Protein 6LYJ (pdb70)

Sequence (679 aa):
NLLLPDLWLDFLQLSPIFQRKLAAVIACVRRLRTQATVYPEEDMCMAWARFCDPSDIKVVILGQDPYHGGQANGLAFSVAYGFPVPPSLRNIYAELHRSLPEFSPPDHGCLDAWASQGVLLLNTILTVQKGKPGSHADIGWAWFTDHVISLLSERLKACVFMLWGAKAGDKASLINSKKHLVLTSQHPSPLAQNSTRKSAQQKFLGNNHFVLANNFLREKGLGEIDWRLNLLLPDLWLDFLQLSPIFQRKLAAVIACVRRLRTQATVYPEEDMCMAWARFCDPSDIKVVILGQDPYHGGQANGLAFSVAYGFPVPPSLRNIYAELHRSLPEFSPPDHGCLDAWASQGVLLLNTILTVQKGKPGSHADIGWAWFTDHVISLLSERLKACVFMLWGAKAGDKASLINSKKHLVLTSQHPSPLAQNSTRKSAQQKFLGNNHFVLANNFLREKGLGEIDWRLMTLELQLKHYITNLFNLPKDEKWECESIEEIADDILPDQYVRLGALSNKILQTYTYYSDTLHESNIYPFILYYQKQLIAIGYIDENHDMDFLYLHNTIMPLLDQRYLLTGGQMTLELQLKHYITNLFNLPKDEKWECESIEEIADDILPDQYVRLGALSNKILQTYTYYSDTLHESNIYPFILYYQKQLIAIGYIDENHDMDFLYLHNTIMPLLDQRYLLT

Foldseek 3Di:
DLLADPLVCVLLVQDPVSSVLSVQLLVVVVVVVVVAPKPDPSNQLQVLRPQERLQQAAEEEEAAEADQAHQGRNFALAGDFPDARDQLLVLVLVLCVVQPVPADRDRHRDQSLVSNNRYRRYHLHRMDGHPDPCPRVPSCSNVVVLSVQLSSQVPHQEHEYEQAADVSVVSVVSHDCVRYPYQYAHGSHPVQQDDDPPDPGHHPRVSSRLVVSQVRCVVVVHDHRPRYD/DLLAPPLVVVLLVQDPVRVVLSVQLLVVVVVVVVVAPKPDDSNQLCVLRVQDGLQQAAEEEEAAEADQAHQGRNFALAGDFPDARDQLQVLVQVLCCVLPVVADDDRHRDQSLVSNRRYRRYHLHRMDGHPGPPPCVPSRSNVVVLSVLLSSQVPHQEHEYEQAADVSVVSVVSHDVVRYHYQYAHGSHPVQQDDDPPPPGHHPRVSSRLVVSQVRCVVVVHDHDPRHD/DQQVLQLLVLVCVVVVHDSPFDKDKDKDKDQCCVPDDPVLADPPFRGRAIKIKIWIDDDVCVVQCKIWMWIDRPPHTAFGFMQHNVRDTDTCWGDRNPGTPHHVCVSTPPND/DDPVLLLLVLVCVVVVNDNPFDKDKDKDKDQCCVPPDPVLADPPWRGPAIKIKIWIDDDVCVVQQKIWMWIGRPNHTAFTWIAHNVRDTDTCWGDGRVGTPHHNCVSRD

CATH classification: 3.40.470.10

Structure (mmCIF, N/CA/C/O backbone):
data_6LYJ
#
_entry.id   6LYJ
#
_cell.length_a   49.480
_cell.length_b   93.496
_cell.length_c   156.943
_cell.angle_alpha   90.000
_cell.angle_beta   90.000
_cell.angle_gamma   90.000
#
_symmetry.space_group_name_H-M   'P 21 21 21'
#
loop_
_entity.id
_entity.type
_entity.pdbx_description
1 polymer 'Uracil-DNA glycosylase'
2 polymer SAUGI
3 water water
#
loop_
_atom_site.group_PDB
_atom_site.id
_atom_site.type_symbol
_atom_site.label_atom_id
_atom_site.label_alt_id
_atom_site.label_comp_id
_atom_site.label_asym_id
_atom_site.label_entity_id
_atom_site.label_seq_id
_atom_site.pdbx_PDB_ins_code
_atom_site.Cartn_x
_atom_site.Cartn_y
_atom_site.Cartn_z
_atom_site.occupancy
_atom_site.B_iso_or_equiv
_atom_site.auth_seq_id
_atom_site.auth_comp_id
_atom_site.auth_asym_id
_atom_site.auth_atom_id
_atom_site.pdbx_PDB_model_num
ATOM 1 N N . ASN A 1 27 ? 13.75840 51.97022 -4.94072 1.000 41.59337 27 ASN A N 1
ATOM 2 C CA . ASN A 1 27 ? 14.18697 51.33112 -3.70224 1.000 41.49711 27 ASN A CA 1
ATOM 3 C C . ASN A 1 27 ? 13.07528 50.47032 -3.10896 1.000 35.77051 27 ASN A C 1
ATOM 4 O O . ASN A 1 27 ? 12.08491 50.98418 -2.58941 1.000 36.73173 27 ASN A O 1
ATOM 9 N N . LEU A 1 28 ? 13.25895 49.15463 -3.17619 1.000 27.24083 28 LEU A N 1
ATOM 10 C CA . LEU A 1 28 ? 12.28831 48.20073 -2.66275 1.000 24.17308 28 LEU A CA 1
ATOM 11 C C . LEU A 1 28 ? 12.59464 47.75574 -1.23787 1.000 21.21903 28 LEU A C 1
ATOM 12 O O . LEU A 1 28 ? 11.95593 46.81801 -0.74673 1.000 16.63790 28 LEU A O 1
ATOM 17 N N . LEU A 1 29 ? 13.57946 48.38241 -0.58482 1.000 22.07395 29 LEU A N 1
ATOM 18 C CA . LEU A 1 29 ? 13.88911 48.18086 0.82996 1.000 21.13628 29 LEU A CA 1
ATOM 19 C C . LEU A 1 29 ? 14.41096 46.78292 1.14160 1.000 23.25134 29 LEU A C 1
ATOM 20 O O . LEU A 1 29 ? 14.87580 46.53092 2.25796 1.000 24.71377 29 LEU A O 1
ATOM 25 N N . LEU A 1 30 ? 14.32606 45.87457 0.19066 1.000 25.15769 30 LEU A N 1
ATOM 26 C CA . LEU A 1 30 ? 14.76868 44.50272 0.38912 1.000 24.37518 30 LEU A CA 1
ATOM 27 C C . LEU A 1 30 ? 16.25803 44.36375 0.08911 1.000 23.21282 30 LEU A C 1
ATOM 28 O O . LEU A 1 30 ? 16.79475 45.07813 -0.76270 1.000 23.99006 30 LEU A O 1
ATOM 33 N N . PRO A 1 31 ? 16.93963 43.44195 0.76760 1.000 23.36774 31 PRO A N 1
ATOM 34 C CA . PRO A 1 31 ? 18.33930 43.16400 0.43318 1.000 29.72638 31 PRO A CA 1
ATOM 35 C C . PRO A 1 31 ? 18.45447 42.56754 -0.95853 1.000 26.55061 31 PRO A C 1
ATOM 36 O O . PRO A 1 31 ? 17.51696 41.96472 -1.48791 1.000 25.31647 31 PRO A O 1
ATOM 40 N N . ASP A 1 32 ? 19.63957 42.74563 -1.54839 1.000 22.96769 32 ASP A N 1
ATOM 41 C CA . ASP A 1 32 ? 19.86522 42.29431 -2.91816 1.000 28.15763 32 ASP A CA 1
ATOM 42 C C . ASP A 1 32 ? 19.63677 40.79309 -3.05945 1.000 28.49543 32 ASP A C 1
ATOM 43 O O . ASP A 1 32 ? 19.15050 40.32923 -4.09759 1.000 29.36669 32 ASP A O 1
ATOM 48 N N . LEU A 1 33 ? 20.00048 40.01244 -2.03844 1.000 26.45399 33 LEU A N 1
ATOM 49 C CA . LEU A 1 33 ? 19.77696 38.57192 -2.11343 1.000 24.50109 33 LEU A CA 1
ATOM 50 C C . LEU A 1 33 ? 18.29072 38.25202 -2.21501 1.000 22.94544 33 LEU A C 1
ATOM 51 O O . LEU A 1 33 ? 17.89472 37.32802 -2.93190 1.000 22.36937 33 LEU A O 1
ATOM 56 N N . TRP A 1 34 ? 17.44719 39.03070 -1.53290 1.000 18.25469 34 TRP A N 1
ATOM 57 C CA . TRP A 1 34 ? 16.00807 38.81222 -1.62921 1.000 20.87866 34 TRP A CA 1
ATOM 58 C C . TRP A 1 34 ? 15.46823 39.23850 -2.98672 1.000 22.06759 34 TRP A C 1
ATOM 59 O O . TRP A 1 34 ? 14.55505 38.60107 -3.51910 1.000 21.54903 34 TRP A O 1
ATOM 70 N N . LEU A 1 35 ? 15.99027 40.32903 -3.54925 1.000 24.84848 35 LEU A N 1
ATOM 71 C CA . LEU A 1 35 ? 15.58976 40.70530 -4.90107 1.000 26.74132 35 LEU A CA 1
ATOM 72 C C . LEU A 1 35 ? 15.95089 39.60878 -5.89505 1.000 25.28724 35 LEU A C 1
ATOM 73 O O . LEU A 1 35 ? 15.13880 39.24717 -6.75359 1.000 24.46980 35 LEU A O 1
ATOM 78 N N . ASP A 1 36 ? 17.16528 39.06067 -5.78686 1.000 28.81535 36 ASP A N 1
ATOM 79 C CA . ASP A 1 36 ? 17.55006 37.92836 -6.62688 1.000 31.66402 36 ASP A CA 1
ATOM 80 C C . ASP A 1 36 ? 16.63314 36.73007 -6.40001 1.000 32.28296 36 ASP A C 1
ATOM 81 O O . ASP A 1 36 ? 16.25770 36.03621 -7.35183 1.000 33.80767 36 ASP A O 1
ATOM 86 N N . PHE A 1 37 ? 16.28193 36.46057 -5.13949 1.000 29.46935 37 PHE A N 1
ATOM 87 C CA . PHE A 1 37 ? 15.46412 35.29729 -4.80897 1.000 26.11339 37 PHE A CA 1
ATOM 88 C C . PHE A 1 37 ? 14.04519 35.42286 -5.35075 1.000 27.48847 37 PHE A C 1
ATOM 89 O O . PHE A 1 37 ? 13.48744 34.45164 -5.87366 1.000 25.55298 37 PHE A O 1
ATOM 97 N N . LEU A 1 38 ? 13.43993 36.60428 -5.22916 1.000 27.74473 38 LEU A N 1
ATOM 98 C CA . LEU A 1 38 ? 12.04242 36.75133 -5.61128 1.000 26.30312 38 LEU A CA 1
ATOM 99 C C . LEU A 1 38 ? 11.86190 36.87501 -7.11781 1.000 27.23682 38 LEU A C 1
ATOM 100 O O . LEU A 1 38 ? 10.83988 36.42476 -7.64767 1.000 28.20051 38 LEU A O 1
ATOM 105 N N . GLN A 1 39 ? 12.84610 37.43888 -7.81952 1.000 25.79312 39 GLN A N 1
ATOM 106 C CA . GLN A 1 39 ? 12.76504 37.64786 -9.26510 1.000 29.99991 39 GLN A CA 1
ATOM 107 C C . GLN A 1 39 ? 11.46328 38.35733 -9.63430 1.000 25.79499 39 GLN A C 1
ATOM 108 O O . GLN A 1 39 ? 10.70588 37.91277 -10.49786 1.000 26.19900 39 GLN A O 1
ATOM 114 N N . LEU A 1 40 ? 11.20109 39.47312 -8.95734 1.000 26.35397 40 LEU A N 1
ATOM 115 C CA . LEU A 1 40 ? 9.93107 40.16844 -9.12532 1.000 24.26872 40 LEU A CA 1
ATOM 116 C C . LEU A 1 40 ? 9.81079 40.72102 -10.53761 1.000 21.45726 40 LEU A C 1
ATOM 117 O O . LEU A 1 40 ? 10.73187 41.36927 -11.04166 1.000 21.43141 40 LEU A O 1
ATOM 122 N N . SER A 1 41 ? 8.67674 40.44563 -11.18529 1.000 25.00106 41 SER A N 1
ATOM 123 C CA . SER A 1 41 ? 8.40675 41.03847 -12.48285 1.000 24.24893 41 SER A CA 1
ATOM 124 C C . SER A 1 41 ? 8.37018 42.56110 -12.35297 1.000 23.90511 41 SER A C 1
ATOM 125 O O . SER A 1 41 ? 8.21281 43.09441 -11.25060 1.000 20.11828 41 SER A O 1
ATOM 128 N N . PRO A 1 42 ? 8.52875 43.28446 -13.46598 1.000 24.03365 42 PRO A N 1
ATOM 129 C CA . PRO A 1 42 ? 8.42510 44.75319 -13.39594 1.000 25.15902 42 PRO A CA 1
ATOM 130 C C . PRO A 1 42 ? 7.12649 45.25012 -12.77870 1.000 20.97397 42 PRO A C 1
ATOM 131 O O . PRO A 1 42 ? 7.15290 46.17966 -11.96015 1.000 24.98210 42 PRO A O 1
ATOM 135 N N . ILE A 1 43 ? 5.99161 44.63307 -13.11913 1.000 21.11422 43 ILE A N 1
ATOM 136 C CA . ILE A 1 43 ? 4.72254 45.06811 -12.54202 1.000 23.40107 43 ILE A CA 1
ATOM 137 C C . ILE A 1 43 ? 4.66890 44.76053 -11.04859 1.000 18.86977 43 ILE A C 1
ATOM 138 O O . ILE A 1 43 ? 4.15458 45.56312 -10.2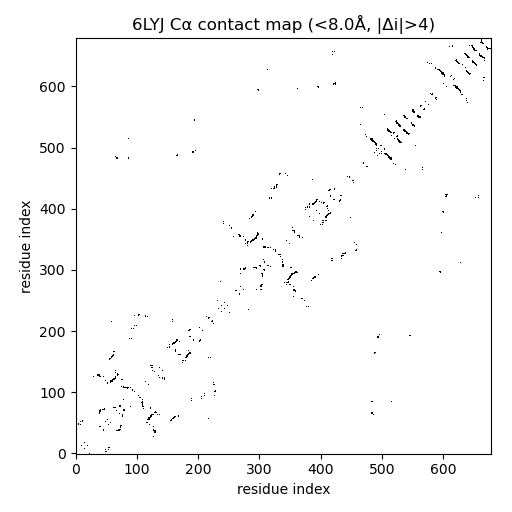6058 1.000 20.58437 43 ILE A O 1
ATOM 143 N N . PHE A 1 44 ? 5.19881 43.60828 -10.62512 1.000 19.52731 44 PHE A N 1
ATOM 144 C CA . PHE A 1 44 ? 5.22076 43.32452 -9.19295 1.000 22.97085 44 PHE A CA 1
ATOM 145 C C . PHE A 1 44 ? 6.16759 44.26633 -8.46369 1.000 15.06669 44 PHE A C 1
ATOM 146 O O . PHE A 1 44 ? 5.89970 44.66208 -7.32263 1.000 17.64349 44 PHE A O 1
ATOM 154 N N . GLN A 1 45 ? 7.27959 44.63669 -9.10787 1.000 16.48185 45 GLN A N 1
ATOM 155 C CA . GLN A 1 45 ? 8.15667 45.64997 -8.53197 1.000 15.75576 45 GLN A CA 1
ATOM 156 C C . GLN A 1 45 ? 7.41071 46.95860 -8.32765 1.000 20.01370 45 GLN A C 1
ATOM 157 O O . GLN A 1 45 ? 7.53678 47.59639 -7.27717 1.000 19.70129 45 GLN A O 1
ATOM 163 N N . ARG A 1 46 ? 6.60845 47.36183 -9.31701 1.000 16.15856 46 ARG A N 1
ATOM 164 C CA . ARG A 1 46 ? 5.87010 48.61562 -9.20233 1.000 16.26059 46 ARG A CA 1
ATOM 165 C C . ARG A 1 46 ? 4.79367 48.53125 -8.12587 1.000 21.83755 46 ARG A C 1
ATOM 166 O O . ARG A 1 46 ? 4.55886 49.50178 -7.40144 1.000 22.35002 46 ARG A O 1
ATOM 174 N N . LYS A 1 47 ? 4.13943 47.37436 -7.99593 1.000 15.07056 47 LYS A N 1
ATOM 175 C CA . LYS A 1 47 ? 3.12556 47.20064 -6.95543 1.000 15.86856 47 LYS A CA 1
ATOM 176 C C . LYS A 1 47 ? 3.74202 47.26938 -5.55786 1.000 15.36621 47 LYS A C 1
ATOM 177 O O . LYS A 1 47 ? 3.19065 47.91551 -4.65058 1.000 15.38319 47 LYS A O 1
ATOM 183 N N . LEU A 1 48 ? 4.89286 46.61984 -5.36483 1.000 16.84937 48 LEU A N 1
ATOM 184 C CA . LEU A 1 48 ? 5.59213 46.73997 -4.08793 1.000 16.81983 48 LEU A CA 1
ATOM 185 C C . LEU A 1 48 ? 6.01855 48.18346 -3.83114 1.000 16.43458 48 LEU A C 1
ATOM 186 O O . LEU A 1 48 ? 5.86154 48.70065 -2.71550 1.000 17.01018 48 LEU A O 1
ATOM 191 N N . ALA A 1 49 ? 6.60102 48.83796 -4.84498 1.000 14.34523 49 ALA A N 1
ATOM 192 C CA . ALA A 1 49 ? 6.97216 50.24232 -4.70631 1.000 17.53295 49 ALA A CA 1
ATOM 193 C C . ALA A 1 49 ? 5.77327 51.09878 -4.32463 1.000 19.08594 49 ALA A C 1
ATOM 194 O O . ALA A 1 49 ? 5.91034 52.04871 -3.54747 1.000 18.70731 49 ALA A O 1
ATOM 196 N N . ALA A 1 50 ? 4.58682 50.75435 -4.83229 1.000 17.34981 50 ALA A N 1
ATOM 197 C CA . ALA A 1 50 ? 3.38889 51.52487 -4.52116 1.000 15.06702 50 ALA A CA 1
ATOM 198 C C . ALA A 1 50 ? 2.97373 51.32681 -3.07173 1.000 15.53339 50 ALA A C 1
ATOM 199 O O . ALA A 1 50 ? 2.52234 52.27190 -2.41531 1.000 18.45735 50 ALA A O 1
ATOM 201 N N . VAL A 1 51 ? 3.11735 50.10501 -2.55267 1.000 15.58391 51 VAL A N 1
ATOM 202 C CA . VAL A 1 51 ? 2.81119 49.88983 -1.13739 1.000 15.40793 51 VAL A CA 1
ATOM 203 C C . VAL A 1 51 ? 3.78328 50.68033 -0.26500 1.000 15.45109 51 VAL A C 1
ATOM 204 O O . VAL A 1 51 ? 3.39001 51.31690 0.72777 1.000 16.38661 51 VAL A O 1
ATOM 208 N N . ILE A 1 52 ? 5.07248 50.62159 -0.60684 1.000 17.02882 52 ILE A N 1
ATOM 209 C CA . ILE A 1 52 ? 6.08550 51.39181 0.11182 1.000 18.86487 52 ILE A CA 1
ATOM 210 C C . ILE A 1 52 ? 5.75056 52.87927 0.08579 1.000 16.39412 52 ILE A C 1
ATOM 211 O O . ILE A 1 52 ? 5.87285 53.57901 1.09898 1.000 15.93655 52 ILE A O 1
ATOM 216 N N . ALA A 1 53 ? 5.31623 53.38374 -1.07443 1.000 17.84857 53 ALA A N 1
ATOM 217 C CA . ALA A 1 53 ? 4.95699 54.79326 -1.19161 1.000 18.15395 53 ALA A CA 1
ATOM 218 C C . ALA A 1 53 ? 3.75093 55.12816 -0.32217 1.000 18.27946 53 ALA A C 1
ATOM 219 O O . ALA A 1 53 ? 3.68716 56.20921 0.27599 1.000 22.88565 53 ALA A O 1
ATOM 221 N N . CYS A 1 54 ? 2.76499 54.22861 -0.27546 1.000 19.85988 54 CYS A N 1
ATOM 222 C CA . CYS A 1 54 ? 1.60856 54.43265 0.59234 1.000 17.78840 54 CYS A CA 1
ATOM 223 C C . CYS A 1 54 ? 2.04219 54.58518 2.04387 1.000 21.80771 54 CYS A C 1
ATOM 224 O O . CYS A 1 54 ? 1.57945 55.48846 2.75549 1.000 19.69457 54 CYS A O 1
ATOM 227 N N . VAL A 1 55 ? 2.92125 53.68968 2.50625 1.000 13.68266 55 VAL A N 1
ATOM 228 C CA . VAL A 1 55 ? 3.40376 53.79007 3.88235 1.000 13.53592 55 VAL A CA 1
ATOM 229 C C . VAL A 1 55 ? 4.15060 55.10399 4.08832 1.000 21.61887 55 VAL A C 1
ATOM 230 O O . VAL A 1 55 ? 4.02985 55.74533 5.14084 1.000 20.92575 55 VAL A O 1
ATOM 234 N N . ARG A 1 56 ? 4.94068 55.52169 3.09162 1.000 22.72715 56 ARG A N 1
ATOM 235 C CA . ARG A 1 56 ? 5.64839 56.79806 3.19609 1.000 25.31778 56 ARG A CA 1
ATOM 236 C C . ARG A 1 56 ? 4.68325 57.96868 3.34896 1.000 22.19348 56 ARG A C 1
ATOM 237 O O . ARG A 1 56 ? 4.94743 58.90315 4.11399 1.000 19.17322 56 ARG A O 1
ATOM 245 N N . ARG A 1 57 ? 3.56571 57.94302 2.61748 1.000 18.97286 57 ARG A N 1
ATOM 246 C CA . ARG A 1 57 ? 2.56536 58.99556 2.77959 1.000 19.29353 57 ARG A CA 1
ATOM 247 C C . ARG A 1 57 ? 1.94240 58.95066 4.16791 1.000 26.26717 57 ARG A C 1
ATOM 248 O O . ARG A 1 57 ? 1.73314 59.99609 4.79836 1.000 25.60747 57 ARG A O 1
ATOM 256 N N . LEU A 1 58 ? 1.62874 57.74796 4.65459 1.000 25.15755 58 LEU A N 1
ATOM 257 C CA . LEU A 1 58 ? 0.99282 57.62904 5.96330 1.000 24.80501 58 LEU A CA 1
ATOM 258 C C . LEU A 1 58 ? 1.92767 58.04502 7.09615 1.000 22.51448 58 LEU A C 1
ATOM 259 O O . LEU A 1 58 ? 1.45832 58.49178 8.14813 1.000 20.99242 58 LEU A O 1
ATOM 264 N N . ARG A 1 59 ? 3.24367 57.92247 6.89904 1.000 23.84625 59 ARG A N 1
ATOM 265 C CA . ARG A 1 59 ? 4.18470 58.22349 7.97737 1.000 24.98407 59 ARG A CA 1
ATOM 266 C C . ARG A 1 59 ? 4.22724 59.70569 8.33442 1.000 29.97734 59 ARG A C 1
ATOM 267 O O . ARG A 1 59 ? 4.57354 60.05065 9.47061 1.000 26.68606 59 ARG A O 1
ATOM 275 N N . THR A 1 60 ? 3.90495 60.59509 7.39328 1.000 31.25478 60 THR A N 1
ATOM 276 C CA . THR A 1 60 ? 3.90548 62.02088 7.70105 1.000 29.80016 60 THR A CA 1
ATOM 277 C C . THR A 1 60 ? 2.65536 62.46186 8.44571 1.000 30.93757 60 THR A C 1
ATOM 278 O O . THR A 1 60 ? 2.64313 63.56240 9.00771 1.000 32.92332 60 THR A O 1
ATOM 282 N N . GLN A 1 61 ? 1.61461 61.63325 8.47029 1.000 30.23535 61 GLN A N 1
ATOM 283 C CA . GLN A 1 61 ? 0.38146 61.96102 9.16861 1.000 32.43907 61 GLN A CA 1
ATOM 284 C C . GLN A 1 61 ? 0.27777 61.33346 10.55253 1.000 35.26729 61 GLN A C 1
ATOM 285 O O . GLN A 1 61 ? -0.50238 61.82411 11.37640 1.000 39.95484 61 GLN A O 1
ATOM 291 N N . ALA A 1 62 ? 1.04842 60.28651 10.83943 1.000 32.66183 62 ALA A N 1
ATOM 292 C CA . ALA A 1 62 ? 0.91287 59.58148 12.10664 1.000 31.17496 62 ALA A CA 1
ATOM 293 C C . ALA A 1 62 ? 2.15968 58.74388 12.34405 1.000 30.52937 62 ALA A C 1
ATOM 294 O O . ALA A 1 62 ? 2.97784 58.53709 11.44383 1.000 27.66042 62 ALA A O 1
ATOM 296 N N . THR A 1 63 ? 2.28482 58.25157 13.57547 1.000 28.51699 63 THR A N 1
ATOM 297 C CA . THR A 1 63 ? 3.37862 57.35913 13.93199 1.000 25.21474 63 THR A CA 1
ATOM 298 C C . THR A 1 63 ? 3.12342 55.97170 13.35959 1.000 22.20693 63 THR A C 1
ATOM 299 O O . THR A 1 63 ? 2.05750 55.38629 13.57848 1.000 19.25165 63 THR A O 1
ATOM 303 N N . VAL A 1 64 ? 4.11121 55.44340 12.64003 1.000 23.78133 64 VAL A N 1
ATOM 304 C CA . VAL A 1 64 ? 4.02577 54.13674 12.00128 1.000 21.36602 64 VAL A CA 1
ATOM 305 C C . VAL A 1 64 ? 5.18287 53.27792 12.49470 1.000 20.01477 64 VAL A C 1
ATOM 306 O O . VAL A 1 64 ? 6.32773 53.74027 12.55728 1.000 17.72161 64 VAL A O 1
ATOM 310 N N . TYR A 1 65 ? 4.88200 52.02399 12.83886 1.000 16.70650 65 TYR A N 1
ATOM 311 C CA . TYR A 1 65 ? 5.87238 51.07552 13.31676 1.000 19.06965 65 TYR A CA 1
ATOM 312 C C . TYR A 1 65 ? 5.99245 49.89372 12.36097 1.000 20.26732 65 TYR A C 1
ATOM 313 O O . TYR A 1 65 ? 4.99472 49.47407 11.76733 1.000 19.09857 65 TYR A O 1
ATOM 322 N N . PRO A 1 66 ? 7.20373 49.35312 12.16858 1.000 22.98868 66 PRO A N 1
ATOM 323 C CA . PRO A 1 66 ? 8.43222 49.96505 12.68297 1.000 20.28243 66 PRO A CA 1
ATOM 324 C C . PRO A 1 66 ? 8.88763 51.09681 11.76347 1.000 17.63597 66 PRO A C 1
ATOM 325 O O . PRO A 1 66 ? 8.12556 51.49130 10.87380 1.000 14.93276 66 PRO A O 1
ATOM 329 N N . GLU A 1 67 ? 10.08598 51.63056 11.99017 1.000 15.48919 67 GLU A N 1
ATOM 330 C CA . GLU A 1 67 ? 10.65996 52.58526 11.05229 1.000 18.00037 67 GLU A CA 1
ATOM 331 C C . GLU A 1 67 ? 10.84279 51.93357 9.68467 1.000 18.30071 67 GLU A C 1
ATOM 332 O O . GLU A 1 67 ? 10.91418 50.70736 9.55464 1.000 21.05415 67 GLU A O 1
ATOM 338 N N . GLU A 1 68 ? 10.91352 52.77767 8.65356 1.000 18.34542 68 GLU A N 1
ATOM 339 C CA . GLU A 1 68 ? 11.02903 52.27142 7.28890 1.000 21.29927 68 GLU A CA 1
ATOM 340 C C . GLU A 1 68 ? 12.23277 51.34913 7.13003 1.000 23.88861 68 GLU A C 1
ATOM 341 O O . GLU A 1 68 ? 12.13169 50.29231 6.49446 1.000 27.11487 68 GLU A O 1
ATOM 347 N N . ASP A 1 69 ? 13.37675 51.72070 7.70535 1.000 21.94569 69 ASP A N 1
ATOM 348 C CA . ASP A 1 69 ? 14.58375 50.91809 7.54934 1.000 25.76094 69 ASP A CA 1
ATOM 349 C C . ASP A 1 69 ? 14.62240 49.71536 8.48549 1.000 24.33126 69 ASP A C 1
ATOM 350 O O . ASP A 1 69 ? 15.64009 49.01629 8.53830 1.000 25.23435 69 ASP A O 1
ATOM 355 N N . MET A 1 70 ? 13.54482 49.46876 9.22743 1.000 21.11916 70 MET A N 1
ATOM 356 C CA . MET A 1 70 ? 13.40169 48.25495 10.01062 1.000 18.64179 70 MET A CA 1
ATOM 357 C C . MET A 1 70 ? 12.26312 47.36115 9.54352 1.000 18.43640 70 MET A C 1
ATOM 358 O O . MET A 1 70 ? 12.16455 46.22612 10.02132 1.000 22.44198 70 MET A O 1
ATOM 363 N N . CYS A 1 71 ? 11.39706 47.82702 8.63636 1.000 20.39366 71 CYS A N 1
ATOM 364 C CA . CYS A 1 71 ? 10.25680 46.99604 8.26365 1.000 20.95475 71 CYS A CA 1
ATOM 365 C C . CYS A 1 71 ? 10.66283 45.77932 7.43914 1.000 18.06804 71 CYS A C 1
ATOM 366 O O . CYS A 1 71 ? 9.85851 44.85145 7.30982 1.000 17.44221 71 CYS A O 1
ATOM 369 N N . MET A 1 72 ? 11.88478 45.74941 6.89852 1.000 17.06403 72 MET A N 1
ATOM 370 C CA . MET A 1 72 ? 12.41807 44.57449 6.21642 1.000 14.76027 72 MET A CA 1
ATOM 371 C C . MET A 1 72 ? 13.52256 43.88372 7.01058 1.000 15.04421 72 MET A C 1
ATOM 372 O O . MET A 1 72 ? 14.29975 43.11402 6.43453 1.000 15.77515 72 MET A O 1
ATOM 377 N N . ALA A 1 73 ? 13.63146 44.16234 8.31404 1.000 13.97004 73 ALA A N 1
ATOM 378 C CA . ALA A 1 73 ? 14.69033 43.53972 9.10580 1.000 16.83984 73 ALA A CA 1
ATOM 379 C C . ALA A 1 73 ? 14.60610 42.02065 9.06154 1.000 15.30133 73 ALA A C 1
ATOM 380 O O . ALA A 1 73 ? 15.63931 41.34099 9.08668 1.000 17.71334 73 ALA A O 1
ATOM 382 N N . TRP A 1 74 ? 13.38797 41.47613 8.97415 1.000 15.08592 74 TRP A N 1
ATOM 383 C CA . TRP A 1 74 ? 13.18335 40.03291 8.89244 1.000 17.13436 74 TRP A CA 1
ATOM 384 C C . TRP A 1 74 ? 13.89777 39.39469 7.70966 1.000 19.73990 74 TRP A C 1
ATOM 385 O O . TRP A 1 74 ? 14.08006 38.17256 7.69796 1.000 23.21254 74 TRP A O 1
ATOM 396 N N . ALA A 1 75 ? 14.29398 40.18050 6.71331 1.000 17.55108 75 ALA A N 1
ATOM 397 C CA . ALA A 1 75 ? 14.93529 39.64542 5.52455 1.000 17.39473 75 ALA A CA 1
ATOM 398 C C . ALA A 1 75 ? 16.45523 39.74185 5.55689 1.000 15.09565 75 ALA A C 1
ATOM 399 O O . ALA A 1 75 ? 17.10366 39.27983 4.61570 1.000 19.70235 75 ALA A O 1
ATOM 401 N N . ARG A 1 76 ? 17.04034 40.32756 6.60190 1.000 16.42142 76 ARG A N 1
ATOM 402 C CA . ARG A 1 76 ? 18.46029 40.66122 6.59958 1.000 16.62481 76 ARG A CA 1
ATOM 403 C C . ARG A 1 76 ? 19.32725 39.73494 7.45059 1.000 21.01812 76 ARG A C 1
ATOM 404 O O . ARG A 1 76 ? 20.52470 39.99753 7.58546 1.000 23.39824 76 ARG A O 1
ATOM 412 N N . PHE A 1 77 ? 18.78160 38.65208 8.00750 1.000 21.82562 77 PHE A N 1
ATOM 413 C CA . PHE A 1 77 ? 19.56738 37.84410 8.93610 1.000 22.85162 77 PHE A CA 1
ATOM 414 C C . PHE A 1 77 ? 20.16209 36.58778 8.31342 1.000 25.05013 77 PHE A C 1
ATOM 415 O O . PHE A 1 77 ? 21.03182 35.96567 8.93278 1.000 21.11447 77 PHE A O 1
ATOM 423 N N . CYS A 1 78 ? 19.74782 36.21390 7.10790 1.000 26.16871 78 CYS A N 1
ATOM 424 C CA . CYS A 1 78 ? 20.32798 35.05353 6.44833 1.000 28.60942 78 CYS A CA 1
ATOM 425 C C . CYS A 1 78 ? 20.00630 35.13652 4.96829 1.000 28.16484 78 CYS A C 1
ATOM 426 O O . CYS A 1 78 ? 19.11343 35.87934 4.55007 1.000 27.13468 78 CYS A O 1
ATOM 429 N N . ASP A 1 79 ? 20.72523 34.34320 4.18402 1.000 28.90890 79 ASP A N 1
ATOM 430 C CA . ASP A 1 79 ? 20.40274 34.25521 2.77485 1.000 30.24194 79 ASP A CA 1
ATOM 431 C C . ASP A 1 79 ? 19.05888 33.55007 2.62923 1.000 25.00084 79 ASP A C 1
ATOM 432 O O . ASP A 1 79 ? 18.78840 32.58263 3.34810 1.000 21.12263 79 ASP A O 1
ATOM 437 N N . PRO A 1 80 ? 18.19727 34.00626 1.71845 1.000 25.63612 80 PRO A N 1
ATOM 438 C CA . PRO A 1 80 ? 16.88825 33.35028 1.57864 1.000 23.82261 80 PRO A CA 1
ATOM 439 C C . PRO A 1 80 ? 16.99534 31.88573 1.19489 1.000 23.35102 80 PRO A C 1
ATOM 440 O O . PRO A 1 80 ? 16.14540 31.08453 1.60250 1.000 21.13847 80 PRO A O 1
ATOM 444 N N . SER A 1 81 ? 18.02525 31.50598 0.43457 1.000 23.41150 81 SER A N 1
ATOM 445 C CA . SER A 1 81 ? 18.20424 30.10484 0.07204 1.000 22.49705 81 SER A CA 1
ATOM 446 C C . SER A 1 81 ? 18.47673 29.22161 1.28154 1.000 22.19159 81 SER A C 1
ATOM 447 O O . SER A 1 81 ? 18.31232 28.00067 1.18951 1.000 25.73616 81 SER A O 1
ATOM 450 N N . ASP A 1 82 ? 18.90183 29.80483 2.40248 1.000 20.46659 82 ASP A N 1
ATOM 451 C CA . ASP A 1 82 ? 19.21743 29.06222 3.61594 1.000 20.33887 82 ASP A CA 1
ATOM 452 C C . ASP A 1 82 ? 18.05982 29.00498 4.60850 1.000 22.61095 82 ASP A C 1
ATOM 453 O O . ASP A 1 82 ? 18.23798 28.49677 5.72015 1.000 24.86059 82 ASP A O 1
ATOM 458 N N . ILE A 1 83 ? 16.88748 29.52379 4.24504 1.000 22.04909 83 ILE A N 1
ATOM 459 C CA . ILE A 1 83 ? 15.74182 29.49463 5.14793 1.000 21.23133 83 ILE A CA 1
ATOM 460 C C . ILE A 1 83 ? 15.28814 28.05557 5.35417 1.000 22.24644 83 ILE A C 1
ATOM 461 O O . ILE A 1 83 ? 15.14782 27.28655 4.39392 1.000 21.12562 83 ILE A O 1
ATOM 466 N N . LYS A 1 84 ? 15.09131 27.67677 6.61967 1.000 16.95328 84 LYS A N 1
ATOM 467 C CA . LYS A 1 84 ? 14.68012 26.33363 7.00505 1.000 16.81929 84 LYS A CA 1
ATOM 468 C C . LYS A 1 84 ? 13.34863 26.28619 7.73297 1.000 18.97605 84 LYS A C 1
ATOM 469 O O . LYS A 1 84 ? 12.69286 25.24315 7.71957 1.000 18.06244 84 LYS A O 1
ATOM 475 N N . VAL A 1 85 ? 12.95828 27.36410 8.40838 1.000 20.77672 85 VAL A N 1
ATOM 476 C CA . VAL A 1 85 ? 11.71012 27.42762 9.15673 1.000 17.53539 85 VAL A CA 1
ATOM 477 C C . VAL A 1 85 ? 11.08728 28.79372 8.91062 1.000 19.48314 85 VAL A C 1
ATOM 478 O O . VAL A 1 85 ? 11.77663 29.81748 8.97449 1.000 15.92741 85 VAL A O 1
ATOM 482 N N . VAL A 1 86 ? 9.78920 28.80873 8.62217 1.000 20.80406 86 VAL A N 1
ATOM 483 C CA . VAL A 1 86 ? 9.01869 30.03649 8.46463 1.000 15.27934 86 VAL A CA 1
ATOM 484 C C . VAL A 1 86 ? 7.96491 30.06495 9.56158 1.000 14.46727 86 VAL A C 1
ATOM 485 O O . VAL A 1 86 ? 7.18628 29.11447 9.70719 1.000 14.29151 86 VAL A O 1
ATOM 489 N N . ILE A 1 87 ? 7.96456 31.13603 10.34856 1.000 11.18104 87 ILE A N 1
ATOM 490 C CA . ILE A 1 87 ? 6.96975 31.37165 11.38735 1.000 19.22824 87 ILE A CA 1
ATOM 491 C C . ILE A 1 87 ? 6.21127 32.63482 11.00415 1.000 17.40912 87 ILE A C 1
ATOM 492 O O . ILE A 1 87 ? 6.82524 33.68991 10.79459 1.000 16.63930 87 ILE A O 1
ATOM 497 N N . LEU A 1 88 ? 4.88519 32.53192 10.91230 1.000 12.81401 88 LEU A N 1
ATOM 498 C CA . LEU A 1 88 ? 4.04260 33.64216 10.48382 1.000 13.07145 88 LEU A CA 1
ATOM 499 C C . LEU A 1 88 ? 3.41633 34.35668 11.67347 1.000 16.63629 88 LEU A C 1
ATOM 500 O O . LEU A 1 88 ? 2.80181 33.72235 12.53794 1.000 16.00046 88 LEU A O 1
ATOM 505 N N . GLY A 1 89 ? 3.53885 35.68349 11.68255 1.000 14.86638 89 GLY A N 1
ATOM 506 C CA . GLY A 1 89 ? 2.77150 36.54387 12.54904 1.000 15.21782 89 GLY A CA 1
ATOM 507 C C . GLY A 1 89 ? 1.72917 37.30363 11.74258 1.000 18.18504 89 GLY A C 1
ATOM 508 O O . GLY A 1 89 ? 1.58695 37.12630 10.53444 1.000 15.23863 89 GLY A O 1
ATOM 509 N N . GLN A 1 90 ? 0.99858 38.17203 12.44509 1.000 15.43982 90 GLN A N 1
ATOM 510 C CA . GLN A 1 90 ? -0.02112 38.98619 11.79308 1.000 16.73887 90 GLN A CA 1
ATOM 511 C C . GLN A 1 90 ? 0.55071 40.36123 11.46397 1.000 17.51937 90 GLN A C 1
ATOM 512 O O . GLN A 1 90 ? 1.17485 40.53747 10.41269 1.000 21.35679 90 GLN A O 1
ATOM 518 N N . ASP A 1 91 ? 0.35782 41.34085 12.33959 1.000 16.14906 91 ASP A N 1
ATOM 519 C CA . ASP A 1 91 ? 0.97600 42.63624 12.08306 1.000 14.86086 91 ASP A CA 1
ATOM 520 C C . ASP A 1 91 ? 1.93408 43.00853 13.21548 1.000 15.72232 91 ASP A C 1
ATOM 521 O O . ASP A 1 91 ? 1.94587 42.33667 14.25448 1.000 16.60233 91 ASP A O 1
ATOM 526 N N . PRO A 1 92 ? 2.78815 44.01892 13.04378 1.000 10.36003 92 PRO A N 1
ATOM 527 C CA . PRO A 1 92 ? 3.77085 44.33030 14.08755 1.000 16.04428 92 PRO A CA 1
ATOM 528 C C . PRO A 1 92 ? 3.10961 44.87081 15.34667 1.000 16.27124 92 PRO A C 1
ATOM 529 O O . PRO A 1 92 ? 1.96614 45.32944 15.34014 1.000 16.50831 92 PRO A O 1
ATOM 533 N N . TYR A 1 93 ? 3.85033 44.78816 16.44971 1.000 15.88480 93 TYR A N 1
ATOM 534 C CA . TYR A 1 93 ? 3.42860 45.45618 17.67119 1.000 14.04209 93 TYR A CA 1
ATOM 535 C C . TYR A 1 93 ? 3.25603 46.94628 17.40384 1.000 17.69164 93 TYR A C 1
ATOM 536 O O . TYR A 1 93 ? 4.00514 47.54121 16.62469 1.000 16.51065 93 TYR A O 1
ATOM 545 N N . HIS A 1 94 ? 2.26642 47.55599 18.05733 1.000 15.35246 94 HIS A N 1
ATOM 546 C CA . HIS A 1 94 ? 1.86099 48.91568 17.72386 1.000 17.72201 94 HIS A CA 1
ATOM 547 C C . HIS A 1 94 ? 2.15929 49.90976 18.84093 1.000 18.55161 94 HIS A C 1
ATOM 548 O O . HIS A 1 94 ? 1.55657 50.98698 18.88253 1.000 18.10399 94 HIS A O 1
ATOM 555 N N . GLY A 1 95 ? 3.09460 49.58457 19.73018 1.000 19.58206 95 GLY A N 1
ATOM 556 C CA . GLY A 1 95 ? 3.41524 50.47296 20.83094 1.000 16.40517 95 GLY A CA 1
ATOM 557 C C . GLY A 1 95 ? 4.88690 50.82249 20.89618 1.000 19.00093 95 GLY A C 1
ATOM 558 O O . GLY A 1 95 ? 5.37242 51.29912 21.92592 1.000 22.08985 95 GLY A O 1
ATOM 559 N N . GLY A 1 96 ? 5.61081 50.58555 19.80247 1.000 21.81586 96 GLY A N 1
ATOM 560 C CA . GLY A 1 96 ? 7.02511 50.88716 19.73240 1.000 22.49369 96 GLY A CA 1
ATOM 561 C C . GLY A 1 96 ? 7.96287 49.73675 20.03458 1.000 24.06156 96 GLY A C 1
ATOM 562 O O . GLY A 1 96 ? 9.18335 49.92698 19.97202 1.000 21.56999 96 GLY A O 1
ATOM 563 N N . GLN A 1 97 ? 7.44738 48.55401 20.36488 1.000 21.88772 97 GLN A N 1
ATOM 564 C CA . GLN A 1 97 ? 8.33456 47.44870 20.69775 1.000 20.23427 97 GLN A CA 1
ATOM 565 C C . GLN A 1 97 ? 8.68758 46.57561 19.49666 1.000 19.50665 97 GLN A C 1
ATOM 566 O O . GLN A 1 97 ? 9.56991 45.71936 19.61371 1.000 20.96229 97 GLN A O 1
ATOM 572 N N . ALA A 1 98 ? 8.05332 46.78547 18.34459 1.000 20.24544 98 ALA A N 1
ATOM 573 C CA . ALA A 1 98 ? 8.34633 45.96694 17.17485 1.000 17.18289 98 ALA A CA 1
ATOM 574 C C . ALA A 1 98 ? 9.75924 46.23102 16.66230 1.000 15.35143 98 ALA A C 1
ATOM 575 O O . ALA A 1 98 ? 10.25314 47.36157 16.69784 1.000 18.16032 98 ALA A O 1
ATOM 577 N N . ASN A 1 99 ? 10.40652 45.17101 16.16917 1.000 15.47758 99 ASN A N 1
ATOM 578 C CA . ASN A 1 99 ? 11.76484 45.25139 15.64362 1.000 20.15017 99 ASN A CA 1
ATOM 579 C C . ASN A 1 99 ? 11.87483 44.66865 14.23776 1.000 21.23284 99 ASN A C 1
ATOM 580 O O . ASN A 1 99 ? 12.97349 44.29877 13.81153 1.000 18.41466 99 ASN A O 1
ATOM 585 N N . GLY A 1 100 ? 10.76409 44.57110 13.50802 1.000 20.50884 100 GLY A N 1
ATOM 586 C CA . GLY A 1 100 ? 10.81568 44.07359 12.14987 1.000 15.12350 100 GLY A CA 1
ATOM 587 C C . GLY A 1 100 ? 10.79998 42.56708 12.02618 1.000 18.29885 100 GLY A C 1
ATOM 588 O O . GLY A 1 100 ? 10.88407 42.05443 10.90116 1.000 15.98019 100 GLY A O 1
ATOM 589 N N . LEU A 1 101 ? 10.72804 41.84743 13.14410 1.000 14.93604 101 LEU A N 1
ATOM 590 C CA . LEU A 1 101 ? 10.56086 40.40286 13.18413 1.000 17.06640 101 LEU A CA 1
ATOM 591 C C . LEU A 1 101 ? 9.20258 40.07075 13.78954 1.000 17.83643 101 LEU A C 1
ATOM 592 O O . LEU A 1 101 ? 8.70068 40.79363 14.65480 1.000 15.91707 101 LEU A O 1
ATOM 597 N N . ALA A 1 102 ? 8.60566 38.97437 13.32983 1.000 19.94833 102 ALA A N 1
ATOM 598 C CA . ALA A 1 102 ? 7.40223 38.47417 13.98128 1.000 21.01104 102 ALA A CA 1
ATOM 599 C C . ALA A 1 102 ? 7.70742 38.06701 15.41896 1.000 19.67193 102 ALA A C 1
ATOM 600 O O . ALA A 1 102 ? 8.76889 37.50567 15.70725 1.000 16.14368 102 ALA A O 1
ATOM 602 N N . PHE A 1 103 ? 6.78172 38.40107 16.32607 1.000 15.00040 103 PHE A N 1
ATOM 603 C CA . PHE A 1 103 ? 6.77606 37.97105 17.72668 1.000 19.44599 103 PHE A CA 1
ATOM 604 C C . PHE A 1 103 ? 7.89926 38.55949 18.57509 1.000 18.05696 103 PHE A C 1
ATOM 605 O O . PHE A 1 103 ? 7.71008 38.80615 19.77083 1.000 23.76943 103 PHE A O 1
ATOM 613 N N . SER A 1 104 ? 9.05862 38.79617 17.97617 1.000 14.94669 104 SER A N 1
ATOM 614 C CA . SER A 1 104 ? 10.20823 39.28255 18.72235 1.000 17.17821 104 SER A CA 1
ATOM 615 C C . SER A 1 104 ? 10.01893 40.73607 19.15223 1.000 19.62313 104 SER A C 1
ATOM 616 O O . SER A 1 104 ? 9.30540 41.51300 18.51155 1.000 20.22766 104 SER A O 1
ATOM 619 N N . VAL A 1 105 ? 10.67844 41.10382 20.25289 1.000 17.01935 105 VAL A N 1
ATOM 620 C CA . VAL A 1 105 ? 10.80336 42.49734 20.65541 1.000 17.81151 105 VAL A CA 1
ATOM 621 C C . VAL A 1 105 ? 12.27757 42.78826 20.90768 1.000 18.17055 105 VAL A C 1
ATOM 622 O O . VAL A 1 105 ? 13.07219 41.89264 21.20362 1.000 16.61238 105 VAL A O 1
ATOM 626 N N . ALA A 1 106 ? 12.63005 44.06761 20.80748 1.000 21.37812 106 ALA A N 1
ATOM 627 C CA . ALA A 1 106 ? 14.00936 44.49180 20.99304 1.000 21.96176 106 ALA A CA 1
ATOM 628 C C . ALA A 1 106 ? 14.46590 44.26627 22.43338 1.000 25.60723 106 ALA A C 1
ATOM 629 O O . ALA A 1 106 ? 13.66085 44.10138 23.35703 1.000 24.28225 106 ALA A O 1
ATOM 631 N N . TYR A 1 107 ? 15.78586 44.24041 22.61332 1.000 26.25313 107 TYR A N 1
ATOM 632 C CA . TYR A 1 107 ? 16.35404 44.05537 23.94175 1.000 24.60009 107 TYR A CA 1
ATOM 633 C C . TYR A 1 107 ? 15.90801 45.18159 24.86583 1.000 22.06954 107 TYR A C 1
ATOM 634 O O . TYR A 1 107 ? 15.76350 46.33258 24.44523 1.000 24.19469 107 TYR A O 1
ATOM 643 N N . GLY A 1 108 ? 15.66447 44.84073 26.12931 1.000 25.54561 108 GLY A N 1
ATOM 644 C CA . GLY A 1 108 ? 15.17613 45.79726 27.09495 1.000 30.96130 108 GLY A CA 1
ATOM 645 C C . GLY A 1 108 ? 13.66758 45.87278 27.21288 1.000 31.47364 108 GLY A C 1
ATOM 646 O O . GLY A 1 108 ? 13.16552 46.40388 28.21041 1.000 30.91063 108 GLY A O 1
ATOM 647 N N . PHE A 1 109 ? 12.92968 45.35334 26.22726 1.000 27.41347 109 PHE A N 1
ATOM 648 C CA . PHE A 1 109 ? 11.47232 45.36797 26.29491 1.000 25.63484 109 PHE A CA 1
ATOM 649 C C . PHE A 1 109 ? 10.95685 44.11228 26.99634 1.000 27.46583 109 PHE A C 1
ATOM 650 O O . PHE A 1 109 ? 11.49660 43.02029 26.79060 1.000 29.68038 109 PHE A O 1
ATOM 658 N N . PRO A 1 110 ? 9.91079 44.24510 27.81326 1.000 25.14534 110 PRO A N 1
ATOM 659 C CA . PRO A 1 110 ? 9.28604 43.05896 28.41167 1.000 24.07411 110 PRO A CA 1
ATOM 660 C C . PRO A 1 110 ? 8.80657 42.08448 27.34511 1.000 18.22076 110 PRO A C 1
ATOM 661 O O . PRO A 1 110 ? 8.42694 42.47360 26.23953 1.000 19.47176 110 PRO A O 1
ATOM 665 N N . VAL A 1 111 ? 8.84409 40.80075 27.68489 1.000 18.73470 111 VAL A N 1
ATOM 666 C CA . VAL A 1 111 ? 8.47170 39.74134 26.74961 1.000 19.68973 111 VAL A CA 1
ATOM 667 C C . VAL A 1 111 ? 6.95368 39.68910 26.60803 1.000 18.99298 111 VAL A C 1
ATOM 668 O O . VAL A 1 111 ? 6.24254 39.54565 27.61328 1.000 18.79663 111 VAL A O 1
ATOM 672 N N . PRO A 1 112 ? 6.41970 39.80892 25.39533 1.000 17.45584 112 PRO A N 1
ATOM 673 C CA . PRO A 1 112 ? 4.95628 39.82444 25.20948 1.000 16.48384 112 PRO A CA 1
ATOM 674 C C . PRO A 1 112 ? 4.34755 38.46571 25.50969 1.000 16.51739 112 PRO A C 1
ATOM 675 O O . PRO A 1 112 ? 5.05699 37.44872 25.51893 1.000 18.30841 112 PRO A O 1
ATOM 679 N N . PRO A 1 113 ? 3.03041 38.40854 25.74918 1.000 20.44337 113 PRO A N 1
ATOM 680 C CA . PRO A 1 113 ? 2.42219 37.14772 26.22781 1.000 20.79225 113 PRO A CA 1
ATOM 681 C C . PRO A 1 113 ? 2.57241 35.96861 25.27569 1.000 16.63833 113 PRO A C 1
ATOM 682 O O . PRO A 1 113 ? 2.91265 34.85707 25.71547 1.000 18.47038 113 PRO A O 1
ATOM 686 N N . SER A 1 114 ? 2.32605 36.17667 23.97654 1.000 15.59298 114 SER A N 1
ATOM 687 C CA . SER A 1 114 ? 2.44537 35.07688 23.02143 1.000 20.55053 114 SER A CA 1
ATOM 688 C C . SER A 1 114 ? 3.87015 34.54379 22.97692 1.000 20.12537 114 SER A C 1
ATOM 689 O O . SER A 1 114 ? 4.08667 33.33429 22.83855 1.000 19.40846 114 SER A O 1
ATOM 692 N N . LEU A 1 115 ? 4.85747 35.43117 23.09435 1.000 16.66557 115 LEU A N 1
ATOM 693 C CA . LEU A 1 115 ? 6.24304 34.97987 23.06855 1.000 12.59566 115 LEU A CA 1
ATOM 694 C C . LEU A 1 115 ? 6.57875 34.20155 24.33529 1.000 17.60575 115 LEU A C 1
ATOM 695 O O . LEU A 1 115 ? 7.33990 33.22809 24.29108 1.000 19.41616 115 LEU A O 1
ATOM 700 N N . ARG A 1 116 ? 6.03056 34.62647 25.47826 1.000 21.56573 116 ARG A N 1
ATOM 701 C CA . ARG A 1 116 ? 6.16535 33.83998 26.70064 1.000 21.82381 116 ARG A CA 1
ATOM 702 C C . ARG A 1 116 ? 5.61594 32.43024 26.51541 1.000 21.93257 116 ARG A C 1
ATOM 703 O O . ARG A 1 116 ? 6.22559 31.45401 26.96773 1.000 21.22361 116 ARG A O 1
ATOM 711 N N . ASN A 1 117 ? 4.45063 32.30003 25.87423 1.000 18.74812 117 ASN A N 1
ATOM 712 C CA . ASN A 1 117 ? 3.88625 30.96257 25.68730 1.000 20.49279 117 ASN A CA 1
ATOM 713 C C . ASN A 1 117 ? 4.67319 30.14529 24.66471 1.000 17.36016 117 ASN A C 1
ATOM 714 O O . ASN A 1 117 ? 4.77262 28.91460 24.79155 1.000 19.47101 117 ASN A O 1
ATOM 719 N N . ILE A 1 118 ? 5.25146 30.80876 23.66247 1.000 17.94433 118 ILE A N 1
ATOM 720 C CA . ILE A 1 118 ? 6.19511 30.13800 22.77075 1.000 16.93176 118 ILE A CA 1
ATOM 721 C C . ILE A 1 118 ? 7.35764 29.57281 23.57819 1.000 19.01426 118 ILE A C 1
ATOM 722 O O . ILE A 1 118 ? 7.75162 28.41014 23.41104 1.000 19.57975 118 ILE A O 1
ATOM 727 N N . TYR A 1 119 ? 7.94009 30.40564 24.44685 1.000 21.64987 119 TYR A N 1
ATOM 728 C CA . TYR A 1 119 ? 9.00749 29.94968 25.33273 1.000 17.78066 119 TYR A CA 1
ATOM 729 C C . TYR A 1 119 ? 8.55417 28.76756 26.18090 1.000 19.74676 119 TYR A C 1
ATOM 730 O O . TYR A 1 119 ? 9.33162 27.84091 26.43115 1.000 19.42107 119 TYR A O 1
ATOM 739 N N . ALA A 1 120 ? 7.30680 28.80228 26.66027 1.000 15.82948 120 ALA A N 1
ATOM 740 C CA . ALA A 1 120 ? 6.80035 27.71823 27.49921 1.000 17.12647 120 ALA A CA 1
ATOM 741 C C . ALA A 1 120 ? 6.74482 26.40603 26.72650 1.000 18.22134 120 ALA A C 1
ATOM 742 O O . ALA A 1 120 ? 7.08004 25.34186 27.26108 1.000 18.70821 120 ALA A O 1
ATOM 744 N N . GLU A 1 121 ? 6.31977 26.46236 25.46345 1.000 20.44730 121 GLU A N 1
ATOM 745 C CA . GLU A 1 121 ? 6.29330 25.24539 24.65601 1.000 21.54698 121 GLU A CA 1
ATOM 746 C C . GLU A 1 121 ? 7.70325 24.76170 24.33247 1.000 20.60905 121 GLU A C 1
ATOM 747 O O . GLU A 1 121 ? 7.96882 23.55172 24.33391 1.000 20.78753 121 GLU A O 1
ATOM 753 N N . LEU A 1 122 ? 8.62852 25.69182 24.08775 1.000 17.00669 122 LEU A N 1
ATOM 754 C CA . LEU A 1 122 ? 10.02047 25.30434 23.88004 1.000 19.00514 122 LEU A CA 1
ATOM 755 C C . LEU A 1 122 ? 10.57976 24.60997 25.11630 1.000 24.32393 122 LEU A C 1
ATOM 756 O O . LEU A 1 122 ? 11.30146 23.61100 25.01042 1.000 23.86764 122 LEU A O 1
ATOM 761 N N . HIS A 1 123 ? 10.26163 25.13859 26.29854 1.000 26.26519 123 HIS A N 1
ATOM 762 C CA . HIS A 1 123 ? 10.76815 24.57798 27.54589 1.000 26.20390 123 HIS A CA 1
ATOM 763 C C . HIS A 1 123 ? 10.15641 23.21030 27.82915 1.000 25.77299 123 HIS A C 1
ATOM 764 O O . HIS A 1 123 ? 10.84074 22.30925 28.33027 1.000 25.20372 123 HIS A O 1
ATOM 771 N N . ARG A 1 124 ? 8.86567 23.04070 27.52720 1.000 24.47789 124 ARG A N 1
ATOM 772 C CA . ARG A 1 124 ? 8.23863 21.72796 27.65899 1.000 24.69247 124 ARG A CA 1
ATOM 773 C C . ARG A 1 124 ? 8.88359 20.70956 26.72481 1.000 26.84218 124 ARG A C 1
ATOM 774 O O . ARG A 1 124 ? 9.17482 19.57709 27.12735 1.000 27.31674 124 ARG A O 1
ATOM 782 N N . SER A 1 125 ? 9.10617 21.09291 25.46594 1.000 26.52285 125 SER A N 1
ATOM 783 C CA . SER A 1 125 ? 9.50937 20.13801 24.44097 1.000 26.02669 125 SER A CA 1
ATOM 784 C C . SER A 1 125 ? 11.01481 19.91337 24.35547 1.000 32.75645 125 SER A C 1
ATOM 785 O O . SER A 1 125 ? 11.43736 18.85910 23.86766 1.000 33.57690 125 SER A O 1
ATOM 788 N N . LEU A 1 126 ? 11.83016 20.85281 24.82101 1.000 35.66044 126 LEU A N 1
ATOM 789 C CA . LEU A 1 126 ? 13.28019 20.79512 24.63443 1.000 35.25472 126 LEU A CA 1
ATOM 790 C C . LEU A 1 126 ? 13.96930 20.91540 25.98485 1.000 42.17730 126 LEU A C 1
ATOM 791 O O . LEU A 1 126 ? 13.98073 22.01661 26.57392 1.000 41.93011 126 LEU A O 1
ATOM 796 N N . PRO A 1 127 ? 14.51569 19.82258 26.52261 1.000 52.54562 127 PRO A N 1
ATOM 797 C CA . PRO A 1 127 ? 15.09248 19.87657 27.87643 1.000 55.55038 127 PRO A CA 1
ATOM 798 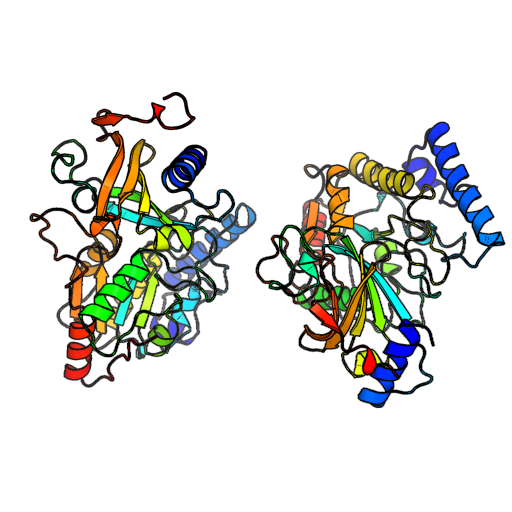C C . PRO A 1 127 ? 16.21654 20.88749 28.02939 1.000 54.14540 127 PRO A C 1
ATOM 799 O O . PRO A 1 127 ? 16.39927 21.43343 29.12463 1.000 56.47857 127 PRO A O 1
ATOM 803 N N . GLU A 1 128 ? 16.97750 21.15489 26.96810 1.000 51.46464 128 GLU A N 1
ATOM 804 C CA . GLU A 1 128 ? 18.06798 22.11807 27.03998 1.000 51.96840 128 GLU A CA 1
ATOM 805 C C . GLU A 1 128 ? 17.61269 23.56616 26.91270 1.000 45.20986 128 GLU A C 1
ATOM 806 O O . GLU A 1 128 ? 18.43198 24.46844 27.11667 1.000 42.35490 128 GLU A O 1
ATOM 812 N N . PHE A 1 129 ? 16.34538 23.81848 26.58979 1.000 39.34692 129 PHE A N 1
ATOM 813 C CA . PHE A 1 129 ? 15.84605 25.18274 26.47144 1.000 34.30720 129 PHE A CA 1
ATOM 814 C C . PHE A 1 129 ? 15.37425 25.71302 27.81904 1.000 38.73435 129 PHE A C 1
ATOM 815 O O . PHE A 1 129 ? 14.56650 25.07375 28.50080 1.000 40.77562 129 PHE A O 1
ATOM 823 N N . SER A 1 130 ? 15.88870 26.88044 28.19541 1.000 35.57418 130 SER A N 1
ATOM 824 C CA . SER A 1 130 ? 15.46361 27.61071 29.37241 1.000 34.76017 130 SER A CA 1
ATOM 825 C C . SER A 1 130 ? 14.90789 28.96039 28.93603 1.000 29.80842 130 SER A C 1
ATOM 826 O O . SER A 1 130 ? 15.58659 29.68671 28.19571 1.000 30.32307 130 SER A O 1
ATOM 829 N N . PRO A 1 131 ? 13.68430 29.31564 29.32382 1.000 29.99589 131 PRO A N 1
ATOM 830 C CA . PRO A 1 131 ? 13.09093 30.58482 28.86578 1.000 29.08796 131 PRO A CA 1
ATOM 831 C C . PRO A 1 131 ? 13.97150 31.76909 29.22441 1.000 29.77039 131 PRO A C 1
ATOM 832 O O . PRO A 1 131 ? 14.38133 31.92501 30.38459 1.000 32.72440 131 PRO A O 1
ATOM 836 N N . PRO A 1 132 ? 14.30551 32.61200 28.25206 1.000 28.77210 132 PRO A N 1
ATOM 837 C CA . PRO A 1 132 ? 15.15882 33.77141 28.52558 1.000 27.03179 132 PRO A CA 1
ATOM 838 C C . PRO A 1 132 ? 14.36776 34.92255 29.13521 1.000 29.17490 132 PRO A C 1
ATOM 839 O O . PRO A 1 132 ? 13.14038 34.89818 29.22781 1.000 28.66702 132 PRO A O 1
ATOM 843 N N . ASP A 1 133 ? 15.10934 35.95236 29.54185 1.000 32.38872 133 ASP A N 1
ATOM 844 C CA . ASP A 1 133 ? 14.54431 37.17427 30.09755 1.000 38.28576 133 ASP A CA 1
ATOM 845 C C . ASP A 1 133 ? 14.38212 38.27084 29.05218 1.000 36.07300 133 ASP A C 1
ATOM 846 O O . ASP A 1 133 ? 14.14219 39.42868 29.41137 1.000 39.81336 133 ASP A O 1
ATOM 851 N N . HIS A 1 134 ? 14.50455 37.93425 27.77184 1.000 28.68070 134 HIS A N 1
ATOM 852 C CA . HIS A 1 134 ? 14.42754 38.90176 26.69023 1.000 21.39233 134 HIS A CA 1
ATOM 853 C C . HIS A 1 134 ? 13.53575 38.34722 25.58836 1.000 19.45109 134 HIS A C 1
ATOM 854 O O . HIS A 1 134 ? 13.20349 37.16063 25.56823 1.000 22.43814 134 HIS A O 1
ATOM 861 N N . GLY A 1 135 ? 13.17267 39.21010 24.64423 1.000 17.16654 135 GLY A N 1
ATOM 862 C CA . GLY A 1 135 ? 12.33488 38.77255 23.54617 1.000 18.49483 135 GLY A CA 1
ATOM 863 C C . GLY A 1 135 ? 13.03341 38.81415 22.20274 1.000 17.82983 135 GLY A C 1
ATOM 864 O O . GLY A 1 135 ? 12.37907 38.89105 21.15874 1.000 16.29486 135 GLY A O 1
ATOM 865 N N . CYS A 1 136 ? 14.36326 38.74276 22.22332 1.000 22.27118 136 CYS A N 1
ATOM 866 C CA . CYS A 1 136 ? 15.18797 38.88121 21.02764 1.000 22.43727 136 CYS A CA 1
ATOM 867 C C . CYS A 1 136 ? 15.33683 37.53148 20.33988 1.000 22.95734 136 CYS A C 1
ATOM 868 O O . CYS A 1 136 ? 15.93393 36.60752 20.90228 1.000 23.29469 136 CYS A O 1
ATOM 871 N N . LEU A 1 137 ? 14.80222 37.41944 19.12528 1.000 20.24741 137 LEU A N 1
ATOM 872 C CA . LEU A 1 137 ? 14.86255 36.18407 18.35702 1.000 18.67923 137 LEU A CA 1
ATOM 873 C C . LEU A 1 137 ? 15.91919 36.24085 17.25770 1.000 19.73698 137 LEU A C 1
ATOM 874 O O . LEU A 1 137 ? 15.87245 35.43556 16.32037 1.000 19.02976 137 LEU A O 1
ATOM 879 N N . ASP A 1 138 ? 16.88035 37.16687 17.36894 1.000 18.07016 138 ASP A N 1
ATOM 880 C CA . ASP A 1 138 ? 17.87167 37.35537 16.31079 1.000 17.49916 138 ASP A CA 1
ATOM 881 C C . ASP A 1 138 ? 18.62428 36.06749 15.99192 1.000 18.05162 138 ASP A C 1
ATOM 882 O O . ASP A 1 138 ? 18.90631 35.78907 14.82391 1.000 14.44165 138 ASP A O 1
ATOM 887 N N . ALA A 1 139 ? 18.98377 35.28443 17.01425 1.000 18.98647 139 ALA A N 1
ATOM 888 C CA . ALA A 1 139 ? 19.76096 34.06550 16.78099 1.000 20.02680 139 ALA A CA 1
ATOM 889 C C . ALA A 1 139 ? 18.97491 33.03918 15.96521 1.000 18.89018 139 ALA A C 1
ATOM 890 O O . ALA A 1 139 ? 19.53960 32.35314 15.09445 1.000 23.04497 139 ALA A O 1
ATOM 892 N N . TRP A 1 140 ? 17.66000 32.95322 16.19652 1.000 17.50191 140 TRP A N 1
ATOM 893 C CA . TRP A 1 140 ? 16.81977 32.13172 15.33059 1.000 15.51063 140 TRP A CA 1
ATOM 894 C C . TRP A 1 140 ? 16.88969 32.61812 13.89348 1.000 16.32397 140 TRP A C 1
ATOM 895 O O . TRP A 1 140 ? 17.09288 31.82282 12.96716 1.000 17.73686 140 TRP A O 1
ATOM 906 N N . ALA A 1 141 ? 16.71603 33.92842 13.68813 1.000 13.41153 141 ALA A N 1
ATOM 907 C CA . ALA A 1 141 ? 16.72369 34.45993 12.33041 1.000 16.68753 141 ALA A CA 1
ATOM 908 C C . ALA A 1 141 ? 18.05792 34.19651 11.64866 1.000 16.17174 141 ALA A C 1
ATOM 909 O O . ALA A 1 141 ? 18.10008 33.82522 10.46955 1.000 17.63372 141 ALA A O 1
ATOM 911 N N . SER A 1 142 ? 19.16003 34.35727 12.38594 1.000 15.40264 142 SER A N 1
ATOM 912 C CA . SER A 1 142 ? 20.47646 34.10936 11.81834 1.000 17.79097 142 SER A CA 1
ATOM 913 C C . SER A 1 142 ? 20.66538 32.64567 11.45822 1.000 18.57287 142 SER A C 1
ATOM 914 O O . SER A 1 142 ? 21.46363 32.34342 10.56685 1.000 20.03242 142 SER A O 1
ATOM 917 N N . GLN A 1 143 ? 19.93223 31.73363 12.10347 1.000 21.03911 143 GLN A N 1
ATOM 918 C CA . GLN A 1 143 ? 20.04737 30.31980 11.76079 1.000 22.45262 143 GLN A CA 1
ATOM 919 C C . GLN A 1 143 ? 19.07923 29.88632 10.66133 1.000 22.87153 143 GLN A C 1
ATOM 920 O O . GLN A 1 143 ? 18.94786 28.68381 10.40848 1.000 22.66091 143 GLN A O 1
ATOM 926 N N . GLY A 1 144 ? 18.39951 30.82628 10.01011 1.000 18.90321 144 GLY A N 1
ATOM 927 C CA . GLY A 1 144 ? 17.46003 30.48664 8.96110 1.000 19.99696 144 GLY A CA 1
ATOM 928 C C . GLY A 1 144 ? 16.01241 30.34782 9.37583 1.000 18.46554 144 GLY A C 1
ATOM 929 O O . GLY A 1 144 ? 15.23076 29.73579 8.63931 1.000 18.88342 144 GLY A O 1
ATOM 930 N N . VAL A 1 145 ? 15.61741 30.89793 10.51603 1.000 18.09628 145 VAL A N 1
ATOM 931 C CA . VAL A 1 145 ? 14.20457 30.98433 10.87059 1.000 18.76391 145 VAL A CA 1
ATOM 932 C C . VAL A 1 145 ? 13.68542 32.32880 10.37933 1.000 16.48997 145 VAL A C 1
ATOM 933 O O . VAL A 1 145 ? 14.13523 33.38248 10.84094 1.000 16.63455 145 VAL A O 1
ATOM 937 N N . LEU A 1 146 ? 12.74499 32.29684 9.43833 1.000 16.18730 146 LEU A N 1
ATOM 938 C CA . LEU A 1 146 ? 12.14966 33.51506 8.90569 1.000 14.56263 146 LEU A CA 1
ATOM 939 C C . LEU A 1 146 ? 10.93003 33.87338 9.74486 1.000 16.27230 146 LEU A C 1
ATOM 940 O O . LEU A 1 146 ? 9.94631 33.12548 9.77372 1.000 14.31655 146 LEU A O 1
ATOM 945 N N . LEU A 1 147 ? 11.00247 35.01387 10.42669 1.000 16.46198 147 LEU A N 1
ATOM 946 C CA . LEU A 1 147 ? 9.95116 35.48687 11.32569 1.000 15.32305 147 LEU A CA 1
ATOM 947 C C . LEU A 1 147 ? 9.15567 36.55061 10.57643 1.000 14.88815 147 LEU A C 1
ATOM 948 O O . LEU A 1 147 ? 9.42858 37.74792 10.67686 1.000 13.34233 147 LEU A O 1
ATOM 953 N N . LEU A 1 148 ? 8.16021 36.10046 9.81742 1.000 12.71572 148 LEU A N 1
ATOM 954 C CA . LEU A 1 148 ? 7.48261 36.91887 8.81950 1.000 10.08342 148 LEU A CA 1
ATOM 955 C C . LEU A 1 148 ? 6.08517 37.29438 9.29870 1.000 13.30587 148 LEU A C 1
ATOM 956 O O . LEU A 1 148 ? 5.20229 36.43528 9.39354 1.000 15.29776 148 LEU A O 1
ATOM 961 N N . ASN A 1 149 ? 5.88871 38.57903 9.58651 1.000 14.18390 149 ASN A N 1
ATOM 962 C CA . ASN A 1 149 ? 4.55492 39.14250 9.75563 1.000 14.28217 149 ASN A CA 1
ATOM 963 C C . ASN A 1 149 ? 3.90415 39.31515 8.38942 1.000 14.33588 149 ASN A C 1
ATOM 964 O O . ASN A 1 149 ? 4.53190 39.83232 7.46116 1.000 14.65737 149 ASN A O 1
ATOM 969 N N . THR A 1 150 ? 2.64186 38.88911 8.26275 1.000 16.39661 150 THR A N 1
ATOM 970 C CA . THR A 1 150 ? 1.96162 39.03838 6.97980 1.000 16.75450 150 THR A CA 1
ATOM 971 C C . THR A 1 150 ? 1.70433 40.50634 6.65017 1.000 17.63883 150 THR A C 1
ATOM 972 O O . THR A 1 150 ? 1.64352 40.87374 5.47021 1.000 15.01137 150 THR A O 1
ATOM 976 N N . ILE A 1 151 ? 1.55089 41.35055 7.66803 1.000 15.56148 151 ILE A N 1
ATOM 977 C CA . ILE A 1 151 ? 1.43623 42.79795 7.51333 1.000 13.15061 151 ILE A CA 1
ATOM 978 C C . ILE A 1 151 ? 2.68396 43.42456 8.11996 1.000 14.56165 151 ILE A C 1
ATOM 979 O O . ILE A 1 151 ? 3.03252 43.13070 9.27017 1.000 16.97462 151 ILE A O 1
ATOM 984 N N . LEU A 1 152 ? 3.36584 44.27628 7.35331 1.000 15.68611 152 LEU A N 1
ATOM 985 C CA . LEU A 1 152 ? 4.70854 44.69605 7.73974 1.000 18.34755 152 LEU A CA 1
ATOM 986 C C . LEU A 1 152 ? 4.75407 46.04634 8.44565 1.000 16.07949 152 LEU A C 1
ATOM 987 O O . LEU A 1 152 ? 5.80413 46.39709 8.99598 1.000 16.42961 152 LEU A O 1
ATOM 992 N N . THR A 1 153 ? 3.65934 46.80668 8.45453 1.000 10.64935 153 THR A N 1
ATOM 993 C CA . THR A 1 153 ? 3.61683 48.07322 9.17278 1.000 16.42765 153 THR A CA 1
ATOM 994 C C . THR A 1 153 ? 2.30675 48.17443 9.94498 1.000 15.79731 153 THR A C 1
ATOM 995 O O . THR A 1 153 ? 1.36510 47.41034 9.71431 1.000 13.97157 153 THR A O 1
ATOM 999 N N . VAL A 1 154 ? 2.26196 49.12093 10.88114 1.000 13.63477 154 VAL A N 1
ATOM 1000 C CA . VAL A 1 154 ? 1.05440 49.37898 11.65929 1.000 16.03726 154 VAL A CA 1
ATOM 1001 C C . VAL A 1 154 ? 1.12702 50.80289 12.20105 1.000 20.35523 154 VAL A C 1
ATOM 1002 O O . VAL A 1 154 ? 2.20109 51.28968 12.56239 1.000 18.51018 154 VAL A O 1
ATOM 1006 N N . GLN A 1 155 ? -0.02314 51.47280 12.24879 1.000 23.42073 155 GLN A N 1
ATOM 1007 C CA . GLN A 1 155 ? -0.10001 52.77475 12.89774 1.000 23.76928 155 GLN A CA 1
ATOM 1008 C C . GLN A 1 155 ? -0.11963 52.59691 14.41243 1.000 20.55959 155 GLN A C 1
ATOM 1009 O O . GLN A 1 155 ? -0.73591 51.66202 14.93303 1.000 19.35459 155 GLN A O 1
ATOM 1015 N N . LYS A 1 156 ? 0.58944 53.48321 15.11032 1.000 20.47365 156 LYS A N 1
ATOM 1016 C CA . LYS A 1 156 ? 0.66371 53.44492 16.56793 1.000 21.72625 156 LYS A CA 1
ATOM 1017 C C . LYS A 1 156 ? -0.71508 53.30371 17.20318 1.000 25.05514 156 LYS A C 1
ATOM 1018 O O . LYS A 1 156 ? -1.63847 54.05778 16.89097 1.000 28.53630 156 LYS A O 1
ATOM 1024 N N . GLY A 1 157 ? -0.84822 52.32053 18.09076 1.000 24.00347 157 GLY A N 1
ATOM 1025 C CA . GLY A 1 157 ? -2.06254 52.12207 18.85268 1.000 23.41904 157 GLY A CA 1
ATOM 1026 C C . GLY A 1 157 ? -3.24423 51.56208 18.09343 1.000 24.74907 157 GLY A C 1
ATOM 1027 O O . GLY A 1 157 ? -4.31442 51.40352 18.69059 1.000 23.64380 157 GLY A O 1
ATOM 1028 N N . LYS A 1 158 ? -3.10211 51.25763 16.80332 1.000 26.38003 158 LYS A N 1
ATOM 1029 C CA . LYS A 1 158 ? -4.22793 50.82260 15.97654 1.000 26.69742 158 LYS A CA 1
ATOM 1030 C C . LYS A 1 158 ? -3.90452 49.50819 15.27826 1.000 26.44423 158 LYS A C 1
ATOM 1031 O O . LYS A 1 158 ? -3.44758 49.49808 14.12729 1.000 29.18363 158 LYS A O 1
ATOM 1037 N N . PRO A 1 159 ? -4.12341 48.37763 15.94623 1.000 22.85687 159 PRO A N 1
ATOM 1038 C CA . PRO A 1 159 ? -3.85193 47.08208 15.31082 1.000 23.30433 159 PRO A CA 1
ATOM 1039 C C . PRO A 1 159 ? -4.70020 46.88841 14.06307 1.000 23.31090 159 PRO A C 1
ATOM 1040 O O . PRO A 1 159 ? -5.87970 47.24283 14.03199 1.000 24.96993 159 PRO A O 1
ATOM 1044 N N . GLY A 1 160 ? -4.08756 46.31809 13.02763 1.000 18.70448 160 GLY A N 1
ATOM 1045 C CA . GLY A 1 160 ? -4.78013 46.08822 11.77785 1.000 20.17611 160 GLY A CA 1
ATOM 1046 C C . GLY A 1 160 ? -4.96719 47.31045 10.90600 1.000 23.25275 160 GLY A C 1
ATOM 1047 O O . GLY A 1 160 ? -5.59589 47.20073 9.84619 1.000 28.15049 160 GLY A O 1
ATOM 1048 N N . SER A 1 161 ? -4.44642 48.46999 11.31380 1.000 21.84548 161 SER A N 1
ATOM 1049 C CA . SER A 1 161 ? -4.68873 49.70434 10.57922 1.000 21.41377 161 SER A CA 1
ATOM 1050 C C . SER A 1 161 ? -4.06272 49.68916 9.19165 1.000 22.37494 161 SER A C 1
ATOM 1051 O O . SER A 1 161 ? -4.54803 50.39252 8.30079 1.000 20.93413 161 SER A O 1
ATOM 1054 N N . HIS A 1 162 ? -3.02353 48.88474 8.97283 1.000 24.52389 162 HIS A N 1
ATOM 1055 C CA . HIS A 1 162 ? -2.41882 48.76028 7.65287 1.000 21.90285 162 HIS A CA 1
ATOM 1056 C C . HIS A 1 162 ? -2.70296 47.40392 7.01655 1.000 21.70597 162 HIS A C 1
ATOM 1057 O O . HIS A 1 162 ? -1.94928 46.96032 6.14338 1.000 20.59404 162 HIS A O 1
ATOM 1064 N N . ALA A 1 163 ? -3.77839 46.73464 7.44110 1.000 20.96241 163 ALA A N 1
ATOM 1065 C CA . ALA A 1 163 ? -4.10441 45.41449 6.91122 1.000 21.12970 163 ALA A CA 1
ATOM 1066 C C . ALA A 1 163 ? -4.51878 45.43601 5.44219 1.000 20.38905 163 ALA A C 1
ATOM 1067 O O . ALA A 1 163 ? -4.46894 44.39007 4.78887 1.000 22.20722 163 ALA A O 1
ATOM 1069 N N . ASP A 1 164 ? -4.92999 46.58540 4.90215 1.000 20.77252 164 ASP A N 1
ATOM 1070 C CA . ASP A 1 164 ? -5.48586 46.63061 3.55293 1.000 21.46414 164 ASP A CA 1
ATOM 1071 C C . ASP A 1 164 ? -4.71772 47.55414 2.61409 1.000 23.97005 164 ASP A C 1
ATOM 1072 O O . ASP A 1 164 ? -5.26629 47.98463 1.59542 1.000 31.45138 164 ASP A O 1
ATOM 1077 N N . ILE A 1 165 ? -3.46230 47.87903 2.92138 1.000 19.59481 165 ILE A N 1
ATOM 1078 C CA . ILE A 1 165 ? -2.70511 48.78054 2.06397 1.000 22.28559 165 ILE A CA 1
ATOM 1079 C C . ILE A 1 165 ? -1.83391 48.03772 1.06505 1.000 21.69246 165 ILE A C 1
ATOM 1080 O O . ILE A 1 165 ? -1.12078 48.67704 0.27793 1.000 23.91623 165 ILE A O 1
ATOM 1085 N N . GLY A 1 166 ? -1.86849 46.70880 1.06889 1.000 17.12146 166 GLY A N 1
ATOM 1086 C CA . GLY A 1 166 ? -1.16541 45.91542 0.07852 1.000 16.26525 166 GLY A CA 1
ATOM 1087 C C . GLY A 1 166 ? -0.06545 45.03115 0.62303 1.000 19.60922 166 GLY A C 1
ATOM 1088 O O . GLY A 1 166 ? 0.57213 44.32254 -0.16856 1.000 21.33821 166 GLY A O 1
ATOM 1089 N N . TRP A 1 167 ? 0.21251 45.03737 1.93052 1.000 15.71943 167 TRP A N 1
ATOM 1090 C CA . TRP A 1 167 ? 1.24481 44.15087 2.46028 1.000 15.93550 167 TRP A CA 1
ATOM 1091 C C . TRP A 1 167 ? 0.86792 42.68382 2.28196 1.000 17.09967 167 TRP A C 1
ATOM 1092 O O . TRP A 1 167 ? 1.74082 41.83868 2.05709 1.000 18.53009 167 TRP A O 1
ATOM 1103 N N . ALA A 1 168 ? -0.42308 42.35734 2.41361 1.000 15.45014 168 ALA A N 1
ATOM 1104 C CA . ALA A 1 168 ? -0.84265 40.95863 2.36464 1.000 16.14933 168 ALA A CA 1
ATOM 1105 C C . ALA A 1 168 ? -0.54318 40.32939 1.00809 1.000 18.21129 168 ALA A C 1
ATOM 1106 O O . ALA A 1 168 ? -0.11820 39.17101 0.93614 1.000 18.01911 168 ALA A O 1
ATOM 1108 N N . TRP A 1 169 ? -0.74408 41.07972 -0.07845 1.000 17.05809 169 TRP A N 1
ATOM 1109 C CA . TRP A 1 169 ? -0.34330 40.59114 -1.39649 1.000 19.21809 169 TRP A CA 1
ATOM 1110 C C . TRP A 1 169 ? 1.14571 40.25819 -1.43222 1.000 17.44830 169 TRP A C 1
ATOM 1111 O O . TRP A 1 169 ? 1.54628 39.18727 -1.91499 1.000 16.38170 169 TRP A O 1
ATOM 1122 N N . PHE A 1 170 ? 1.97637 41.14015 -0.87248 1.000 17.16691 170 PHE A N 1
ATOM 1123 C CA . PHE A 1 170 ? 3.42014 40.94098 -0.93947 1.000 16.66317 170 PHE A CA 1
ATOM 1124 C C . PHE A 1 170 ? 3.84571 39.73426 -0.11308 1.000 17.79543 170 PHE A C 1
ATOM 1125 O O . PHE A 1 170 ? 4.61618 38.89056 -0.58544 1.000 17.00714 170 PHE A O 1
ATOM 1133 N N . THR A 1 171 ? 3.37103 39.64107 1.13356 1.000 18.61470 171 THR A N 1
ATOM 1134 C CA . THR A 1 171 ? 3.80045 38.53249 1.98299 1.000 17.87238 171 THR A CA 1
ATOM 1135 C C . THR A 1 171 ? 3.21005 37.20142 1.52337 1.000 19.10101 171 THR A C 1
ATOM 1136 O O . THR A 1 171 ? 3.86954 36.16323 1.65795 1.000 14.91562 171 THR A O 1
ATOM 1140 N N . ASP A 1 172 ? 1.98782 37.20105 0.97282 1.000 18.80557 172 ASP A N 1
ATOM 1141 C CA . ASP A 1 172 ? 1.47465 36.00843 0.30378 1.000 17.95541 172 ASP A CA 1
ATOM 1142 C C . ASP A 1 172 ? 2.42610 35.55225 -0.79298 1.000 16.26948 172 ASP A C 1
ATOM 1143 O O . ASP A 1 172 ? 2.73927 34.35866 -0.90980 1.000 14.71565 172 ASP A O 1
ATOM 1148 N N . HIS A 1 173 ? 2.87149 36.49300 -1.63252 1.000 13.35807 173 HIS A N 1
ATOM 1149 C CA . HIS A 1 173 ? 3.76982 36.12332 -2.71976 1.000 13.11341 173 HIS A CA 1
ATOM 1150 C C . HIS A 1 173 ? 5.08857 35.58642 -2.17265 1.000 13.51237 173 HIS A C 1
ATOM 1151 O O . HIS A 1 173 ? 5.63731 34.61118 -2.69988 1.000 14.17432 173 HIS A O 1
ATOM 1158 N N . VAL A 1 174 ? 5.60625 36.21270 -1.11039 1.000 11.84927 174 VAL A N 1
ATOM 1159 C CA . VAL A 1 174 ? 6.82849 35.73246 -0.46523 1.000 15.92058 174 VAL A CA 1
ATOM 1160 C C . VAL A 1 174 ? 6.65763 34.29414 0.01501 1.000 16.81668 174 VAL A C 1
ATOM 1161 O O . VAL A 1 174 ? 7.54168 33.45077 -0.17377 1.000 14.08842 174 VAL A O 1
ATOM 1165 N N . ILE A 1 175 ? 5.52792 33.99842 0.66208 1.000 17.92088 175 ILE A N 1
ATOM 1166 C CA . ILE A 1 175 ? 5.27618 32.63721 1.14042 1.000 17.78215 175 ILE A CA 1
ATOM 1167 C C . ILE A 1 175 ? 5.24966 31.66191 -0.03127 1.000 17.34393 175 ILE A C 1
ATOM 1168 O O . ILE A 1 175 ? 5.85217 30.57715 0.01622 1.000 15.35873 175 ILE A O 1
ATOM 1173 N N . SER A 1 176 ? 4.52826 32.03195 -1.09466 1.000 15.63797 176 SER A N 1
ATOM 1174 C CA . SER A 1 176 ? 4.43207 31.17648 -2.27280 1.000 16.56238 176 SER A CA 1
ATOM 1175 C C . SER A 1 176 ? 5.81053 30.89560 -2.85395 1.000 17.52320 176 SER A C 1
ATOM 1176 O O . SER A 1 176 ? 6.13115 29.75425 -3.20843 1.000 19.73112 176 SER A O 1
ATOM 1179 N N . LEU A 1 177 ? 6.64663 31.92724 -2.93981 1.000 15.91607 177 LEU A N 1
ATOM 1180 C CA . LEU A 1 177 ? 7.96436 31.76189 -3.53639 1.000 18.42244 177 LEU A CA 1
ATOM 1181 C C . LEU A 1 177 ? 8.88264 30.95615 -2.62895 1.000 17.94217 177 LEU A C 1
ATOM 1182 O O . LEU A 1 177 ? 9.71510 30.19042 -3.11484 1.000 20.09903 177 LEU A O 1
ATOM 1187 N N . LEU A 1 178 ? 8.75974 31.11594 -1.31175 1.000 13.64049 178 LEU A N 1
ATOM 1188 C CA . LEU A 1 178 ? 9.53028 30.26923 -0.40539 1.000 14.93208 178 LEU A CA 1
ATOM 1189 C C . LEU A 1 178 ? 9.16732 28.80474 -0.60922 1.000 16.65849 178 LEU A C 1
ATOM 1190 O O . LEU A 1 178 ? 10.04547 27.93882 -0.69450 1.000 17.32276 178 LEU A O 1
ATOM 1195 N N . SER A 1 179 ? 7.86748 28.51441 -0.70592 1.000 14.93362 179 SER A N 1
ATOM 1196 C CA . SER A 1 179 ? 7.42853 27.14359 -0.95433 1.000 18.70141 179 SER A CA 1
ATOM 1197 C C . SER A 1 179 ? 7.96610 26.61661 -2.28202 1.000 24.74897 179 SER A C 1
ATOM 1198 O O . SER A 1 179 ? 8.43467 25.47385 -2.36679 1.000 19.01810 179 SER A O 1
ATOM 1201 N N . GLU A 1 180 ? 7.92261 27.44786 -3.32424 1.000 22.92044 180 GLU A N 1
ATOM 1202 C CA . GLU A 1 180 ? 8.32041 27.01141 -4.65969 1.000 23.65186 180 GLU A CA 1
ATOM 1203 C C . GLU A 1 180 ? 9.83104 26.81647 -4.77500 1.000 26.72968 180 GLU A C 1
ATOM 1204 O O . GLU A 1 180 ? 10.29254 25.82664 -5.35717 1.000 23.18699 180 GLU A O 1
ATOM 1210 N N . ARG A 1 181 ? 10.61379 27.74872 -4.23240 1.000 23.49055 181 ARG A N 1
ATOM 1211 C CA . ARG A 1 181 ? 12.04789 27.82089 -4.48325 1.000 24.89598 181 ARG A CA 1
ATOM 1212 C C . ARG A 1 181 ? 12.87813 27.01509 -3.49531 1.000 24.67243 181 ARG A C 1
ATOM 1213 O O . ARG A 1 181 ? 13.97876 26.57307 -3.84657 1.000 26.59820 181 ARG A O 1
ATOM 1221 N N . LEU A 1 182 ? 12.39736 26.82551 -2.26844 1.000 18.73563 182 LEU A N 1
ATOM 1222 C CA . LEU A 1 182 ? 13.13858 26.04112 -1.29090 1.000 23.82004 182 LEU A CA 1
ATOM 1223 C C . LEU A 1 182 ? 12.86303 24.55624 -1.48380 1.000 23.73466 182 LEU A C 1
ATOM 1224 O O . LEU A 1 182 ? 11.72784 24.14718 -1.74340 1.000 24.36498 182 LEU A O 1
ATOM 1229 N N . LYS A 1 183 ? 13.91896 23.74860 -1.35946 1.000 20.45680 183 LYS A N 1
ATOM 1230 C CA . LYS A 1 183 ? 13.77241 22.30453 -1.51261 1.000 20.53423 183 LYS A CA 1
ATOM 1231 C C . LYS A 1 183 ? 13.02526 21.68904 -0.33460 1.000 22.35668 183 LYS A C 1
ATOM 1232 O O . LYS A 1 183 ? 12.19037 20.79507 -0.52035 1.000 22.86376 183 LYS A O 1
ATOM 1238 N N . ALA A 1 184 ? 13.30921 22.15218 0.88071 1.000 18.48390 184 ALA A N 1
ATOM 1239 C CA . ALA A 1 184 ? 12.71239 21.58172 2.08359 1.000 22.26990 184 ALA A CA 1
ATOM 1240 C C . ALA A 1 184 ? 12.67488 22.65293 3.15945 1.000 22.98588 184 ALA A C 1
ATOM 1241 O O . ALA A 1 184 ? 13.71738 23.21338 3.51333 1.000 25.17751 184 ALA A O 1
ATOM 1243 N N . CYS A 1 185 ? 11.48588 22.90613 3.70165 1.000 21.33826 185 CYS A N 1
ATOM 1244 C CA . CYS A 1 185 ? 11.29238 23.98662 4.65482 1.000 19.06369 185 CYS A CA 1
ATOM 1245 C C . CYS A 1 185 ? 10.15188 23.61985 5.59312 1.000 17.71683 185 CYS A C 1
ATOM 1246 O O . CYS A 1 185 ? 9.24721 22.87025 5.22098 1.000 17.38528 185 CYS A O 1
ATOM 1249 N N . VAL A 1 186 ? 10.21372 24.14180 6.82272 1.000 17.60691 186 VAL A N 1
ATOM 1250 C CA . VAL A 1 186 ? 9.14076 23.99758 7.80433 1.000 20.07173 186 VAL A CA 1
ATOM 1251 C C . VAL A 1 186 ? 8.36326 25.30514 7.88148 1.000 18.71254 186 VAL A C 1
ATOM 1252 O O . VAL A 1 186 ? 8.95434 26.39295 7.89080 1.000 17.44590 186 VAL A O 1
ATOM 1256 N N . PHE A 1 187 ? 7.03524 25.20155 7.92368 1.000 13.56074 187 PHE A N 1
ATOM 1257 C CA . PHE A 1 187 ? 6.14054 26.34711 8.06567 1.000 14.34839 187 PHE A CA 1
ATOM 1258 C C . PHE A 1 187 ? 5.27585 26.13971 9.30303 1.000 14.32905 187 PHE A C 1
ATOM 1259 O O . PHE A 1 187 ? 4.55870 25.13795 9.39917 1.000 16.99733 187 PHE A O 1
ATOM 1267 N N . MET A 1 188 ? 5.35047 27.07463 10.25067 1.000 12.42824 188 MET A N 1
ATOM 1268 C CA . MET A 1 188 ? 4.59330 26.99876 11.49863 1.000 20.15550 188 MET A CA 1
ATOM 1269 C C . MET A 1 188 ? 3.46957 28.02949 11.44419 1.000 17.25032 188 MET A C 1
ATOM 1270 O O . MET A 1 188 ? 3.72526 29.23777 11.48352 1.000 15.97135 188 MET A O 1
ATOM 1275 N N . LEU A 1 189 ? 2.23160 27.54821 11.36264 1.000 15.23789 189 LEU A N 1
ATOM 1276 C CA . LEU A 1 189 ? 1.04256 28.38622 11.22834 1.000 18.79432 189 LEU A CA 1
ATOM 1277 C C . LEU A 1 189 ? 0.20197 28.25307 12.49536 1.000 21.62062 189 LEU A C 1
ATOM 1278 O O . LEU A 1 189 ? -0.43313 27.21572 12.71542 1.000 17.02246 189 LEU A O 1
ATOM 1283 N N . TRP A 1 190 ? 0.19222 29.30094 13.32081 1.000 12.14522 190 TRP A N 1
ATOM 1284 C CA . TRP A 1 190 ? -0.48721 29.29011 14.61455 1.000 12.46298 190 TRP A CA 1
ATOM 1285 C C . TRP A 1 190 ? -1.72654 30.17643 14.55616 1.000 14.11919 190 TRP A C 1
ATOM 1286 O O . TRP A 1 190 ? -1.61594 31.38320 14.31978 1.000 16.79524 190 TRP A O 1
ATOM 1297 N N . GLY A 1 191 ? -2.89557 29.58904 14.80124 1.000 17.66014 191 GLY A N 1
ATOM 1298 C CA . GLY A 1 191 ? -4.14034 30.32761 14.77052 1.000 13.87410 191 GLY A CA 1
ATOM 1299 C C . GLY A 1 191 ? -4.78115 30.34934 13.39160 1.000 15.70900 191 GLY A C 1
ATOM 1300 O O . GLY A 1 191 ? -4.22331 29.88475 12.39560 1.000 13.33305 191 GLY A O 1
ATOM 1301 N N . ALA A 1 192 ? -5.98776 30.92386 13.34091 1.000 13.68099 192 ALA A N 1
ATOM 1302 C CA . ALA A 1 192 ? -6.78252 30.88814 12.11468 1.000 22.08875 192 ALA A CA 1
ATOM 1303 C C . ALA A 1 192 ? -6.16241 31.74789 11.01833 1.000 16.32041 192 ALA A C 1
ATOM 1304 O O . ALA A 1 192 ? -6.12482 31.33935 9.84989 1.000 18.49008 192 ALA A O 1
ATOM 1306 N N . LYS A 1 193 ? -5.70451 32.95472 11.36433 1.000 17.30342 193 LYS A N 1
ATOM 1307 C CA . LYS A 1 193 ? -5.16601 33.85453 10.34947 1.000 17.85408 193 LYS A CA 1
ATOM 1308 C C . LYS A 1 193 ? -3.96509 33.22891 9.65297 1.000 18.94620 193 LYS A C 1
ATOM 1309 O O . LYS A 1 193 ? -3.92581 33.13765 8.42068 1.000 15.58408 193 LYS A O 1
ATOM 1315 N N . ALA A 1 194 ? -2.97614 32.78083 10.43106 1.000 18.67398 194 ALA A N 1
ATOM 1316 C CA . ALA A 1 194 ? -1.81884 32.12565 9.83327 1.000 15.72857 194 ALA A CA 1
ATOM 1317 C C . ALA A 1 194 ? -2.22636 30.84005 9.12877 1.000 14.95970 194 ALA A C 1
ATOM 1318 O O . ALA A 1 194 ? -1.69919 30.51682 8.05811 1.000 13.57627 194 ALA A O 1
ATOM 1320 N N . GLY A 1 195 ? -3.17962 30.10231 9.70685 1.000 15.58474 195 GLY A N 1
ATOM 1321 C CA . GLY A 1 195 ? -3.62496 28.86399 9.09235 1.000 19.19904 195 GLY A CA 1
ATOM 1322 C C . GLY A 1 195 ? -4.20590 29.06835 7.70922 1.000 21.80495 195 GLY A C 1
ATOM 1323 O O . GLY A 1 195 ? -4.13728 28.17299 6.86352 1.000 23.48888 195 GLY A O 1
ATOM 1324 N N . ASP A 1 196 ? -4.77018 30.25194 7.45387 1.000 21.38192 196 ASP A N 1
ATOM 1325 C CA . ASP A 1 196 ? -5.32271 30.53177 6.13200 1.000 17.79456 196 ASP A CA 1
ATOM 1326 C C . ASP A 1 196 ? -4.25356 30.52227 5.04390 1.000 20.49444 196 ASP A C 1
ATOM 1327 O O . ASP A 1 196 ? -4.59202 30.41565 3.86080 1.000 21.35262 196 ASP A O 1
ATOM 1332 N N . LYS A 1 197 ? -2.97497 30.63213 5.41323 1.000 19.37560 197 LYS A N 1
ATOM 1333 C CA . LYS A 1 197 ? -1.88802 30.67611 4.44285 1.000 19.31434 197 LYS A CA 1
ATOM 1334 C C . LYS A 1 197 ? -1.43568 29.29103 3.99932 1.000 19.46731 197 LYS A C 1
ATOM 1335 O O . LYS A 1 197 ? -0.60754 29.19516 3.08531 1.000 14.69289 197 LYS A O 1
ATOM 1341 N N . ALA A 1 198 ? -1.95725 28.23061 4.62533 1.000 13.26226 198 ALA A N 1
ATOM 1342 C CA . ALA A 1 198 ? -1.51399 26.87166 4.32469 1.000 27.91686 198 ALA A CA 1
ATOM 1343 C C . ALA A 1 198 ? -1.70358 26.52538 2.85307 1.000 28.67667 198 ALA A C 1
ATOM 1344 O O . ALA A 1 198 ? -0.87635 25.82040 2.26082 1.000 14.59745 198 ALA A O 1
ATOM 1346 N N . SER A 1 199 ? -2.78605 27.01331 2.24565 1.000 23.90588 199 SER A N 1
ATOM 1347 C CA . SER A 1 199 ? -3.07350 26.71454 0.84926 1.000 22.56718 199 SER A CA 1
ATOM 1348 C C . SER A 1 199 ? -2.05439 27.31884 -0.10910 1.000 19.84199 199 SER A C 1
ATOM 1349 O O . SER A 1 199 ? -2.07401 26.98043 -1.29706 1.000 20.65270 199 SER A O 1
ATOM 1352 N N . LEU A 1 200 ? -1.17918 28.20432 0.37048 1.000 16.92127 200 LEU A N 1
ATOM 1353 C CA . LEU A 1 200 ? -0.08436 28.72403 -0.43705 1.000 19.84654 200 LEU A CA 1
ATOM 1354 C C . LEU A 1 200 ? 1.12053 27.79387 -0.47685 1.000 21.18822 200 LEU A C 1
ATOM 1355 O O . LEU A 1 200 ? 1.99829 27.98477 -1.32551 1.000 23.75310 200 LEU A O 1
ATOM 1360 N N . ILE A 1 201 ? 1.18423 26.79660 0.40221 1.000 17.75356 201 ILE A N 1
ATOM 1361 C CA . ILE A 1 201 ? 2.39855 26.02226 0.63532 1.000 17.57339 201 ILE A CA 1
ATOM 1362 C C . ILE A 1 201 ? 2.22103 24.61888 0.07349 1.000 19.57571 201 ILE A C 1
ATOM 1363 O O . ILE A 1 201 ? 1.16601 23.99680 0.24414 1.000 18.71835 201 ILE A O 1
ATOM 1368 N N . ASN A 1 202 ? 3.25456 24.12691 -0.60476 1.000 18.16069 202 ASN A N 1
ATOM 1369 C CA . ASN A 1 202 ? 3.27163 22.76928 -1.14516 1.000 20.34163 202 ASN A CA 1
ATOM 1370 C C . ASN A 1 202 ? 3.57508 21.81231 0.00308 1.000 23.67082 202 ASN A C 1
ATOM 1371 O O . ASN A 1 202 ? 4.73635 21.60107 0.35967 1.000 24.18485 202 ASN A O 1
ATOM 1376 N N . SER A 1 203 ? 2.53143 21.21488 0.57968 1.000 25.35756 203 SER A N 1
ATOM 1377 C CA . SER A 1 203 ? 2.70158 20.36397 1.75201 1.000 32.14641 203 SER A CA 1
ATOM 1378 C C . SER A 1 203 ? 3.24449 18.97851 1.42089 1.000 36.90206 203 SER A C 1
ATOM 1379 O O . SER A 1 203 ? 3.38931 18.15746 2.33382 1.000 40.66964 203 SER A O 1
ATOM 1382 N N . LYS A 1 204 ? 3.54554 18.69205 0.15455 1.000 39.10525 204 LYS A N 1
ATOM 1383 C CA . LYS A 1 204 ? 4.32779 17.50561 -0.16594 1.000 42.69089 204 LYS A CA 1
ATOM 1384 C C . LYS A 1 204 ? 5.82702 17.76477 -0.09304 1.000 37.70138 204 LYS A C 1
ATOM 1385 O O . LYS A 1 204 ? 6.58009 16.89315 0.35332 1.000 39.68488 204 LYS A O 1
ATOM 1391 N N . LYS A 1 205 ? 6.28021 18.94130 -0.53558 1.000 30.93951 205 LYS A N 1
ATOM 1392 C CA . LYS A 1 205 ? 7.67913 19.30512 -0.33992 1.000 31.68031 205 LYS A CA 1
ATOM 1393 C C . LYS A 1 205 ? 7.96672 19.62196 1.11966 1.000 27.20793 205 LYS A C 1
ATOM 1394 O O . LYS A 1 205 ? 9.00016 19.21260 1.66017 1.000 20.73509 205 LYS A O 1
ATOM 1400 N N . HIS A 1 206 ? 7.07244 20.36320 1.76521 1.000 22.70726 206 HIS A N 1
ATOM 1401 C CA . HIS A 1 206 ? 7.37701 21.03905 3.01268 1.000 21.15942 206 HIS A CA 1
ATOM 1402 C C . HIS A 1 206 ? 6.51545 20.50420 4.14756 1.000 21.54396 206 HIS A C 1
ATOM 1403 O O . HIS A 1 206 ? 5.41311 19.98725 3.93226 1.000 19.21646 206 HIS A O 1
ATOM 1410 N N . LEU A 1 207 ? 7.03628 20.63769 5.36177 1.000 21.24163 207 LEU A N 1
ATOM 1411 C CA . LEU A 1 207 ? 6.30827 20.27285 6.56689 1.000 20.44385 207 LEU A CA 1
ATOM 1412 C C . LEU A 1 207 ? 5.49728 21.48074 7.01669 1.000 20.93964 207 LEU A C 1
ATOM 1413 O O . LEU A 1 207 ? 6.06446 22.52974 7.34283 1.000 17.60396 207 LEU A O 1
ATOM 1418 N N . VAL A 1 208 ? 4.17987 21.34025 7.03070 1.000 17.65163 208 VAL A N 1
ATOM 1419 C CA . VAL A 1 208 ? 3.29324 22.41239 7.46071 1.000 20.08592 208 VAL A CA 1
ATOM 1420 C C . VAL A 1 208 ? 2.74075 22.02934 8.82572 1.000 17.74903 208 VAL A C 1
ATOM 1421 O O . VAL A 1 208 ? 1.95961 21.07908 8.94865 1.000 18.16002 208 VAL A O 1
ATOM 1425 N N . LEU A 1 209 ? 3.16484 22.75744 9.85340 1.000 17.12987 209 LEU A N 1
ATOM 1426 C CA . LEU A 1 209 ? 2.74204 22.51988 11.22585 1.000 18.01655 209 LEU A CA 1
ATOM 1427 C C . LEU A 1 209 ? 1.69744 23.55672 11.61530 1.000 21.08496 209 LEU A C 1
ATOM 1428 O O . LEU A 1 209 ? 1.92212 24.76147 11.45612 1.000 19.15893 209 LEU A O 1
ATOM 1433 N N . THR A 1 210 ? 0.56036 23.08895 12.12135 1.000 16.95723 210 THR A N 1
ATOM 1434 C CA . THR A 1 210 ? -0.53039 23.96781 12.50862 1.000 20.39980 210 THR A CA 1
ATOM 1435 C C . THR A 1 210 ? -0.94110 23.67797 13.94321 1.000 22.90048 210 THR A C 1
ATOM 1436 O O . THR A 1 210 ? -0.80299 22.55311 14.43375 1.000 23.98093 210 THR A O 1
ATOM 1440 N N . SER A 1 211 ? -1.44911 24.70902 14.60774 1.000 23.43777 211 SER A N 1
ATOM 1441 C CA . SER A 1 211 ? -2.01599 24.58278 15.94590 1.000 22.70564 211 SER A CA 1
ATOM 1442 C C . SER A 1 211 ? -2.77961 25.86447 16.24697 1.000 23.09135 211 SER A C 1
ATOM 1443 O O . SER A 1 211 ? -2.78709 26.81091 15.45180 1.000 22.42046 211 SER A O 1
ATOM 1446 N N . GLN A 1 212 ? -3.41637 25.89014 17.41389 1.000 19.24470 212 GLN A N 1
ATOM 1447 C CA . GLN A 1 212 ? -3.99233 27.12750 17.90891 1.000 19.03447 212 GLN A CA 1
ATOM 1448 C C . GLN A 1 212 ? -2.89644 28.15128 18.18561 1.000 16.87758 212 GLN A C 1
ATOM 1449 O O . GLN A 1 212 ? -1.71156 27.82568 18.29394 1.000 19.90850 212 GLN A O 1
ATOM 1455 N N . HIS A 1 213 ? -3.31778 29.40293 18.31692 1.000 17.87529 213 HIS A N 1
ATOM 1456 C CA . HIS A 1 213 ? -2.39430 30.50218 18.52251 1.000 16.45701 213 HIS A CA 1
ATOM 1457 C C . HIS A 1 213 ? -1.76660 30.40496 19.91387 1.000 15.38206 213 HIS A C 1
ATOM 1458 O O . HIS A 1 213 ? -2.40121 29.92611 20.85485 1.000 16.83298 213 HIS A O 1
ATOM 1465 N N . PRO A 1 214 ? -0.50937 30.83322 20.06774 1.000 15.57252 214 PRO A N 1
ATOM 1466 C CA . PRO A 1 214 ? 0.11730 30.81288 21.39808 1.000 18.39336 214 PRO A CA 1
ATOM 1467 C C . PRO A 1 214 ? -0.42042 31.85771 22.36295 1.000 21.76107 214 PRO A C 1
ATOM 1468 O O . PRO A 1 214 ? -0.00988 31.85560 23.52894 1.000 20.73111 214 PRO A O 1
ATOM 1472 N N . SER A 1 215 ? -1.30731 32.74251 21.92200 1.000 21.67342 215 SER A N 1
ATOM 1473 C CA . SER A 1 215 ? -1.83360 33.78355 22.79325 1.000 18.16843 215 SER A CA 1
ATOM 1474 C C . SER A 1 215 ? -2.40171 33.17208 24.07426 1.000 17.03755 215 SER A C 1
ATOM 1475 O O . SER A 1 215 ? -3.05116 32.11780 24.02484 1.000 16.08906 215 SER A O 1
ATOM 1478 N N . PRO A 1 216 ? -2.20452 33.81281 25.22986 1.000 18.79158 216 PRO A N 1
ATOM 1479 C CA . PRO A 1 216 ? -2.87329 33.33718 26.45078 1.000 21.49364 216 PRO A CA 1
ATOM 1480 C C . PRO A 1 216 ? -4.38723 33.33699 26.33785 1.000 21.89618 216 PRO A C 1
ATOM 1481 O O . PRO A 1 216 ? -5.04644 32.57599 27.05611 1.000 17.56553 216 PRO A O 1
ATOM 1485 N N . LEU A 1 217 ? -4.95370 34.16466 25.45570 1.000 16.37478 217 LEU A N 1
ATOM 1486 C CA . LEU A 1 217 ? -6.39779 34.15906 25.23842 1.000 21.74584 217 LEU A CA 1
ATOM 1487 C C . LEU A 1 217 ? -6.88262 32.82187 24.69151 1.000 18.11068 217 LEU A C 1
ATOM 1488 O O . LEU A 1 217 ? -8.00731 32.40106 24.98997 1.000 21.47522 217 LEU A O 1
ATOM 1493 N N . ALA A 1 218 ? -6.06948 32.15735 23.87198 1.000 19.17517 218 ALA A N 1
ATOM 1494 C CA . ALA A 1 218 ? -6.42297 30.87252 23.28564 1.000 22.54501 218 ALA A CA 1
ATOM 1495 C C . ALA A 1 218 ? -5.87279 29.68874 24.07156 1.000 29.91085 218 ALA A C 1
ATOM 1496 O O . ALA A 1 218 ? -6.00703 28.54728 23.62099 1.000 31.61901 218 ALA A O 1
ATOM 1498 N N . GLN A 1 219 ? -5.25115 29.93211 25.22743 1.000 40.40271 219 GLN A N 1
ATOM 1499 C CA . GLN A 1 219 ? -4.51612 28.87447 25.91669 1.000 54.64325 219 GLN A CA 1
ATOM 1500 C C . GLN A 1 219 ? -5.46610 27.86902 26.55635 1.000 72.34444 219 GLN A C 1
ATOM 1501 O O . GLN A 1 219 ? -5.47565 26.68674 26.19601 1.000 73.67577 219 GLN A O 1
ATOM 1507 N N . ASN A 1 220 ? -6.26382 28.31753 27.52194 1.000 88.49371 220 ASN A N 1
ATOM 1508 C CA . ASN A 1 220 ? -7.25069 27.46810 28.17354 1.000 95.36330 220 ASN A CA 1
ATOM 1509 C C . ASN A 1 220 ? -8.60747 27.72022 27.53318 1.000 101.07500 220 ASN A C 1
ATOM 1510 O O . ASN A 1 220 ? -9.09338 28.85640 27.52803 1.000 102.53603 220 ASN A O 1
ATOM 1515 N N . SER A 1 221 ? -9.21673 26.66341 26.99967 1.000 106.90894 221 SER A N 1
ATOM 1516 C CA . SER A 1 221 ? -10.44651 26.82780 26.23712 1.000 113.58588 221 SER A CA 1
ATOM 1517 C C . SER A 1 221 ? -11.38347 25.63744 26.38810 1.000 120.21763 221 SER A C 1
ATOM 1518 O O . SER A 1 221 ? -11.86226 25.33606 27.48627 1.000 121.07699 221 SER A O 1
ATOM 1521 N N . THR A 1 222 ? -11.63849 24.95810 25.27431 1.000 126.71711 222 THR A N 1
ATOM 1522 C CA . THR A 1 222 ? -12.65792 23.92713 25.17011 1.000 133.02447 222 THR A CA 1
ATOM 1523 C C . THR A 1 222 ? -12.04828 22.60544 24.72643 1.000 137.50124 222 THR A C 1
ATOM 1524 O O . THR A 1 222 ? -11.21906 22.57105 23.81099 1.000 137.90582 222 THR A O 1
ATOM 1528 N N . ARG A 1 223 ? -12.45654 21.51680 25.38120 1.000 140.92565 223 ARG A N 1
ATOM 1529 C CA . ARG A 1 223 ? -12.17716 20.18692 24.85051 1.000 142.77232 223 ARG A CA 1
ATOM 1530 C C . ARG A 1 223 ? -13.08920 19.95976 23.65035 1.000 142.77563 223 ARG A C 1
ATOM 1531 O O . ARG A 1 223 ? -13.93523 19.05925 23.65108 1.000 144.82127 223 ARG A O 1
ATOM 1539 N N . LYS A 1 224 ? -12.90878 20.79083 22.62412 1.000 139.64262 224 LYS A N 1
ATOM 1540 C CA . LYS A 1 224 ? -13.76757 20.86370 21.45041 1.000 136.06269 224 LYS A CA 1
ATOM 1541 C C . LYS A 1 224 ? -12.95484 21.19731 20.20886 1.000 133.61934 224 LYS A C 1
ATOM 1542 O O . LYS A 1 224 ? -13.17228 20.61962 19.13794 1.000 133.48264 224 LYS A O 1
ATOM 1548 N N . SER A 1 225 ? -12.02896 22.14746 20.35954 1.000 132.22120 225 SER A N 1
ATOM 1549 C CA . SER A 1 225 ? -11.15666 22.63101 19.29503 1.000 131.06917 225 SER A CA 1
ATOM 1550 C C . SER A 1 225 ? -10.63235 21.52400 18.39135 1.000 130.22719 225 SER A C 1
ATOM 1551 O O . SER A 1 225 ? -9.80728 20.70541 18.81164 1.000 130.50706 225 SER A O 1
ATOM 1554 N N . ALA A 1 226 ? -11.13259 21.48446 17.15240 1.000 130.57245 226 ALA A N 1
ATOM 1555 C CA . ALA A 1 226 ? -10.59289 20.57032 16.15267 1.000 125.92099 226 ALA A CA 1
ATOM 1556 C C . ALA A 1 226 ? -9.08325 20.71667 16.02754 1.000 118.97098 226 ALA A C 1
ATOM 1557 O O . ALA A 1 226 ? -8.38454 19.74308 15.72082 1.000 119.26340 226 ALA A O 1
ATOM 1559 N N . GLN A 1 227 ? -8.56547 21.92083 16.25861 1.000 102.95511 227 GLN A N 1
ATOM 1560 C CA . GLN A 1 227 ? -7.13462 22.17006 16.21976 1.000 75.95082 227 GLN A CA 1
ATOM 1561 C C . GLN A 1 227 ? -6.48205 21.86512 17.56097 1.000 53.14625 227 GLN A C 1
ATOM 1562 O O . GLN A 1 227 ? -7.05647 22.08979 18.62926 1.000 45.31908 227 GLN A O 1
ATOM 1568 N N . GLN A 1 228 ? -5.25359 21.37064 17.48192 1.000 41.19680 228 GLN A N 1
ATOM 1569 C CA . GLN A 1 228 ? -4.44770 21.07371 18.65348 1.000 35.07412 228 GLN A CA 1
ATOM 1570 C C . GLN A 1 228 ? -4.05315 22.36009 19.37855 1.000 26.28594 228 GLN A C 1
ATOM 1571 O O . GLN A 1 228 ? -3.88960 23.41894 18.76733 1.000 21.36229 228 GLN A O 1
ATOM 1577 N N . LYS A 1 229 ? -3.94105 22.26822 20.70304 1.000 22.84956 229 LYS A N 1
ATOM 1578 C CA . LYS A 1 229 ? -3.49588 23.40228 21.50315 1.000 27.22052 229 LYS A CA 1
ATOM 1579 C C . LYS A 1 229 ? -2.04654 23.76012 21.19056 1.000 25.42920 229 LYS A C 1
ATOM 1580 O O . LYS A 1 229 ? -1.24171 22.90747 20.80697 1.000 24.83219 229 LYS A O 1
ATOM 1586 N N . PHE A 1 230 ? -1.71250 25.04271 21.35576 1.000 23.15128 230 PHE A N 1
ATOM 1587 C CA . PHE A 1 230 ? -0.33120 25.45831 21.13581 1.000 18.67442 230 PHE A CA 1
ATOM 1588 C C . PHE A 1 230 ? 0.60665 24.73713 22.09555 1.000 22.92839 230 PHE A C 1
ATOM 1589 O O . PHE A 1 230 ? 1.56319 24.07865 21.67291 1.000 22.63401 230 PHE A O 1
ATOM 1597 N N . LEU A 1 231 ? 0.36432 24.87530 23.39869 1.000 21.43911 231 LEU A N 1
ATOM 1598 C CA . LEU A 1 231 ? 1.17048 24.15722 24.37571 1.000 27.17209 231 LEU A CA 1
ATOM 1599 C C . LEU A 1 231 ? 0.98477 22.65957 24.17861 1.000 29.49908 231 LEU A C 1
ATOM 1600 O O . LEU A 1 231 ? -0.13245 22.14427 24.28765 1.000 31.10629 231 LEU A O 1
ATOM 1605 N N . GLY A 1 232 ? 2.07518 21.96195 23.87697 1.000 25.53825 232 GLY A N 1
ATOM 1606 C CA . GLY A 1 232 ? 1.99693 20.56673 23.50906 1.000 21.30940 232 GLY A CA 1
ATOM 1607 C C . GLY A 1 232 ? 2.03304 20.29437 22.01989 1.000 22.43865 232 GLY A C 1
ATOM 1608 O O . GLY A 1 232 ? 1.98245 19.12474 21.62439 1.000 25.50835 232 GLY A O 1
ATOM 1609 N N . ASN A 1 233 ? 2.10805 21.32798 21.17620 1.000 18.29817 233 ASN A N 1
ATOM 1610 C CA . ASN A 1 233 ? 2.06318 21.07316 19.74097 1.000 23.97174 233 ASN A CA 1
ATOM 1611 C C . ASN A 1 233 ? 3.34868 20.43781 19.22038 1.000 23.03124 233 ASN A C 1
ATOM 1612 O O . ASN A 1 233 ? 3.33565 19.86680 18.12461 1.000 23.69028 233 ASN A O 1
ATOM 1617 N N . ASN A 1 234 ? 4.44812 20.52666 19.97414 1.000 20.23318 234 ASN A N 1
ATOM 1618 C CA . ASN A 1 234 ? 5.70457 19.84663 19.65606 1.000 18.00219 234 ASN A CA 1
ATOM 1619 C C . ASN A 1 234 ? 6.32945 20.35744 18.35911 1.000 19.75168 234 ASN A C 1
ATOM 1620 O O . ASN A 1 234 ? 7.15954 19.66904 17.75781 1.000 20.71305 234 ASN A O 1
ATOM 1625 N N . HIS A 1 235 ? 5.98312 21.58051 17.93775 1.000 20.88822 235 HIS A N 1
ATOM 1626 C CA . HIS A 1 235 ? 6.35639 22.03873 16.60149 1.000 22.24970 235 HIS A CA 1
ATOM 1627 C C . HIS A 1 235 ? 7.86481 22.21234 16.43951 1.000 21.35122 235 HIS A C 1
ATOM 1628 O O . HIS A 1 235 ? 8.39523 21.98620 15.34641 1.000 18.55337 235 HIS A O 1
ATOM 1635 N N . PHE A 1 236 ? 8.57322 22.61859 17.49283 1.000 20.33065 236 PHE A N 1
ATOM 1636 C CA . PHE A 1 236 ? 10.00602 22.85945 17.35096 1.000 19.49968 236 PHE A CA 1
ATOM 1637 C C . PHE A 1 236 ? 10.79195 21.55224 17.28387 1.000 19.85797 236 PHE A C 1
ATOM 1638 O O . PHE A 1 236 ? 11.75959 21.43719 16.51060 1.000 21.29580 236 PHE A O 1
ATOM 1646 N N . VAL A 1 237 ? 10.32239 20.53344 18.00451 1.000 19.42688 237 VAL A N 1
ATOM 1647 C CA . VAL A 1 237 ? 10.90469 19.20202 17.88828 1.000 23.24387 237 VAL A CA 1
ATOM 1648 C C . VAL A 1 237 ? 10.61907 18.62225 16.50876 1.000 23.54078 237 VAL A C 1
ATOM 1649 O O . VAL A 1 237 ? 11.51751 18.08767 15.84940 1.000 25.55288 237 VAL A O 1
ATOM 1653 N N . LEU A 1 238 ? 9.35517 18.67061 16.07506 1.000 20.31812 238 LEU A N 1
ATOM 1654 C CA . LEU A 1 238 ? 9.01007 18.13402 14.76199 1.000 21.22254 238 LEU A CA 1
ATOM 1655 C C . LEU A 1 238 ? 9.79434 18.84275 13.66450 1.000 21.48354 238 LEU A C 1
ATOM 1656 O O . LEU A 1 238 ? 10.23170 18.21436 12.69214 1.000 25.62571 238 LEU A O 1
ATOM 1661 N N . ALA A 1 239 ? 9.98468 20.15545 13.81117 1.000 21.31691 239 ALA A N 1
ATOM 1662 C CA . ALA A 1 239 ? 10.74463 20.92259 12.83246 1.000 20.99256 239 ALA A CA 1
ATOM 1663 C C . ALA A 1 239 ? 12.18000 20.42247 12.74488 1.000 25.14324 239 ALA A C 1
ATOM 1664 O O . ALA A 1 239 ? 12.69844 20.18066 11.64498 1.000 17.40940 239 ALA A O 1
ATOM 1666 N N . ASN A 1 240 ? 12.84653 20.26303 13.89922 1.000 23.00920 240 ASN A N 1
ATOM 1667 C CA . ASN A 1 240 ? 14.22328 19.77449 13.84339 1.000 25.15469 240 ASN A CA 1
ATOM 1668 C C . ASN A 1 240 ? 14.30185 18.33308 13.34447 1.000 27.52658 240 ASN A C 1
ATOM 1669 O O . ASN A 1 240 ? 15.26384 17.97616 12.65356 1.000 25.12795 240 ASN A O 1
ATOM 1674 N N . ASN A 1 241 ? 13.31625 17.49130 13.67598 1.000 26.58513 241 ASN A N 1
ATOM 1675 C CA . ASN A 1 241 ? 13.28592 16.14250 13.11049 1.000 25.92765 241 ASN A CA 1
ATOM 1676 C C . ASN A 1 241 ? 13.21317 16.19166 11.59121 1.000 21.92647 241 ASN A C 1
ATOM 1677 O O . ASN A 1 241 ? 13.91700 15.44450 10.89801 1.000 21.83367 241 ASN A O 1
ATOM 1682 N N . PHE A 1 242 ? 12.36456 17.07275 11.05745 1.000 19.55812 242 PHE A N 1
ATOM 1683 C CA . PHE A 1 242 ? 12.25808 17.21839 9.61133 1.000 19.53198 242 PHE A CA 1
ATOM 1684 C C . PHE A 1 242 ? 13.59010 17.65284 9.01814 1.000 22.09896 242 PHE A C 1
ATOM 1685 O O . PHE A 1 242 ? 14.07583 17.05772 8.04814 1.000 22.55758 242 PHE A O 1
ATOM 1693 N N . LEU A 1 243 ? 14.21368 18.67191 9.61735 1.000 22.70704 243 LEU A N 1
ATOM 1694 C CA . LEU A 1 243 ? 15.47835 19.17273 9.08662 1.000 22.48272 243 LEU A CA 1
ATOM 1695 C C . LEU A 1 243 ? 16.54033 18.07908 9.09529 1.000 23.45686 243 LEU A C 1
ATOM 1696 O O . LEU A 1 243 ? 17.31219 17.94536 8.13895 1.000 24.59969 243 LEU A O 1
ATOM 1701 N N . ARG A 1 244 ? 16.59057 17.28256 10.16616 1.000 25.85559 244 ARG A N 1
ATOM 1702 C CA . ARG A 1 244 ? 17.55335 16.18840 10.22630 1.000 27.25276 244 ARG A CA 1
ATOM 1703 C C . ARG A 1 244 ? 17.27757 15.16394 9.13359 1.000 30.05022 244 ARG A C 1
ATOM 1704 O O . ARG A 1 244 ? 18.20400 14.68299 8.47038 1.000 31.72526 244 ARG A O 1
ATOM 1712 N N . GLU A 1 245 ? 16.00077 14.82547 8.93053 1.000 30.47664 245 GLU A N 1
ATOM 1713 C CA . GLU A 1 245 ? 15.62767 13.87322 7.88792 1.000 32.06151 245 GLU A CA 1
ATOM 1714 C C . GLU A 1 245 ? 16.04419 14.35949 6.50217 1.000 28.36812 245 GLU A C 1
ATOM 1715 O O . GLU A 1 245 ? 16.42965 13.55496 5.64519 1.000 31.42302 245 GLU A O 1
ATOM 1721 N N . LYS A 1 246 ? 15.97836 15.66570 6.25898 1.000 23.52174 246 LYS A N 1
ATOM 1722 C CA . LYS A 1 246 ? 16.32310 16.21352 4.95390 1.000 24.59381 246 LYS A CA 1
ATOM 1723 C C . LYS A 1 246 ? 17.80568 16.55510 4.82921 1.000 31.73373 246 LYS A C 1
ATOM 1724 O O . LYS A 1 246 ? 18.21367 17.12940 3.81395 1.000 33.55744 246 LYS A O 1
ATOM 1730 N N . GLY A 1 247 ? 18.61429 16.21010 5.83020 1.000 32.82985 247 GLY A N 1
ATOM 1731 C CA . GLY A 1 247 ? 20.04192 16.46122 5.78747 1.000 32.55989 247 GLY A CA 1
ATOM 1732 C C . GLY A 1 247 ? 20.45231 17.89519 6.02375 1.000 30.93192 247 GLY A C 1
ATOM 1733 O O . GLY A 1 247 ? 21.55404 18.28665 5.62822 1.000 26.58025 247 GLY A O 1
ATOM 1734 N N . LEU A 1 248 ? 19.60146 18.69435 6.65535 1.000 30.78211 248 LEU A N 1
ATOM 1735 C CA . LEU A 1 248 ? 19.90058 20.08591 6.94802 1.000 30.72283 248 LEU A CA 1
ATOM 1736 C C . LEU A 1 248 ? 20.30503 20.23083 8.41069 1.000 31.44518 248 LEU A C 1
ATOM 1737 O O . LEU A 1 248 ? 19.93770 19.41173 9.25699 1.000 32.82056 248 LEU A O 1
ATOM 1742 N N . GLY A 1 249 ? 21.09338 21.26295 8.69858 1.000 30.85236 249 GLY A N 1
ATOM 1743 C CA . GLY A 1 249 ? 21.46977 21.52856 10.07735 1.000 29.94017 249 GLY A CA 1
ATOM 1744 C C . GLY A 1 249 ? 20.26296 21.93752 10.90689 1.000 29.51213 249 GLY A C 1
ATOM 1745 O O . GLY A 1 249 ? 19.44563 22.76132 10.49239 1.000 27.18291 249 GLY A O 1
ATOM 1746 N N . GLU A 1 250 ? 20.16073 21.35890 12.10179 1.000 28.98114 250 GLU A N 1
ATOM 1747 C CA . GLU A 1 250 ? 19.04977 21.67654 12.98685 1.000 26.58123 250 GLU A CA 1
ATOM 1748 C C . GLU A 1 250 ? 19.21363 23.06452 13.59974 1.000 23.16606 250 GLU A C 1
ATOM 1749 O O . GLU A 1 250 ? 20.31286 23.62281 13.67784 1.000 23.51424 250 GLU A O 1
ATOM 1755 N N . ILE A 1 251 ? 18.09378 23.61108 14.05633 1.000 24.26316 251 ILE A N 1
ATOM 1756 C CA . ILE A 1 251 ? 18.08872 24.90570 14.72357 1.000 23.47450 251 ILE A CA 1
ATOM 1757 C C . ILE A 1 251 ? 18.45841 24.69590 16.18440 1.000 26.83538 251 ILE A C 1
ATOM 1758 O O . ILE A 1 251 ? 17.93469 23.79095 16.84478 1.000 26.38629 251 ILE A O 1
ATOM 1763 N N . ASP A 1 252 ? 19.35736 25.53279 16.69547 1.000 26.41159 252 ASP A N 1
ATOM 1764 C CA . ASP A 1 252 ? 19.57707 25.64013 18.13496 1.000 24.73122 252 ASP A CA 1
ATOM 1765 C C . ASP A 1 252 ? 18.62300 26.72143 18.62921 1.000 21.40309 252 ASP A C 1
ATOM 1766 O O . ASP A 1 252 ? 18.84100 27.91381 18.39967 1.000 18.54594 252 ASP A O 1
ATOM 1771 N N . TRP A 1 253 ? 17.53018 26.29694 19.26422 1.000 20.50456 253 TRP A N 1
ATOM 1772 C CA . TRP A 1 253 ? 16.47449 27.20741 19.68734 1.000 17.25292 253 TRP A CA 1
ATOM 1773 C C . TRP A 1 253 ? 16.83319 28.01190 20.93175 1.000 18.16783 253 TRP A C 1
ATOM 1774 O O . TRP A 1 253 ? 16.03042 28.85195 21.35151 1.000 17.47496 253 TRP A O 1
ATOM 1785 N N . ARG A 1 254 ? 17.99983 27.78140 21.53351 1.000 19.54218 254 ARG A N 1
ATOM 1786 C CA . ARG A 1 254 ? 18.29717 28.38823 22.82461 1.000 21.35114 254 ARG A CA 1
ATOM 1787 C C . ARG A 1 254 ? 18.53267 29.88697 22.68142 1.000 22.12287 254 ARG A C 1
ATOM 1788 O O . ARG A 1 254 ? 19.07647 30.35815 21.67887 1.000 23.46201 254 ARG A O 1
ATOM 1796 N N . LEU A 1 255 ? 18.09831 30.63679 23.68776 1.000 21.99960 255 LEU A N 1
ATOM 1797 C CA . LEU A 1 255 ? 18.21528 32.08956 23.67419 1.000 23.43165 255 LEU A CA 1
ATOM 1798 C C . LEU A 1 255 ? 18.89518 32.60246 24.93671 1.000 26.62508 255 LEU A C 1
ATOM 1799 O O . LEU A 1 255 ? 18.98104 33.81068 25.14676 1.000 30.71884 255 LEU A O 1
ATOM 1804 N N . ASN B 1 27 ? 18.14966 105.53711 22.84129 1.000 54.83831 27 ASN B N 1
ATOM 1805 C CA . ASN B 1 27 ? 18.69176 104.54913 21.91592 1.000 56.04164 27 ASN B CA 1
ATOM 1806 C C . ASN B 1 27 ? 18.33559 103.13358 22.35977 1.000 49.01286 27 ASN B C 1
ATOM 1807 O O . ASN B 1 27 ? 18.82433 102.65015 23.38215 1.000 43.24693 27 ASN B O 1
ATOM 1812 N N . LEU B 1 28 ? 17.48162 102.47379 21.57871 1.000 43.50910 28 LEU B N 1
ATOM 1813 C CA . LEU B 1 28 ? 17.04510 101.11371 21.85989 1.000 35.35299 28 LEU B CA 1
ATOM 1814 C C . LEU B 1 28 ? 17.86621 100.06576 21.11533 1.000 28.65514 28 LEU B C 1
ATOM 1815 O O . LEU B 1 28 ? 17.49642 98.88729 21.12109 1.000 25.77029 28 LEU B O 1
ATOM 1820 N N . LEU B 1 29 ? 18.95078 100.48065 20.45276 1.000 29.71019 29 LEU B N 1
ATOM 1821 C CA . LEU B 1 29 ? 19.96372 99.60748 19.85816 1.000 28.12212 29 LEU B CA 1
ATOM 1822 C C . LEU B 1 29 ? 19.46698 98.80765 18.65743 1.000 26.98105 29 LEU B C 1
ATOM 1823 O O . LEU B 1 29 ? 20.27310 98.24413 17.91026 1.000 27.32687 29 LEU B O 1
ATOM 1828 N N . LEU B 1 30 ? 18.20680 98.75371 18.46351 1.000 28.07637 30 LEU B N 1
ATOM 1829 C CA . LEU B 1 30 ? 17.72152 98.03611 17.29825 1.000 25.71308 30 LEU B CA 1
ATOM 1830 C C . LEU B 1 30 ? 17.67610 98.96426 16.08980 1.000 21.00247 30 LEU B C 1
ATOM 1831 O O . LEU B 1 30 ? 17.53190 100.18099 16.23996 1.000 20.85995 30 LEU B O 1
ATOM 1836 N N . PRO B 1 31 ? 17.80845 98.43460 14.87490 1.000 19.86871 31 PRO B N 1
ATOM 1837 C CA . PRO B 1 31 ? 17.56531 99.27122 13.69777 1.000 23.58584 31 PRO B CA 1
ATOM 1838 C C . PRO B 1 31 ? 16.12402 99.75594 13.69543 1.000 26.06752 31 PRO B C 1
ATOM 1839 O O . PRO B 1 31 ? 15.23577 99.13307 14.28342 1.000 24.55998 31 PRO B O 1
ATOM 1843 N N . ASP B 1 32 ? 15.90419 100.89169 13.03017 1.000 26.38311 32 ASP B N 1
ATOM 1844 C CA . ASP B 1 32 ? 14.59213 101.52887 13.06230 1.000 31.10776 32 ASP B CA 1
ATOM 1845 C C . ASP B 1 32 ? 13.50863 100.62588 12.48663 1.000 26.98564 32 ASP B C 1
ATOM 1846 O O . ASP B 1 32 ? 12.38859 100.58660 13.00800 1.000 24.95886 32 ASP B O 1
ATOM 1851 N N . LEU B 1 33 ? 13.81622 99.89476 11.41134 1.000 23.63259 33 LEU B N 1
ATOM 1852 C CA . LEU B 1 33 ? 12.82169 98.99090 10.84114 1.000 24.02866 33 LEU B CA 1
ATOM 1853 C C . LEU B 1 33 ? 12.41702 97.91286 11.83586 1.000 24.94022 33 LEU B C 1
ATOM 1854 O O . LEU B 1 33 ? 11.24431 97.53249 11.90638 1.000 26.77357 33 LEU B O 1
ATOM 1859 N N . TRP B 1 34 ? 13.36635 97.43475 12.64174 1.000 26.40202 34 TRP B N 1
ATOM 1860 C CA . TRP B 1 34 ? 13.04088 96.41874 13.63673 1.000 23.62143 34 TRP B CA 1
ATOM 1861 C C . TRP B 1 34 ? 12.19413 97.00185 14.76474 1.000 24.53727 34 TRP B C 1
ATOM 1862 O O . TRP B 1 34 ? 11.22887 96.37018 15.21863 1.000 23.43455 34 TRP B O 1
ATOM 1873 N N . LEU B 1 35 ? 12.51849 98.22270 15.20127 1.000 24.00826 35 LEU B N 1
ATOM 1874 C CA . LEU B 1 35 ? 11.70048 98.89672 16.20594 1.000 28.14048 35 LEU B CA 1
ATOM 1875 C C . LEU B 1 35 ? 10.27886 99.11337 15.70759 1.000 29.07689 35 LEU B C 1
ATOM 1876 O O . LEU B 1 35 ? 9.31452 98.87611 16.44468 1.000 33.30987 35 LEU B O 1
ATOM 1881 N N . ASP B 1 36 ? 10.12724 99.57007 14.46149 1.000 28.28893 36 ASP B N 1
ATOM 1882 C CA . ASP B 1 36 ? 8.79220 99.71278 13.89024 1.000 31.08728 36 ASP B CA 1
ATOM 1883 C C . ASP B 1 36 ? 8.07820 98.36876 13.83998 1.000 30.64687 36 ASP B C 1
ATOM 1884 O O . ASP B 1 36 ? 6.89605 98.27297 14.19078 1.000 31.49870 36 ASP B O 1
ATOM 1889 N N . PHE B 1 37 ? 8.78792 97.31584 13.42086 1.000 26.94820 37 PHE B N 1
ATOM 1890 C CA . PHE B 1 37 ? 8.16470 96.00665 13.26373 1.000 27.17137 37 PHE B CA 1
ATOM 1891 C C . PHE B 1 37 ? 7.65130 95.47949 14.59608 1.000 29.14404 37 PHE B C 1
ATOM 1892 O O . PHE B 1 37 ? 6.59495 94.83996 14.65177 1.000 34.54869 37 PHE B O 1
ATOM 1900 N N . LEU B 1 38 ? 8.38372 95.73858 15.68320 1.000 24.67406 38 LEU B N 1
ATOM 1901 C CA . LEU B 1 38 ? 8.00390 95.16908 16.97179 1.000 24.57014 38 LEU B CA 1
ATOM 1902 C C . LEU B 1 38 ? 6.79766 95.87183 17.57870 1.000 25.90123 38 LEU B C 1
ATOM 1903 O O . LEU B 1 38 ? 6.18938 95.33194 18.50961 1.000 29.33664 38 LEU B O 1
ATOM 1908 N N . GLN B 1 39 ? 6.46187 97.06656 17.09165 1.000 24.53102 39 GLN B N 1
ATOM 1909 C CA . GLN B 1 39 ? 5.28196 97.80999 17.53078 1.000 33.41573 39 GLN B CA 1
ATOM 1910 C C . GLN B 1 39 ? 5.26500 97.98743 19.04566 1.000 34.74211 39 GLN B C 1
ATOM 1911 O O . GLN B 1 39 ? 4.27310 97.70425 19.72161 1.000 35.27406 39 GLN B O 1
ATOM 1917 N N . LEU B 1 40 ? 6.38764 98.44707 19.58457 1.000 29.88456 40 LEU B N 1
ATOM 1918 C CA . LEU B 1 40 ? 6.50491 98.58289 21.02743 1.000 28.68924 40 LEU B CA 1
ATOM 1919 C C . LEU B 1 40 ? 5.64480 99.74706 21.50543 1.000 29.00938 40 LEU B C 1
ATOM 1920 O O . LEU B 1 40 ? 5.80768 100.87970 21.04137 1.000 30.80682 40 LEU B O 1
ATOM 1925 N N . SER B 1 41 ? 4.72743 99.46741 22.43073 1.000 30.07172 41 SER B N 1
ATOM 1926 C CA . SER B 1 41 ? 3.98624 100.52039 23.10630 1.000 29.92269 41 SER B CA 1
ATOM 1927 C C . SER B 1 41 ? 4.94075 101.38022 23.93791 1.000 29.54987 41 SER B C 1
ATOM 1928 O O . SER B 1 41 ? 6.08754 100.99300 24.17471 1.000 28.48806 41 SER B O 1
ATOM 1931 N N . PRO B 1 42 ? 4.49823 102.56585 24.37801 1.000 33.00036 42 PRO B N 1
ATOM 1932 C CA . PRO B 1 42 ? 5.34150 103.35327 25.29781 1.000 31.46735 42 PRO B CA 1
ATOM 1933 C C . PRO B 1 42 ? 5.79567 102.58073 26.52891 1.000 32.23993 42 PRO B C 1
ATOM 1934 O O . PRO B 1 42 ? 6.96042 102.70309 26.93307 1.000 37.65236 42 PRO B O 1
ATOM 1938 N N . ILE B 1 43 ? 4.91679 101.77263 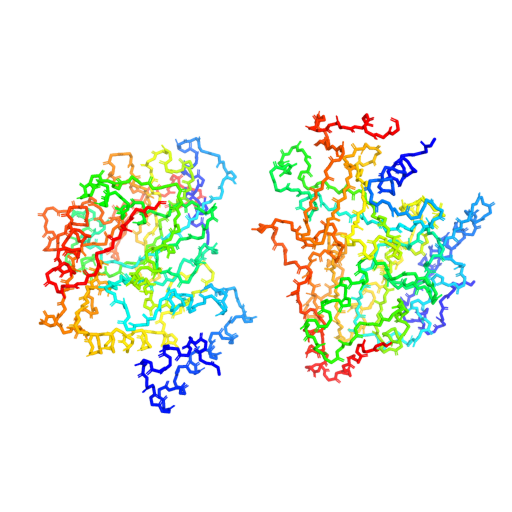27.12772 1.000 30.47251 43 ILE B N 1
ATOM 1939 C CA . ILE B 1 43 ? 5.31545 100.98852 28.29394 1.000 37.74448 43 ILE B CA 1
ATOM 1940 C C . ILE B 1 43 ? 6.36018 99.94469 27.90224 1.000 33.70305 43 ILE B C 1
ATOM 1941 O O . ILE B 1 43 ? 7.32415 99.70037 28.64078 1.000 34.55696 43 ILE B O 1
ATOM 1946 N N . PHE B 1 44 ? 6.21017 99.34140 26.71839 1.000 30.01221 44 PHE B N 1
ATOM 1947 C CA . PHE B 1 44 ? 7.17079 98.33967 26.26417 1.000 25.15097 44 PHE B CA 1
ATOM 1948 C C . PHE B 1 44 ? 8.50315 98.98151 25.89499 1.000 24.82818 44 PHE B C 1
ATOM 1949 O O . PHE B 1 44 ? 9.57168 98.40696 26.15181 1.000 25.90698 44 PHE B O 1
ATOM 1957 N N . GLN B 1 45 ? 8.46116 100.16368 25.27294 1.000 24.44506 45 GLN B N 1
ATOM 1958 C CA . GLN B 1 45 ? 9.69577 100.89644 25.01665 1.000 30.93002 45 GLN B CA 1
ATOM 1959 C C . GLN B 1 45 ? 10.40869 101.23537 26.31702 1.000 30.05691 45 GLN B C 1
ATOM 1960 O O . GLN B 1 45 ? 11.63913 101.14060 26.39847 1.000 31.24995 45 GLN B O 1
ATOM 1966 N N . ARG B 1 46 ? 9.65482 101.61713 27.35339 1.000 28.49232 46 ARG B N 1
ATOM 1967 C CA . ARG B 1 46 ? 10.30256 101.90189 28.62872 1.000 31.62477 46 ARG B CA 1
ATOM 1968 C C . ARG B 1 46 ? 10.88754 100.63815 29.24895 1.000 30.74409 46 ARG B C 1
ATOM 1969 O O . ARG B 1 46 ? 11.96241 100.68855 29.85200 1.000 36.69500 46 ARG B O 1
ATOM 1977 N N . LYS B 1 47 ? 10.21720 99.49143 29.09497 1.000 27.53117 47 LYS B N 1
ATOM 1978 C CA . LYS B 1 47 ? 10.78066 98.24872 29.62530 1.000 30.40548 47 LYS B CA 1
ATOM 1979 C C . LYS B 1 47 ? 12.08859 97.89244 28.92328 1.000 28.91322 47 LYS B C 1
ATOM 1980 O O . LYS B 1 47 ? 13.07199 97.49655 29.57143 1.000 30.11952 47 LYS B O 1
ATOM 1986 N N . LEU B 1 48 ? 12.11849 98.02489 27.59458 1.000 23.25200 48 LEU B N 1
ATOM 1987 C CA . LEU B 1 48 ? 13.34763 97.74311 26.85722 1.000 26.28320 48 LEU B CA 1
ATOM 1988 C C . LEU B 1 48 ? 14.46182 98.70301 27.26565 1.000 27.01217 48 LEU B C 1
ATOM 1989 O O . LEU B 1 48 ? 15.60962 98.28928 27.48552 1.000 25.16357 48 LEU B O 1
ATOM 1994 N N . ALA B 1 49 ? 14.14555 100.00046 27.33172 1.000 27.08213 49 ALA B N 1
ATOM 1995 C CA . ALA B 1 49 ? 15.11991 100.98547 27.78789 1.000 25.93383 49 ALA B CA 1
ATOM 1996 C C . ALA B 1 49 ? 15.62892 100.65921 29.18609 1.000 22.17096 49 ALA B C 1
ATOM 1997 O O . ALA B 1 49 ? 16.80869 100.86473 29.48603 1.000 24.03077 49 ALA B O 1
ATOM 1999 N N . ALA B 1 50 ? 14.75669 100.13226 30.04985 1.000 22.90642 50 ALA B N 1
ATOM 2000 C CA . ALA B 1 50 ? 15.15878 99.82635 31.41850 1.000 24.14798 50 ALA B CA 1
ATOM 2001 C C . ALA B 1 50 ? 16.11963 98.64943 31.45438 1.000 19.98639 50 ALA B C 1
ATOM 2002 O O . ALA B 1 50 ? 17.07726 98.64776 32.23476 1.000 24.64575 50 ALA B O 1
ATOM 2004 N N . VAL B 1 51 ? 15.89036 97.64356 30.60841 1.000 19.08146 51 VAL B N 1
ATOM 2005 C CA . VAL B 1 51 ? 16.84080 96.53560 30.54949 1.000 20.71802 51 VAL B CA 1
ATOM 2006 C C . VAL B 1 51 ? 18.18209 97.01983 30.00941 1.000 21.72838 51 VAL B C 1
ATOM 2007 O O . VAL B 1 51 ? 19.24772 96.64825 30.52419 1.000 20.97954 51 VAL B O 1
ATOM 2011 N N . ILE B 1 52 ? 18.15395 97.83564 28.95033 1.000 21.01237 52 ILE B N 1
ATOM 2012 C CA . ILE B 1 52 ? 19.39823 98.36854 28.39799 1.000 21.09777 52 ILE B CA 1
ATOM 2013 C C . ILE B 1 52 ? 20.15506 99.15882 29.45965 1.000 23.18254 52 ILE B C 1
ATOM 2014 O O . ILE B 1 52 ? 21.37882 99.02626 29.60215 1.000 22.42289 52 ILE B O 1
ATOM 2019 N N . ALA B 1 53 ? 19.43587 99.98099 30.23314 1.000 24.72161 53 ALA B N 1
ATOM 2020 C CA . ALA B 1 53 ? 20.06650 100.77050 31.28737 1.000 21.32555 53 ALA B CA 1
ATOM 2021 C C . ALA B 1 53 ? 20.63895 99.88229 32.38281 1.000 21.26686 53 ALA B C 1
ATOM 2022 O O . ALA B 1 53 ? 21.71557 100.16518 32.91831 1.000 26.41303 53 ALA B O 1
ATOM 2024 N N . CYS B 1 54 ? 19.91479 98.82516 32.75795 1.000 23.42215 54 CYS B N 1
ATOM 2025 C CA . CYS B 1 54 ? 20.43824 97.88157 33.74115 1.000 21.58638 54 CYS B CA 1
ATOM 2026 C C . CYS B 1 54 ? 21.75732 97.27734 33.27145 1.000 25.25644 54 CYS B C 1
ATOM 2027 O O . CYS B 1 54 ? 22.72525 97.19757 34.04107 1.000 29.85813 54 CYS B O 1
ATOM 2030 N N . VAL B 1 55 ? 21.80499 96.82712 32.00917 1.000 23.90598 55 VAL B N 1
ATOM 2031 C CA . VAL B 1 55 ? 23.04123 96.25856 31.47416 1.000 23.02633 55 VAL B CA 1
ATOM 2032 C C . VAL B 1 55 ? 24.14771 97.29495 31.50593 1.000 25.47497 55 VAL B C 1
ATOM 2033 O O . VAL B 1 55 ? 25.29498 96.99830 31.85476 1.000 24.46339 55 VAL B O 1
ATOM 2037 N N . ARG B 1 56 ? 23.81524 98.52692 31.13935 1.000 30.31011 56 ARG B N 1
ATOM 2038 C CA . ARG B 1 56 ? 24.78375 99.61122 31.18067 1.000 32.29017 56 ARG B CA 1
ATOM 2039 C C . ARG B 1 56 ? 25.32219 99.82333 32.59191 1.000 30.59342 56 ARG B C 1
ATOM 2040 O O . ARG B 1 56 ? 26.50360 100.13818 32.76603 1.000 29.09419 56 ARG B O 1
ATOM 2048 N N . ARG B 1 57 ? 24.46412 99.67966 33.60711 1.000 27.70705 57 ARG B N 1
ATOM 2049 C CA . ARG B 1 57 ? 24.92613 99.78538 34.98857 1.000 31.75974 57 ARG B CA 1
ATOM 2050 C C . ARG B 1 57 ? 25.85313 98.63015 35.34419 1.000 31.11411 57 ARG B C 1
ATOM 2051 O O . ARG B 1 57 ? 26.89275 98.83366 35.98483 1.000 27.85315 57 ARG B O 1
ATOM 2059 N N . LEU B 1 58 ? 25.48039 97.41185 34.94675 1.000 28.53329 58 LEU B N 1
ATOM 2060 C CA . LEU B 1 58 ? 26.27434 96.23800 35.28967 1.000 25.30822 58 LEU B CA 1
ATOM 2061 C C . LEU B 1 58 ? 27.62698 96.27002 34.59540 1.000 25.61687 58 LEU B C 1
ATOM 2062 O O . LEU B 1 58 ? 28.59619 95.69670 35.10415 1.000 26.18215 58 LEU B O 1
ATOM 2067 N N . ARG B 1 59 ? 27.71111 96.94367 33.44514 1.000 26.98302 59 ARG B N 1
ATOM 2068 C CA . ARG B 1 59 ? 28.97100 97.01200 32.71230 1.000 27.69479 59 ARG B CA 1
ATOM 2069 C C . ARG B 1 59 ? 30.01476 97.81571 33.47148 1.000 28.57674 59 ARG B C 1
ATOM 2070 O O . ARG B 1 59 ? 31.21738 97.61388 33.26934 1.000 28.57604 59 ARG B O 1
ATOM 2078 N N . THR B 1 60 ? 29.58055 98.73248 34.33676 1.000 28.45572 60 THR B N 1
ATOM 2079 C CA . THR B 1 60 ? 30.52334 99.49320 35.14202 1.000 32.83129 60 THR B CA 1
ATOM 2080 C C . THR B 1 60 ? 31.07425 98.67521 36.30205 1.000 37.52192 60 THR B C 1
ATOM 2081 O O . THR B 1 60 ? 32.09354 99.06038 36.88604 1.000 42.27244 60 THR B O 1
ATOM 2085 N N . GLN B 1 61 ? 30.43758 97.54993 36.63492 1.000 37.75063 61 GLN B N 1
ATOM 2086 C CA . GLN B 1 61 ? 30.90788 96.68755 37.70980 1.000 39.22968 61 GLN B CA 1
ATOM 2087 C C . GLN B 1 61 ? 31.73893 95.51011 37.22152 1.000 39.29729 61 GLN B C 1
ATOM 2088 O O . GLN B 1 61 ? 32.53111 94.97049 38.00150 1.000 39.83106 61 GLN B O 1
ATOM 2094 N N . ALA B 1 62 ? 31.58804 95.10493 35.96293 1.000 35.29818 62 ALA B N 1
ATOM 2095 C CA . ALA B 1 62 ? 32.25909 93.91090 35.46570 1.000 30.46820 62 ALA B CA 1
ATOM 2096 C C . ALA B 1 62 ? 32.20385 93.90729 33.94402 1.000 28.94455 62 ALA B C 1
ATOM 2097 O O . ALA B 1 62 ? 31.46634 94.67828 33.32386 1.000 29.78509 62 ALA B O 1
ATOM 2099 N N . THR B 1 63 ? 32.99386 93.01470 33.35270 1.000 27.96653 63 THR B N 1
ATOM 2100 C CA . THR B 1 63 ? 32.96339 92.80633 31.91154 1.000 26.04159 63 THR B CA 1
ATOM 2101 C C . THR B 1 63 ? 31.70982 92.02722 31.52847 1.000 22.28881 63 THR B C 1
ATOM 2102 O O . THR B 1 63 ? 31.40355 90.99077 32.12639 1.000 23.43416 63 THR B O 1
ATOM 2106 N N . VAL B 1 64 ? 30.97598 92.53812 30.54176 1.000 20.18453 64 VAL B N 1
ATOM 2107 C CA . VAL B 1 64 ? 29.73254 91.93869 30.07284 1.000 21.66998 64 VAL B CA 1
ATOM 2108 C C . VAL B 1 64 ? 29.86987 91.63529 28.58792 1.000 22.00190 64 VAL B C 1
ATOM 2109 O O . VAL B 1 64 ? 30.40172 92.45090 27.82716 1.000 22.78807 64 VAL B O 1
ATOM 2113 N N . TYR B 1 65 ? 29.39721 90.45420 28.17935 1.000 21.19325 65 TYR B N 1
ATOM 2114 C CA . TYR B 1 65 ? 29.45133 90.02454 26.79129 1.000 21.50298 65 TYR B CA 1
ATOM 2115 C C . TYR B 1 65 ? 28.05007 89.86249 26.20923 1.000 19.51412 65 TYR B C 1
ATOM 2116 O O . TYR B 1 65 ? 27.12783 89.45152 26.92200 1.000 18.10173 65 TYR B O 1
ATOM 2125 N N . PRO B 1 66 ? 27.85243 90.18431 24.91920 1.000 22.24386 66 PRO B N 1
ATOM 2126 C CA . PRO B 1 66 ? 28.86401 90.83375 24.07923 1.000 22.99990 66 PRO B CA 1
ATOM 2127 C C . PRO B 1 66 ? 28.88724 92.33709 24.34859 1.000 21.21552 66 PRO B C 1
ATOM 2128 O O . PRO B 1 66 ? 28.23213 92.77836 25.29312 1.000 22.52795 66 PRO B O 1
ATOM 2132 N N . GLU B 1 67 ? 29.61341 93.10323 23.53681 1.000 26.63422 67 GLU B N 1
ATOM 2133 C CA . GLU B 1 67 ? 29.58252 94.55674 23.64323 1.000 31.90485 67 GLU B CA 1
ATOM 2134 C C . GLU B 1 67 ? 28.16977 95.07195 23.40261 1.000 25.46008 67 GLU B C 1
ATOM 2135 O O . GLU B 1 67 ? 27.34171 94.41076 22.77123 1.000 21.23559 67 GLU B O 1
ATOM 2141 N N . GLU B 1 68 ? 27.89862 96.27567 23.91781 1.000 26.99826 68 GLU B N 1
ATOM 2142 C CA . GLU B 1 68 ? 26.55108 96.82692 23.81242 1.000 29.76137 68 GLU B CA 1
ATOM 2143 C C . GLU B 1 68 ? 26.10106 96.92628 22.36253 1.000 27.02719 68 GLU B C 1
ATOM 2144 O O . GLU B 1 68 ? 24.97182 96.55026 22.03120 1.000 26.28080 68 GLU B O 1
ATOM 2150 N N . ASP B 1 69 ? 26.96806 97.40679 21.47922 1.000 25.85535 69 ASP B N 1
ATOM 2151 C CA . ASP B 1 69 ? 26.56041 97.58140 20.09408 1.000 29.12348 69 ASP B CA 1
ATOM 2152 C C . ASP B 1 69 ? 26.62119 96.28189 19.30536 1.000 29.41122 69 ASP B C 1
ATOM 2153 O O . ASP B 1 69 ? 26.47015 96.30338 18.07992 1.000 28.23756 69 ASP B O 1
ATOM 2158 N N . MET B 1 70 ? 26.83674 95.15556 19.98464 1.000 28.95186 70 MET B N 1
ATOM 2159 C CA . MET B 1 70 ? 26.77392 93.85301 19.35222 1.000 27.72374 70 MET B CA 1
ATOM 2160 C C . MET B 1 70 ? 25.63261 92.98828 19.86941 1.000 23.33767 70 MET B C 1
ATOM 2161 O O . MET B 1 70 ? 25.33687 91.95488 19.26161 1.000 20.29585 70 MET B O 1
ATOM 2166 N N . CYS B 1 71 ? 24.98110 93.37496 20.96692 1.000 19.63089 71 CYS B N 1
ATOM 2167 C CA . CYS B 1 71 ? 23.96683 92.50132 21.54603 1.000 23.69984 71 CYS B CA 1
ATOM 2168 C C . CYS B 1 71 ? 22.70182 92.41877 20.69707 1.000 18.51675 71 CYS B C 1
ATOM 2169 O O . CYS B 1 71 ? 21.89082 91.51306 20.91649 1.000 21.08149 71 CYS B O 1
ATOM 2172 N N . MET B 1 72 ? 22.53096 93.31229 19.72013 1.000 15.48478 72 MET B N 1
ATOM 2173 C CA . MET B 1 72 ? 21.44326 93.24252 18.75153 1.000 16.79069 72 MET B CA 1
ATOM 2174 C C . MET B 1 72 ? 21.93110 92.81169 17.36855 1.000 19.22560 72 MET B C 1
ATOM 2175 O O . MET B 1 72 ? 21.22290 93.01093 16.37540 1.000 18.94885 72 MET B O 1
ATOM 2180 N N . ALA B 1 73 ? 23.12868 92.21653 17.28949 1.000 18.09741 73 ALA B N 1
ATOM 2181 C CA . ALA B 1 73 ? 23.69327 91.82212 16.00041 1.000 13.92636 73 ALA B CA 1
ATOM 2182 C C . ALA B 1 73 ? 22.77226 90.87525 15.24116 1.000 19.90691 73 ALA B C 1
ATOM 2183 O O . ALA B 1 73 ? 22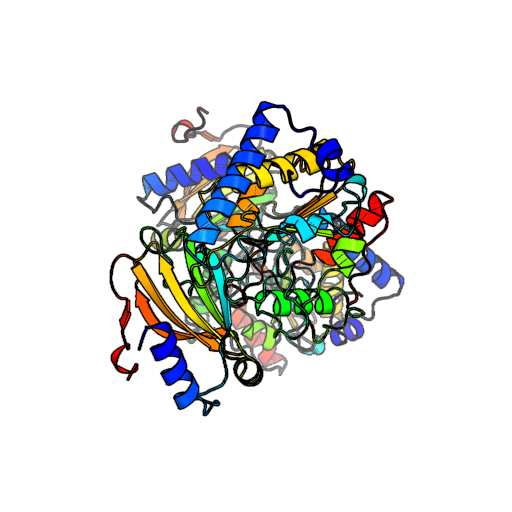.76489 90.88020 14.00349 1.000 19.24793 73 ALA B O 1
ATOM 2185 N N . TRP B 1 74 ? 21.99400 90.05745 15.95944 1.000 18.94201 74 TRP B N 1
ATOM 2186 C CA . TRP B 1 74 ? 21.02332 89.17261 15.32229 1.000 17.69551 74 TRP B CA 1
ATOM 2187 C C . TRP B 1 74 ? 20.02568 89.92086 14.44601 1.000 16.92766 74 TRP B C 1
ATOM 2188 O O . TRP B 1 74 ? 19.37117 89.29488 13.60482 1.000 18.79719 74 TRP B O 1
ATOM 2199 N N . ALA B 1 75 ? 19.90186 91.23762 14.61610 1.000 15.27759 75 ALA B N 1
ATOM 2200 C CA . ALA B 1 75 ? 18.99256 92.06317 13.83388 1.000 18.40457 75 ALA B CA 1
ATOM 2201 C C . ALA B 1 75 ? 19.68422 92.86575 12.73835 1.000 19.10732 75 ALA B C 1
ATOM 2202 O O . ALA B 1 75 ? 19.00682 93.60606 12.01842 1.000 18.15193 75 ALA B O 1
ATOM 2204 N N . ARG B 1 76 ? 21.00146 92.73504 12.57804 1.000 18.63403 76 ARG B N 1
ATOM 2205 C CA . ARG B 1 76 ? 21.76468 93.66346 11.75318 1.000 18.58133 76 ARG B CA 1
ATOM 2206 C C . ARG B 1 76 ? 22.04583 93.14622 10.34918 1.000 20.24749 76 ARG B C 1
ATOM 2207 O O . ARG B 1 76 ? 22.75120 93.81887 9.58906 1.000 15.98253 76 ARG B O 1
ATOM 2215 N N . PHE B 1 77 ? 21.53038 91.97465 9.98243 1.000 18.81552 77 PHE B N 1
ATOM 2216 C CA . PHE B 1 77 ? 21.84773 91.39294 8.68722 1.000 17.15929 77 PHE B CA 1
ATOM 2217 C C . PHE B 1 77 ? 20.65131 91.25061 7.75463 1.000 20.97151 77 PHE B C 1
ATOM 2218 O O . PHE B 1 77 ? 20.84114 90.88852 6.58699 1.000 19.56744 77 PHE B O 1
ATOM 2226 N N . CYS B 1 78 ? 19.43455 91.51043 8.22657 1.000 19.43694 78 CYS B N 1
ATOM 2227 C CA . CYS B 1 78 ? 18.26200 91.42857 7.36948 1.000 20.80637 78 CYS B CA 1
ATOM 2228 C C . CYS B 1 78 ? 17.12480 92.20822 8.01031 1.000 22.99353 78 CYS B C 1
ATOM 2229 O O . CYS B 1 78 ? 17.17051 92.54738 9.19479 1.000 22.84992 78 CYS B O 1
ATOM 2232 N N . ASP B 1 79 ? 16.10914 92.50181 7.19778 1.000 23.55114 79 ASP B N 1
ATOM 2233 C CA . ASP B 1 79 ? 14.87354 93.12988 7.63875 1.000 24.17368 79 ASP B CA 1
ATOM 2234 C C . ASP B 1 79 ? 13.97091 92.11900 8.34625 1.000 22.06363 79 ASP B C 1
ATOM 2235 O O . ASP B 1 79 ? 13.98686 90.92846 8.02081 1.000 22.41898 79 ASP B O 1
ATOM 2240 N N . PRO B 1 80 ? 13.19247 92.56792 9.33622 1.000 19.44901 80 PRO B N 1
ATOM 2241 C CA . PRO B 1 80 ? 12.33687 91.62359 10.07716 1.000 21.84517 80 PRO B CA 1
ATOM 2242 C C . PRO B 1 80 ? 11.32149 90.90367 9.20638 1.000 21.62382 80 PRO B C 1
ATOM 2243 O O . PRO B 1 80 ? 11.03624 89.72680 9.45807 1.000 21.34371 80 PRO B O 1
ATOM 2247 N N . SER B 1 81 ? 10.78047 91.56159 8.17671 1.000 23.81903 81 SER B N 1
ATOM 2248 C CA . SER B 1 81 ? 9.81340 90.90136 7.30472 1.000 26.10330 81 SER B CA 1
ATOM 2249 C C . SER B 1 81 ? 10.42611 89.73975 6.53162 1.000 26.89084 81 SER B C 1
ATOM 2250 O O . SER B 1 81 ? 9.68617 88.88383 6.03324 1.000 26.74255 81 SER B O 1
ATOM 2253 N N . ASP B 1 82 ? 11.75207 89.67749 6.43279 1.000 23.26317 82 ASP B N 1
ATOM 2254 C CA . ASP B 1 82 ? 12.42112 88.59680 5.72209 1.000 21.90270 82 ASP B CA 1
ATOM 2255 C C . ASP B 1 82 ? 12.76909 87.41432 6.61716 1.000 21.76618 82 ASP B C 1
ATOM 2256 O O . ASP B 1 82 ? 13.38435 86.45680 6.13680 1.000 23.15024 82 ASP B O 1
ATOM 2261 N N . ILE B 1 83 ? 12.39083 87.44811 7.89398 1.000 18.38186 83 ILE B N 1
ATOM 2262 C CA . ILE B 1 83 ? 12.70686 86.34459 8.79552 1.000 20.84267 83 ILE B CA 1
ATOM 2263 C C . ILE B 1 83 ? 11.92625 85.11149 8.35525 1.000 22.68013 83 ILE B C 1
ATOM 2264 O O . ILE B 1 83 ? 10.69416 85.14172 8.25982 1.000 21.16308 83 ILE B O 1
ATOM 2269 N N . LYS B 1 84 ? 12.64064 84.01305 8.11160 1.000 22.68707 84 LYS B N 1
ATOM 2270 C CA . LYS B 1 84 ? 12.04048 82.75848 7.67581 1.000 24.94189 84 LYS B CA 1
ATOM 2271 C C . LYS B 1 84 ? 12.27073 81.61164 8.64161 1.000 24.26314 84 LYS B C 1
ATOM 2272 O O . LYS B 1 84 ? 11.45833 80.68527 8.68128 1.000 21.26748 84 LYS B O 1
ATOM 2278 N N . VAL B 1 85 ? 13.35728 81.64446 9.40905 1.000 15.15732 85 VAL B N 1
ATOM 2279 C CA . VAL B 1 85 ? 13.70112 80.59134 10.35564 1.000 17.61504 85 VAL B CA 1
ATOM 2280 C C . VAL B 1 85 ? 14.12660 81.26340 11.65141 1.000 23.04148 85 VAL B C 1
ATOM 2281 O O . VAL B 1 85 ? 14.91578 82.21429 11.63263 1.000 20.99662 85 VAL B O 1
ATOM 2285 N N . VAL B 1 86 ? 13.59891 80.78108 12.77199 1.000 23.80908 86 VAL B N 1
ATOM 2286 C CA . VAL B 1 86 ? 13.96884 81.26998 14.09332 1.000 21.85702 86 VAL B CA 1
ATOM 2287 C C . VAL B 1 86 ? 14.63448 80.12615 14.84262 1.000 18.47968 86 VAL B C 1
ATOM 2288 O O . VAL B 1 86 ? 14.04507 79.04778 14.99385 1.000 15.15118 86 VAL B O 1
ATOM 2292 N N . ILE B 1 87 ? 15.86547 80.35438 15.29050 1.000 18.87578 87 ILE B N 1
ATOM 2293 C CA . ILE B 1 87 ? 16.61954 79.39598 16.08898 1.000 18.93794 87 ILE B CA 1
ATOM 2294 C C . ILE B 1 87 ? 16.91248 80.03835 17.43669 1.000 17.67351 87 ILE B C 1
ATOM 2295 O O . ILE B 1 87 ? 17.46790 81.14126 17.49469 1.000 16.62631 87 ILE B O 1
ATOM 2300 N N . LEU B 1 88 ? 16.54311 79.35476 18.51543 1.000 16.68339 88 LEU B N 1
ATOM 2301 C CA . LEU B 1 88 ? 16.67191 79.90886 19.85560 1.000 18.68335 88 LEU B CA 1
ATOM 2302 C C . LEU B 1 88 ? 17.91605 79.36922 20.54625 1.000 19.61863 88 LEU B C 1
ATOM 2303 O O . LEU B 1 88 ? 18.15889 78.15773 20.54869 1.000 19.48196 88 LEU B O 1
ATOM 2308 N N . GLY B 1 89 ? 18.69763 80.27720 21.12928 1.000 17.93910 89 GLY B N 1
ATOM 2309 C CA . GLY B 1 89 ? 19.72985 79.93715 22.07785 1.000 15.15746 89 GLY B CA 1
ATOM 2310 C C . GLY B 1 89 ? 19.31520 80.36300 23.47792 1.000 15.51639 89 GLY B C 1
ATOM 2311 O O . GLY B 1 89 ? 18.22025 80.87040 23.70714 1.000 19.32445 89 GLY B O 1
ATOM 2312 N N . GLN B 1 90 ? 20.22212 80.13560 24.42502 1.000 16.88083 90 GLN B N 1
ATOM 2313 C CA . GLN B 1 90 ? 19.95714 80.53938 25.80047 1.000 19.88787 90 GLN B CA 1
ATOM 2314 C C . GLN B 1 90 ? 20.64083 81.86675 26.11229 1.000 20.92843 90 GLN B C 1
ATOM 2315 O O . GLN B 1 90 ? 20.09567 82.92983 25.80316 1.000 24.24887 90 GLN B O 1
ATOM 2321 N N . ASP B 1 91 ? 21.82966 81.83593 26.70502 1.000 22.65969 91 ASP B N 1
ATOM 2322 C CA . ASP B 1 91 ? 22.50525 83.11294 26.89687 1.000 23.95297 91 ASP B CA 1
ATOM 2323 C C . ASP B 1 91 ? 23.83256 83.10710 26.14253 1.000 23.79112 91 ASP B C 1
ATOM 2324 O O . ASP B 1 91 ? 24.27132 82.04422 25.68372 1.000 23.40322 91 ASP B O 1
ATOM 2329 N N . PRO B 1 92 ? 24.48010 84.25758 25.95194 1.000 21.85781 92 PRO B N 1
ATOM 2330 C CA . PRO B 1 92 ? 25.70419 84.28023 25.14409 1.000 18.92009 92 PRO B CA 1
ATOM 2331 C C . PRO B 1 92 ? 26.84456 83.51854 25.80030 1.000 18.48419 92 PRO B C 1
ATOM 2332 O O . PRO B 1 92 ? 26.85919 83.27113 27.00825 1.000 19.49903 92 PRO B O 1
ATOM 2336 N N . TYR B 1 93 ? 27.81917 83.15480 24.96993 1.000 15.06724 93 TYR B N 1
ATOM 2337 C CA . TYR B 1 93 ? 29.07955 82.63933 25.48038 1.000 18.61399 93 TYR B CA 1
ATOM 2338 C C . TYR B 1 93 ? 29.71920 83.67904 26.39124 1.000 20.53502 93 TYR B C 1
ATOM 2339 O O . TYR B 1 93 ? 29.60543 84.88738 26.16385 1.000 20.29844 93 TYR B O 1
ATOM 2348 N N . HIS B 1 94 ? 30.39368 83.20624 27.43840 1.000 18.67357 94 HIS B N 1
ATOM 2349 C CA . HIS B 1 94 ? 30.84178 84.09103 28.50530 1.000 24.41120 94 HIS B CA 1
ATOM 2350 C C . HIS B 1 94 ? 32.35976 84.19875 28.58022 1.000 28.08078 94 HIS B C 1
ATOM 2351 O O . HIS B 1 94 ? 32.89933 84.56980 29.62746 1.000 26.72215 94 HIS B O 1
ATOM 2358 N N . GLY B 1 95 ? 33.05947 83.89791 27.48891 1.000 31.38688 95 GLY B N 1
ATOM 2359 C CA . GLY B 1 95 ? 34.50633 83.96996 27.49962 1.000 29.15687 95 GLY B CA 1
ATOM 2360 C C . GLY B 1 95 ? 35.08125 84.86154 26.41791 1.000 28.35951 95 GLY B C 1
ATOM 2361 O O . GLY B 1 95 ? 36.26936 84.76540 26.10026 1.000 29.77393 95 GLY B O 1
ATOM 2362 N N . GLY B 1 96 ? 34.25114 85.72600 25.83557 1.000 24.76706 96 GLY B N 1
ATOM 2363 C CA . GLY B 1 96 ? 34.69524 86.64684 24.80882 1.000 22.32258 96 GLY B CA 1
ATOM 2364 C C . GLY B 1 96 ? 34.46816 86.20710 23.37623 1.000 25.52799 96 GLY B C 1
ATOM 2365 O O . GLY B 1 96 ? 34.79053 86.97252 22.45640 1.000 20.45813 96 GLY B O 1
ATOM 2366 N N . GLN B 1 97 ? 33.92450 85.01031 23.15013 1.000 22.74723 97 GLN B N 1
ATOM 2367 C CA . GLN B 1 97 ? 33.69590 84.53285 21.79307 1.000 23.02987 97 GLN B CA 1
ATOM 2368 C C . GLN B 1 97 ? 32.30857 84.87038 21.25535 1.000 23.01780 97 GLN B C 1
ATOM 2369 O O . GLN B 1 97 ? 32.06584 84.68287 20.05759 1.000 22.74561 97 GLN B O 1
ATOM 2375 N N . ALA B 1 98 ? 31.40221 85.37503 22.08958 1.000 21.15051 98 ALA B N 1
ATOM 2376 C CA . ALA B 1 98 ? 30.05994 85.68529 21.61541 1.000 18.99745 98 ALA B CA 1
ATOM 2377 C C . ALA B 1 98 ? 30.10618 86.84689 20.63102 1.000 19.42502 98 ALA B C 1
ATOM 2378 O O . ALA B 1 98 ? 30.91340 87.77028 20.77119 1.000 19.35904 98 ALA B O 1
ATOM 2380 N N . ASN B 1 99 ? 29.23692 86.79240 19.61757 1.000 19.22233 99 ASN B N 1
ATOM 2381 C CA . ASN B 1 99 ? 29.17345 87.84865 18.61377 1.000 19.73955 99 ASN B CA 1
ATOM 2382 C C . ASN B 1 99 ? 27.75922 88.38303 18.41458 1.000 19.48344 99 ASN B C 1
ATOM 2383 O O . ASN B 1 99 ? 27.48433 89.01436 17.39008 1.000 18.67306 99 ASN B O 1
ATOM 2388 N N . GLY B 1 100 ? 26.86542 88.17129 19.37687 1.000 16.28954 100 GLY B N 1
ATOM 2389 C CA . GLY B 1 100 ? 25.51001 88.66713 19.26598 1.000 15.85448 100 GLY B CA 1
ATOM 2390 C C . GLY B 1 100 ? 24.54279 87.77161 18.52032 1.000 17.76600 100 GLY B C 1
ATOM 2391 O O . GLY B 1 100 ? 23.36532 88.13345 18.39573 1.000 19.53912 100 GLY B O 1
ATOM 2392 N N . LEU B 1 101 ? 24.99018 86.62001 18.02507 1.000 16.81399 101 LEU B N 1
ATOM 2393 C CA . LEU B 1 101 ? 24.10576 85.61866 17.44839 1.000 16.73541 101 LEU B CA 1
ATOM 2394 C C . LEU B 1 101 ? 24.11891 84.38024 18.33143 1.000 12.91852 101 LEU B C 1
ATOM 2395 O O . LEU B 1 101 ? 25.13593 84.05307 18.94541 1.000 20.50446 101 LEU B O 1
ATOM 2400 N N . ALA B 1 102 ? 22.98761 83.68395 18.38887 1.000 17.03035 102 ALA B N 1
ATOM 2401 C CA . ALA B 1 102 ? 22.96664 82.40688 19.08687 1.000 20.34107 102 ALA B CA 1
ATOM 2402 C C . ALA B 1 102 ? 23.89961 81.41436 18.39682 1.000 20.57518 102 ALA B C 1
ATOM 2403 O O . ALA B 1 102 ? 23.98959 81.37768 17.16541 1.000 21.14847 102 ALA B O 1
ATOM 2405 N N . PHE B 1 103 ? 24.62661 80.63724 19.20743 1.000 16.37169 103 PHE B N 1
ATOM 2406 C CA . PHE B 1 103 ? 25.48466 79.53402 18.76755 1.000 17.60464 103 PHE B CA 1
ATOM 2407 C C . PHE B 1 103 ? 26.74046 79.97075 18.01111 1.000 20.77673 103 PHE B C 1
ATOM 2408 O O . PHE B 1 103 ? 27.76625 79.28457 18.06705 1.000 28.68351 103 PHE B O 1
ATOM 2416 N N . SER B 1 104 ? 26.67910 81.08882 17.29629 1.000 17.88378 104 SER B N 1
ATOM 2417 C CA . SER B 1 104 ? 27.82368 81.55265 16.52068 1.000 15.20687 104 SER B CA 1
ATOM 2418 C C . SER B 1 104 ? 28.93813 82.08062 17.42449 1.000 17.97384 104 SER B C 1
ATOM 2419 O O . SER B 1 104 ? 28.69905 82.53698 18.54531 1.000 17.02754 104 SER B O 1
ATOM 2422 N N . VAL B 1 105 ? 30.17459 82.01379 16.92246 1.000 19.25327 105 VAL B N 1
ATOM 2423 C CA . VAL B 1 105 ? 31.31323 82.66707 17.55604 1.000 21.35255 105 VAL B CA 1
ATOM 2424 C C . VAL B 1 105 ? 32.04814 83.50712 16.51995 1.000 23.44708 105 VAL B C 1
ATOM 2425 O O . VAL B 1 105 ? 31.98706 83.25100 15.31483 1.000 23.57674 105 VAL B O 1
ATOM 2429 N N . ALA B 1 106 ? 32.76171 84.51513 17.01655 1.000 27.09996 106 ALA B N 1
ATOM 2430 C CA . ALA B 1 106 ? 33.50241 85.43029 16.16301 1.000 34.34575 106 ALA B CA 1
ATOM 2431 C C . ALA B 1 106 ? 34.63005 84.69940 15.43786 1.000 43.03026 106 ALA B C 1
ATOM 2432 O O . ALA B 1 106 ? 35.08256 83.62845 15.85347 1.000 40.33655 106 ALA B O 1
ATOM 2434 N N . TYR B 1 107 ? 35.07845 85.29308 14.33220 1.000 54.66930 107 TYR B N 1
ATOM 2435 C CA . TYR B 1 107 ? 36.16230 84.70300 13.55567 1.000 59.53107 107 TYR B CA 1
ATOM 2436 C C . TYR B 1 107 ? 37.43035 84.58648 14.39223 1.000 56.46218 107 TYR B C 1
ATOM 2437 O O . TYR B 1 107 ? 37.74419 85.45939 15.20642 1.000 56.31271 107 TYR B O 1
ATOM 2446 N N . GLY B 1 108 ? 38.16111 83.49204 14.18552 1.000 54.36939 108 GLY B N 1
ATOM 2447 C CA . GLY B 1 108 ? 39.35154 83.19932 14.94678 1.000 51.43694 108 GLY B CA 1
ATOM 2448 C C . GLY B 1 108 ? 39.13039 82.33931 16.17264 1.000 48.29360 108 GLY B C 1
ATOM 2449 O O . GLY B 1 108 ? 40.09702 81.77907 16.70127 1.000 50.38244 108 GLY B O 1
ATOM 2450 N N . PHE B 1 109 ? 37.89078 82.21763 16.64007 1.000 39.35282 109 PHE B N 1
ATOM 2451 C CA . PHE B 1 109 ? 37.61822 81.39805 17.81323 1.000 32.86315 109 PHE B CA 1
ATOM 2452 C C . PHE B 1 109 ? 37.32107 79.95829 17.39866 1.000 30.12030 109 PHE B C 1
ATOM 2453 O O . PHE B 1 109 ? 36.72125 79.72902 16.34434 1.000 32.32399 109 PHE B O 1
ATOM 2461 N N . PRO B 1 110 ? 37.75450 78.97990 18.19568 1.000 28.54214 110 PRO B N 1
ATOM 2462 C CA . PRO B 1 110 ? 37.38786 77.58482 17.91948 1.000 27.93552 110 PRO B CA 1
ATOM 2463 C C . PRO B 1 110 ? 35.87735 77.40205 17.89407 1.000 26.89859 110 PRO B C 1
ATOM 2464 O O . PRO B 1 110 ? 35.13315 78.10028 18.58548 1.000 25.56500 110 PRO B O 1
ATOM 2468 N N . VAL B 1 111 ? 35.42744 76.45259 17.07843 1.000 25.89432 111 VAL B N 1
ATOM 2469 C CA . VAL B 1 111 ? 33.99755 76.20495 16.90788 1.000 25.84664 111 VAL B CA 1
ATOM 2470 C C . VAL B 1 111 ? 33.47623 75.48851 18.14855 1.000 26.20842 111 VAL B C 1
ATOM 2471 O O . VAL B 1 111 ? 34.00973 74.43552 18.52778 1.000 26.44037 111 VAL B O 1
ATOM 2475 N N . PRO B 1 112 ? 32.45804 76.02558 18.81407 1.000 22.21430 112 PRO B N 1
ATOM 2476 C CA . PRO B 1 112 ? 31.95953 75.41113 20.05361 1.000 21.83514 112 PRO B CA 1
ATOM 2477 C C . PRO B 1 112 ? 31.30045 74.07114 19.78100 1.000 21.35865 112 PRO B C 1
ATOM 2478 O O . PRO B 1 112 ? 30.94996 73.76325 18.63251 1.000 24.14669 112 PRO B O 1
ATOM 2482 N N . PRO B 1 113 ? 31.13227 73.23875 20.81472 1.000 27.89749 113 PRO B N 1
ATOM 2483 C CA . PRO B 1 113 ? 30.65542 71.86095 20.58461 1.000 30.20227 113 PRO B CA 1
ATOM 2484 C C . PRO B 1 113 ? 29.26266 71.78294 19.98275 1.000 25.73089 113 PRO B C 1
ATOM 2485 O O . PRO B 1 113 ? 29.01848 70.97501 19.07099 1.000 26.02856 113 PRO B O 1
ATOM 2489 N N . SER B 1 114 ? 28.33035 72.59456 20.48812 1.000 23.42731 114 SER B N 1
ATOM 2490 C CA . SER B 1 114 ? 26.97942 72.58717 19.94005 1.000 23.78885 114 SER B CA 1
ATOM 2491 C C . SER B 1 114 ? 26.98490 72.99966 18.47680 1.000 23.18684 114 SER B C 1
ATOM 2492 O O . SER B 1 114 ? 26.23558 72.44496 17.66597 1.000 22.18888 114 SER B O 1
ATOM 2495 N N . LEU B 1 115 ? 27.83738 73.95855 18.11307 1.000 24.69495 115 LEU B N 1
ATOM 2496 C CA . LEU B 1 115 ? 27.87913 74.38836 16.72194 1.000 24.78352 115 LEU B CA 1
ATOM 2497 C C . LEU B 1 115 ? 28.47823 73.29600 15.84601 1.000 23.19802 115 LEU B C 1
ATOM 2498 O O . LEU B 1 115 ? 28.03018 73.08578 14.71465 1.000 28.68856 115 LEU B O 1
ATOM 2503 N N . ARG B 1 116 ? 29.49244 72.59127 16.35590 1.000 24.45203 116 ARG B N 1
ATOM 2504 C CA . ARG B 1 116 ? 30.02525 71.42856 15.65110 1.000 29.52964 116 ARG B CA 1
ATOM 2505 C C . ARG B 1 116 ? 28.92906 70.40977 15.37005 1.000 28.73385 116 ARG B C 1
ATOM 2506 O O . ARG B 1 116 ? 28.83371 69.87311 14.26081 1.000 30.00619 116 ARG B O 1
ATOM 2514 N N . ASN B 1 117 ? 28.09022 70.12406 16.37197 1.000 24.49782 117 ASN B N 1
ATOM 2515 C CA . ASN B 1 117 ? 27.02793 69.14208 16.16731 1.000 24.70837 117 ASN B CA 1
ATOM 2516 C C . ASN B 1 117 ? 25.94377 69.66207 15.22669 1.000 23.78750 117 ASN B C 1
ATOM 2517 O O . ASN B 1 117 ? 25.34880 68.87972 14.47189 1.000 22.34299 117 ASN B O 1
ATOM 2522 N N . ILE B 1 118 ? 25.69292 70.97373 15.23990 1.000 23.27417 118 ILE B N 1
ATOM 2523 C CA . ILE B 1 118 ? 24.80843 71.58194 14.24628 1.000 22.90754 118 ILE B CA 1
ATOM 2524 C C . ILE B 1 118 ? 25.35563 71.35013 12.84157 1.000 21.47112 118 ILE B C 1
ATOM 2525 O O . ILE B 1 118 ? 24.63062 70.92734 11.93189 1.000 23.05921 118 ILE B O 1
ATOM 2530 N N . TYR B 1 119 ? 26.64629 71.63512 12.64839 1.000 24.05612 119 TYR B N 1
ATOM 2531 C CA . TYR B 1 119 ? 27.29584 71.37631 11.36612 1.000 21.74631 119 TYR B CA 1
ATOM 2532 C C . TYR B 1 119 ? 27.17159 69.91137 10.96629 1.000 24.61612 119 TYR B C 1
ATOM 2533 O O . TYR B 1 119 ? 26.92428 69.59748 9.79580 1.000 25.21892 119 TYR B O 1
ATOM 2542 N N . ALA B 1 120 ? 27.37683 69.00016 11.92061 1.000 24.89404 120 ALA B N 1
ATOM 2543 C CA . ALA B 1 120 ? 27.32485 67.57606 11.60754 1.000 27.41846 120 ALA B CA 1
ATOM 2544 C C . ALA B 1 120 ? 25.92934 67.15922 11.16110 1.000 28.71387 120 ALA B C 1
ATOM 2545 O O . ALA B 1 120 ? 25.77975 66.38701 10.20667 1.000 26.90365 120 ALA B O 1
ATOM 2547 N N . GLU B 1 121 ? 24.89290 67.67979 11.82357 1.000 29.77768 121 GLU B N 1
ATOM 2548 C CA . GLU B 1 121 ? 23.52853 67.37588 11.39971 1.000 28.82060 121 GLU B CA 1
ATOM 2549 C C . GLU B 1 121 ? 23.21605 67.98786 10.03757 1.000 27.02024 121 GLU B C 1
ATOM 2550 O O . GLU B 1 121 ? 22.52187 67.36946 9.21876 1.000 24.92482 121 GLU B O 1
ATOM 2556 N N . LEU B 1 122 ? 23.73654 69.18917 9.76540 1.000 29.60458 122 LEU B N 1
ATOM 2557 C CA . LEU B 1 122 ? 23.56569 69.78043 8.43965 1.000 29.40073 122 LEU B CA 1
ATOM 2558 C C . LEU B 1 122 ? 24.20004 68.90901 7.36580 1.000 30.11791 122 LEU B C 1
ATOM 2559 O O . LEU B 1 122 ? 23.58431 68.63142 6.32968 1.000 35.72843 122 LEU B O 1
ATOM 2564 N N . HIS B 1 123 ? 25.43271 68.45943 7.60169 1.000 31.40116 123 HIS B N 1
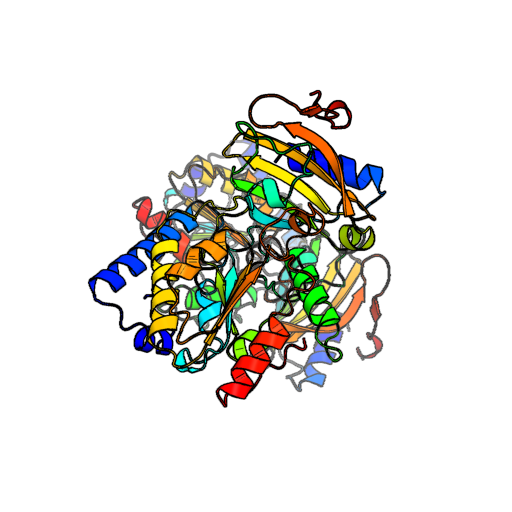ATOM 2565 C CA . HIS B 1 123 ? 26.11423 67.63328 6.61124 1.000 31.90506 123 HIS B CA 1
ATOM 2566 C C . HIS B 1 123 ? 25.40595 66.29801 6.42877 1.000 32.12230 123 HIS B C 1
ATOM 2567 O O . HIS B 1 123 ? 25.30301 65.79376 5.30396 1.000 30.35076 123 HIS B O 1
ATOM 2574 N N . ARG B 1 124 ? 24.91075 65.71078 7.52199 1.000 31.23321 124 ARG B N 1
ATOM 2575 C CA . ARG B 1 124 ? 24.16159 64.46428 7.41417 1.000 31.80364 124 ARG B CA 1
ATOM 2576 C C . ARG B 1 124 ? 22.91992 64.65319 6.55404 1.000 32.39612 124 ARG B C 1
ATOM 2577 O O . ARG B 1 124 ? 22.65579 63.86259 5.64186 1.000 33.13180 124 ARG B O 1
ATOM 2585 N N . SER B 1 125 ? 22.15019 65.71073 6.81859 1.000 31.93585 125 SER B N 1
ATOM 2586 C CA . SER B 1 125 ? 20.87455 65.86204 6.13011 1.000 29.22742 125 SER B CA 1
ATOM 2587 C C . SER B 1 125 ? 21.04494 66.49264 4.75499 1.000 29.00107 125 SER B C 1
ATOM 2588 O O . SER B 1 125 ? 20.20194 66.28854 3.87539 1.000 28.50817 125 SER B O 1
ATOM 2591 N N . LEU B 1 126 ? 22.11414 67.26223 4.55636 1.000 31.79112 126 LEU B N 1
ATOM 2592 C CA . LEU B 1 126 ? 22.38255 67.95467 3.29707 1.000 34.04404 126 LEU B CA 1
ATOM 2593 C C . LEU B 1 126 ? 23.84437 67.71728 2.94874 1.000 35.30016 126 LEU B C 1
ATOM 2594 O O . LEU B 1 126 ? 24.72904 68.46381 3.39127 1.000 37.50801 126 LEU B O 1
ATOM 2599 N N . PRO B 1 127 ? 24.13523 66.69188 2.14627 1.000 34.35950 127 PRO B N 1
ATOM 2600 C CA . PRO B 1 127 ? 25.54070 66.36339 1.85833 1.000 35.90199 127 PRO B CA 1
ATOM 2601 C C . PRO B 1 127 ? 26.31685 67.48539 1.19069 1.000 37.50854 127 PRO B C 1
ATOM 2602 O O . PRO B 1 127 ? 27.54068 67.55235 1.35978 1.000 40.11383 127 PRO B O 1
ATOM 2606 N N . GLU B 1 128 ? 25.65285 68.38472 0.45745 1.000 38.43443 128 GLU B N 1
ATOM 2607 C CA . GLU B 1 128 ? 26.38203 69.49023 -0.15399 1.000 41.98784 128 GLU B CA 1
ATOM 2608 C C . GLU B 1 128 ? 26.80158 70.54956 0.85435 1.000 38.89825 128 GLU B C 1
ATOM 2609 O O . GLU B 1 128 ? 27.54187 71.46734 0.48581 1.000 40.14456 128 GLU B O 1
ATOM 2615 N N . PHE B 1 129 ? 26.35889 70.45029 2.10554 1.000 34.59398 129 PHE B N 1
ATOM 2616 C CA . PHE B 1 129 ? 26.87425 71.32045 3.15368 1.000 29.81690 129 PHE B CA 1
ATOM 2617 C C . PHE B 1 129 ? 28.16882 70.71847 3.67753 1.000 30.77028 129 PHE B C 1
ATOM 2618 O O . PHE B 1 129 ? 28.18702 69.56839 4.12852 1.000 33.68182 129 PHE B O 1
ATOM 2626 N N . SER B 1 130 ? 29.24182 71.49925 3.64374 1.000 31.42691 130 SER B N 1
ATOM 2627 C CA . SER B 1 130 ? 30.52236 71.05625 4.16361 1.000 33.17262 130 SER B CA 1
ATOM 2628 C C . SER B 1 130 ? 30.84378 71.87972 5.39864 1.000 31.14938 130 SER B C 1
ATOM 2629 O O . SER B 1 130 ? 30.86829 73.11698 5.31477 1.000 27.27344 130 SER B O 1
ATOM 2632 N N . PRO B 1 131 ? 31.05170 71.25415 6.55591 1.000 31.62811 131 PRO B N 1
ATOM 2633 C CA . PRO B 1 131 ? 31.26705 72.01516 7.78786 1.000 30.44423 131 PRO B CA 1
ATOM 2634 C C . PRO B 1 131 ? 32.45829 72.94360 7.65250 1.000 31.61826 131 PRO B C 1
ATOM 2635 O O . PRO B 1 131 ? 33.56312 72.50613 7.29866 1.000 32.35494 131 PRO B O 1
ATOM 2639 N N . PRO B 1 132 ? 32.27427 74.22981 7.92665 1.000 30.22775 132 PRO B N 1
ATOM 2640 C CA . PRO B 1 132 ? 33.36778 75.19129 7.77078 1.000 28.48133 132 PRO B CA 1
ATOM 2641 C C . PRO B 1 132 ? 34.35313 75.09979 8.92836 1.000 31.04557 132 PRO B C 1
ATOM 2642 O O . PRO B 1 132 ? 34.14360 74.39187 9.91406 1.000 27.68222 132 PRO B O 1
ATOM 2646 N N . ASP B 1 133 ? 35.44077 75.85221 8.79259 1.000 36.39555 133 ASP B N 1
ATOM 2647 C CA . ASP B 1 133 ? 36.46543 75.93298 9.82109 1.000 43.10091 133 ASP B CA 1
ATOM 2648 C C . ASP B 1 133 ? 36.24708 77.11028 10.76250 1.000 40.92628 133 ASP B C 1
ATOM 2649 O O . ASP B 1 133 ? 37.13731 77.43162 11.55698 1.000 42.21694 133 ASP B O 1
ATOM 2654 N N . HIS B 1 134 ? 35.08167 77.74990 10.69470 1.000 34.31674 134 HIS B N 1
ATOM 2655 C CA . HIS B 1 134 ? 34.77946 78.92595 11.49290 1.000 27.05009 134 HIS B CA 1
ATOM 2656 C C . HIS B 1 134 ? 33.37884 78.77578 12.06666 1.000 24.16163 134 HIS B C 1
ATOM 2657 O O . HIS B 1 134 ? 32.61865 77.88418 11.68081 1.000 26.18836 134 HIS B O 1
ATOM 2664 N N . GLY B 1 135 ? 33.03463 79.66352 12.99535 1.000 23.50565 135 GLY B N 1
ATOM 2665 C CA . GLY B 1 135 ? 31.71409 79.62387 13.59040 1.000 24.24016 135 GLY B CA 1
ATOM 2666 C C . GLY B 1 135 ? 30.85108 80.83736 13.31042 1.000 27.27629 135 GLY B C 1
ATOM 2667 O O . GLY B 1 135 ? 29.93444 81.13596 14.08092 1.000 27.23763 135 GLY B O 1
ATOM 2668 N N . CYS B 1 136 ? 31.12539 81.54542 12.21782 1.000 27.37569 136 CYS B N 1
ATOM 2669 C CA . CYS B 1 136 ? 30.41011 82.77386 11.89247 1.000 24.33794 136 CYS B CA 1
ATOM 2670 C C . CYS B 1 136 ? 29.15031 82.43997 11.10259 1.000 21.88015 136 CYS B C 1
ATOM 2671 O O . CYS B 1 136 ? 29.23208 81.94790 9.97244 1.000 23.42149 136 CYS B O 1
ATOM 2674 N N . LEU B 1 137 ? 27.98882 82.73024 11.68913 1.000 17.65709 137 LEU B N 1
ATOM 2675 C CA . LEU B 1 137 ? 26.69964 82.42922 11.08274 1.000 18.70128 137 LEU B CA 1
ATOM 2676 C C . LEU B 1 137 ? 26.02933 83.66769 10.49263 1.000 18.75400 137 LEU B C 1
ATOM 2677 O O . LEU B 1 137 ? 24.80953 83.67039 10.29740 1.000 16.91414 137 LEU B O 1
ATOM 2682 N N . ASP B 1 138 ? 26.80249 84.72655 10.22815 1.000 17.77027 138 ASP B N 1
ATOM 2683 C CA . ASP B 1 138 ? 26.23644 85.95103 9.66669 1.000 18.21173 138 ASP B CA 1
ATOM 2684 C C . ASP B 1 138 ? 25.48232 85.68873 8.36480 1.000 18.67253 138 ASP B C 1
ATOM 2685 O O . ASP B 1 138 ? 24.47278 86.34209 8.09301 1.000 15.06571 138 ASP B O 1
ATOM 2690 N N . ALA B 1 139 ? 25.96568 84.75520 7.53945 1.000 20.51230 139 ALA B N 1
ATOM 2691 C CA . ALA B 1 139 ? 25.32011 84.47853 6.25390 1.000 20.36819 139 ALA B CA 1
ATOM 2692 C C . ALA B 1 139 ? 23.89332 83.95232 6.42942 1.000 18.36124 139 ALA B C 1
ATOM 2693 O O . ALA B 1 139 ? 22.98013 84.32144 5.66835 1.000 21.77701 139 ALA B O 1
ATOM 2695 N N . TRP B 1 140 ? 23.67868 83.09945 7.43600 1.000 15.21156 140 TRP B N 1
ATOM 2696 C CA . TRP B 1 140 ? 22.32417 82.66097 7.76334 1.000 19.15589 140 TRP B CA 1
ATOM 2697 C C . TRP B 1 140 ? 21.44279 83.84887 8.12300 1.000 20.49108 140 TRP B C 1
ATOM 2698 O O . TRP B 1 140 ? 20.33319 83.99480 7.59654 1.000 20.49007 140 TRP B O 1
ATOM 2709 N N . ALA B 1 141 ? 21.91972 84.70653 9.03167 1.000 18.56398 141 ALA B N 1
ATOM 2710 C CA . ALA B 1 141 ? 21.14011 85.87747 9.41686 1.000 17.68937 141 ALA B CA 1
ATOM 2711 C C . ALA B 1 141 ? 20.84550 86.74640 8.20513 1.000 18.47547 141 ALA B C 1
ATOM 2712 O O . ALA B 1 141 ? 19.76444 87.33589 8.09910 1.000 17.47717 141 ALA B O 1
ATOM 2714 N N . SER B 1 142 ? 21.80328 86.83310 7.27607 1.000 19.81814 142 SER B N 1
ATOM 2715 C CA . SER B 1 142 ? 21.60591 87.62190 6.06801 1.000 19.55714 142 SER B CA 1
ATOM 2716 C C . SER B 1 142 ? 20.52059 87.02225 5.19168 1.000 18.51510 142 SER B C 1
ATOM 2717 O O . SER B 1 142 ? 19.90541 87.73927 4.39359 1.000 21.69015 142 SER B O 1
ATOM 2720 N N . GLN B 1 143 ? 20.28284 85.71606 5.30251 1.000 19.94004 143 GLN B N 1
ATOM 2721 C CA . GLN B 1 143 ? 19.19706 85.11034 4.53921 1.000 22.98161 143 GLN B CA 1
ATOM 2722 C C . GLN B 1 143 ? 17.87149 85.05934 5.29826 1.000 25.66247 143 GLN B C 1
ATOM 2723 O O . GLN B 1 143 ? 16.91771 84.44364 4.80844 1.000 20.04389 143 GLN B O 1
ATOM 2729 N N . GLY B 1 144 ? 17.78203 85.68169 6.47168 1.000 24.67031 144 GLY B N 1
ATOM 2730 C CA . GLY B 1 144 ? 16.56035 85.61916 7.25158 1.000 22.97376 144 GLY B CA 1
ATOM 2731 C C . GLY B 1 144 ? 16.50477 84.54334 8.31287 1.000 25.04437 144 GLY B C 1
ATOM 2732 O O . GLY B 1 144 ? 15.40281 84.14435 8.71036 1.000 14.74266 144 GLY B O 1
ATOM 2733 N N . VAL B 1 145 ? 17.64450 84.04367 8.77778 1.000 18.48735 145 VAL B N 1
ATOM 2734 C CA . VAL B 1 145 ? 17.66933 83.13824 9.92039 1.000 14.07582 145 VAL B CA 1
ATOM 2735 C C . VAL B 1 145 ? 17.91134 83.96403 11.17565 1.000 15.66368 145 VAL B C 1
ATOM 2736 O O . VAL B 1 145 ? 18.94865 84.62387 11.30570 1.000 15.38337 145 VAL B O 1
ATOM 2740 N N . LEU B 1 146 ? 16.94373 83.94957 12.08759 1.000 15.48467 146 LEU B N 1
ATOM 2741 C CA . LEU B 1 146 ? 17.04956 84.67663 13.34713 1.000 15.82141 146 LEU B CA 1
ATOM 2742 C C . LEU B 1 146 ? 17.73750 83.78847 14.37618 1.000 15.24838 146 LEU B C 1
ATOM 2743 O O . LEU B 1 146 ? 17.17964 82.77106 14.80076 1.000 19.72709 146 LEU B O 1
ATOM 2748 N N . LEU B 1 147 ? 18.94383 84.17073 14.78019 1.000 13.14511 147 LEU B N 1
ATOM 2749 C CA . LEU B 1 147 ? 19.71698 83.41435 15.76599 1.000 14.03918 147 LEU B CA 1
ATOM 2750 C C . LEU B 1 147 ? 19.59943 84.15970 17.09115 1.000 12.62497 147 LEU B C 1
ATOM 2751 O O . LEU B 1 147 ? 20.44695 84.98123 17.44737 1.000 14.25389 147 LEU B O 1
ATOM 2756 N N . LEU B 1 148 ? 18.53445 83.86220 17.82726 1.000 16.75058 148 LEU B N 1
ATOM 2757 C CA . LEU B 1 148 ? 18.09834 84.68196 18.95213 1.000 18.64069 148 LEU B CA 1
ATOM 2758 C C . LEU B 1 148 ? 18.39045 83.95912 20.25996 1.000 19.56570 148 LEU B C 1
ATOM 2759 O O . LEU B 1 148 ? 17.77686 82.92780 20.55567 1.000 19.20074 148 LEU B O 1
ATOM 2764 N N . ASN B 1 149 ? 19.32382 84.50034 21.03873 1.000 14.49136 149 ASN B N 1
ATOM 2765 C CA . ASN B 1 149 ? 19.46208 84.08949 22.42815 1.000 17.43091 149 ASN B CA 1
ATOM 2766 C C . ASN B 1 149 ? 18.32944 84.70075 23.24452 1.000 15.79408 149 ASN B C 1
ATOM 2767 O O . ASN B 1 149 ? 18.01945 85.88633 23.09623 1.000 16.94973 149 ASN B O 1
ATOM 2772 N N . THR B 1 150 ? 17.69244 83.88961 24.09269 1.000 16.39472 150 THR B N 1
ATOM 2773 C CA . THR B 1 150 ? 16.60920 84.42507 24.91415 1.000 20.63112 150 THR B CA 1
ATOM 2774 C C . THR B 1 150 ? 17.13368 85.40392 25.95966 1.000 20.18398 150 THR B C 1
ATOM 2775 O O . THR B 1 150 ? 16.41105 86.32029 26.36689 1.000 17.26056 150 THR B O 1
ATOM 2779 N N . ILE B 1 151 ? 18.37482 85.22531 26.40472 1.000 19.54034 151 ILE B N 1
ATOM 2780 C CA . ILE B 1 151 ? 19.07830 86.19354 27.23946 1.000 18.85247 151 ILE B CA 1
ATOM 2781 C C . ILE B 1 151 ? 20.19925 86.77830 26.39345 1.000 16.16733 151 ILE B C 1
ATOM 2782 O O . ILE B 1 151 ? 21.01270 86.02987 25.83983 1.000 16.99966 151 ILE B O 1
ATOM 2787 N N . LEU B 1 152 ? 20.24980 88.10760 26.28824 1.000 16.54230 152 LEU B N 1
ATOM 2788 C CA . LEU B 1 152 ? 21.12994 88.73021 25.30519 1.000 18.78352 152 LEU B CA 1
ATOM 2789 C C . LEU B 1 152 ? 22.47643 89.17624 25.86744 1.000 17.44467 152 LEU B C 1
ATOM 2790 O O . LEU B 1 152 ? 23.35249 89.55981 25.08541 1.000 13.95450 152 LEU B O 1
ATOM 2795 N N . THR B 1 153 ? 22.67857 89.13071 27.18318 1.000 16.84746 153 THR B N 1
ATOM 2796 C CA . THR B 1 153 ? 23.97314 89.47568 27.75586 1.000 17.26639 153 THR B CA 1
ATOM 2797 C C . THR B 1 153 ? 24.33602 88.48211 28.84978 1.000 17.45604 153 THR B C 1
ATOM 2798 O O . THR B 1 153 ? 23.48633 87.74969 29.36419 1.000 16.27409 153 THR B O 1
ATOM 2802 N N . VAL B 1 154 ? 25.61281 88.50019 29.22643 1.000 16.15351 154 VAL B N 1
ATOM 2803 C CA . VAL B 1 154 ? 26.12263 87.65756 30.30153 1.000 16.81469 154 VAL B CA 1
ATOM 2804 C C . VAL B 1 154 ? 27.37782 88.31374 30.85975 1.000 16.60555 154 VAL B C 1
ATOM 2805 O O . VAL B 1 154 ? 28.17182 88.89794 30.11783 1.000 19.45524 154 VAL B O 1
ATOM 2809 N N . GLN B 1 155 ? 27.55557 88.21710 32.17264 1.000 17.28012 155 GLN B N 1
ATOM 2810 C CA . GLN B 1 155 ? 28.79606 88.67754 32.77470 1.000 26.73719 155 GLN B CA 1
ATOM 2811 C C . GLN B 1 155 ? 29.90004 87.66784 32.49451 1.000 28.56440 155 GLN B C 1
ATOM 2812 O O . GLN B 1 155 ? 29.66500 86.45461 32.49809 1.000 18.05079 155 GLN B O 1
ATOM 2818 N N . LYS B 1 156 ? 31.09708 88.18459 32.21414 1.000 25.89644 156 LYS B N 1
ATOM 2819 C CA . LYS B 1 156 ? 32.25308 87.34700 31.91805 1.000 24.52122 156 LYS B CA 1
ATOM 2820 C C . LYS B 1 156 ? 32.41041 86.22981 32.94257 1.000 23.43459 156 LYS B C 1
ATOM 2821 O O . LYS B 1 156 ? 32.43156 86.47416 34.15176 1.000 24.85950 156 LYS B O 1
ATOM 2827 N N . GLY B 1 157 ? 32.51340 84.99890 32.44802 1.000 25.47040 157 GLY B N 1
ATOM 2828 C CA . GLY B 1 157 ? 32.76845 83.84919 33.28869 1.000 31.10323 157 GLY B CA 1
ATOM 2829 C C . GLY B 1 157 ? 31.61850 83.37719 34.15143 1.000 32.34761 157 GLY B C 1
ATOM 2830 O O . GLY B 1 157 ? 31.79461 82.40898 34.89877 1.000 31.90112 157 GLY B O 1
ATOM 2831 N N . LYS B 1 158 ? 30.44881 84.01176 34.08622 1.000 31.62951 158 LYS B N 1
ATOM 2832 C CA . LYS B 1 158 ? 29.32001 83.65505 34.94681 1.000 32.51651 158 LYS B CA 1
ATOM 2833 C C . LYS B 1 158 ? 28.09443 83.36508 34.09148 1.000 31.71787 158 LYS B C 1
ATOM 2834 O O . LYS B 1 158 ? 27.25426 84.24711 33.86990 1.000 32.81975 158 LYS B O 1
ATOM 2840 N N . PRO B 1 159 ? 27.96084 82.13617 33.59357 1.000 31.56523 159 PRO B N 1
ATOM 2841 C CA . PRO B 1 159 ? 26.79731 81.79693 32.76560 1.000 30.05551 159 PRO B CA 1
ATOM 2842 C C . PRO B 1 159 ? 25.49695 81.92608 33.54288 1.000 28.95144 159 PRO B C 1
ATOM 2843 O O . PRO B 1 159 ? 25.41230 81.55165 34.71418 1.000 31.10993 159 PRO B O 1
ATOM 2847 N N . GLY B 1 160 ? 24.47435 82.45104 32.87183 1.000 23.45657 160 GLY B N 1
ATOM 2848 C CA . GLY B 1 160 ? 23.18250 82.65397 33.48822 1.000 20.92408 160 GLY B CA 1
ATOM 2849 C C . GLY B 1 160 ? 23.08333 83.86431 34.38665 1.000 23.30464 160 GLY B C 1
ATOM 2850 O O . GLY B 1 160 ? 22.02367 84.08059 34.98637 1.000 23.49666 160 GLY B O 1
ATOM 2851 N N . SER B 1 161 ? 24.14774 84.66389 34.49451 1.000 17.77366 161 SER B N 1
ATOM 2852 C CA . SER B 1 161 ? 24.16704 85.77775 35.43506 1.000 18.83609 161 SER B CA 1
ATOM 2853 C C . SER B 1 161 ? 23.16163 86.86890 35.08791 1.000 17.98796 161 SER B C 1
ATOM 2854 O O . SER B 1 161 ? 22.76094 87.62334 35.97897 1.000 18.56350 161 SER B O 1
ATOM 2857 N N . HIS B 1 162 ? 22.73464 86.96948 33.82845 1.000 17.19266 162 HIS B N 1
ATOM 2858 C CA . HIS B 1 162 ? 21.75835 87.97680 33.43273 1.000 24.43879 162 HIS B CA 1
ATOM 2859 C C . HIS B 1 162 ? 20.39781 87.37454 33.08695 1.000 22.25608 162 HIS B C 1
ATOM 2860 O O . HIS B 1 162 ? 19.59873 88.01174 32.39345 1.000 18.04436 162 HIS B O 1
ATOM 2867 N N . ALA B 1 163 ? 20.09827 86.17773 33.59593 1.000 23.05326 163 ALA B N 1
ATOM 2868 C CA . ALA B 1 163 ? 18.83514 85.52885 33.26127 1.000 26.22993 163 ALA B CA 1
ATOM 2869 C C . ALA B 1 163 ? 17.61648 86.28695 33.77800 1.000 24.49698 163 ALA B C 1
ATOM 2870 O O . ALA B 1 163 ? 16.52234 86.11279 33.23036 1.000 28.60108 163 ALA B O 1
ATOM 2872 N N . ASP B 1 164 ? 17.77340 87.13866 34.79397 1.000 22.57120 164 ASP B N 1
ATOM 2873 C CA . ASP B 1 164 ? 16.62819 87.76915 35.44381 1.000 28.02661 164 ASP B CA 1
ATOM 2874 C C . ASP B 1 164 ? 16.66536 89.29275 35.37897 1.000 28.67711 164 ASP B C 1
ATOM 2875 O O . ASP B 1 164 ? 15.99738 89.95219 36.18182 1.000 29.26803 164 ASP B O 1
ATOM 2880 N N . ILE B 1 165 ? 17.41683 89.88095 34.44097 1.000 23.86605 165 ILE B N 1
ATOM 2881 C CA . ILE B 1 165 ? 17.50647 91.33747 34.39194 1.000 22.20791 165 ILE B CA 1
ATOM 2882 C C . ILE B 1 165 ? 16.49034 91.96183 33.44683 1.000 21.54943 165 ILE B C 1
ATOM 2883 O O . ILE B 1 165 ? 16.43544 93.19483 33.34522 1.000 22.05529 165 ILE B O 1
ATOM 2888 N N . GLY B 1 166 ? 15.66419 91.15937 32.78020 1.000 22.20747 166 GLY B N 1
ATOM 2889 C CA . GLY B 1 166 ? 14.59228 91.67288 31.94151 1.000 21.19613 166 GLY B CA 1
ATOM 2890 C C . GLY B 1 166 ? 14.66927 91.30150 30.47166 1.000 18.94268 166 GLY B C 1
ATOM 2891 O O . GLY B 1 166 ? 13.76452 91.68179 29.71548 1.000 17.21696 166 GLY B O 1
ATOM 2892 N N . TRP B 1 167 ? 15.69605 90.58135 30.01182 1.000 17.17805 167 TRP B N 1
ATOM 2893 C CA . TRP B 1 167 ? 15.74234 90.18461 28.60721 1.000 17.88279 167 TRP B CA 1
ATOM 2894 C C . TRP B 1 167 ? 14.60737 89.23577 28.24334 1.000 20.50127 167 TRP B C 1
ATOM 2895 O O . TRP B 1 167 ? 14.13417 89.25133 27.09935 1.000 15.15825 167 TRP B O 1
ATOM 2906 N N . ALA B 1 168 ? 14.17120 88.39860 29.19137 1.000 20.11927 168 ALA B N 1
ATOM 2907 C CA . ALA B 1 168 ? 13.20854 87.34795 28.87161 1.000 21.81645 168 ALA B CA 1
ATOM 2908 C C . ALA B 1 168 ? 11.90338 87.91934 28.33340 1.000 20.05648 168 ALA B C 1
ATOM 2909 O O . ALA B 1 168 ? 11.35355 87.39908 27.35516 1.000 21.11527 168 ALA B O 1
ATOM 2911 N N . TRP B 1 169 ? 11.41151 89.01042 28.92996 1.000 19.81682 169 TRP B N 1
ATOM 2912 C CA . TRP B 1 169 ? 10.22316 89.66331 28.38745 1.000 20.99427 169 TRP B CA 1
ATOM 2913 C C . TRP B 1 169 ? 10.45302 90.11212 26.95175 1.000 20.74486 169 TRP B C 1
ATOM 2914 O O . TRP B 1 169 ? 9.58888 89.92807 26.08743 1.000 20.68179 169 TRP B O 1
ATOM 2925 N N . PHE B 1 170 ? 11.62019 90.69339 26.67857 1.000 16.12541 170 PHE B N 1
ATOM 2926 C CA . PHE B 1 170 ? 11.87627 91.25507 25.35782 1.000 21.07279 170 PHE B CA 1
ATOM 2927 C C . PHE B 1 170 ? 11.95152 90.15921 24.30601 1.000 18.26902 170 PHE B C 1
ATOM 2928 O O . PHE B 1 170 ? 11.32079 90.26072 23.25016 1.000 18.27287 170 PHE B O 1
ATOM 2936 N N . THR B 1 171 ? 12.73061 89.10778 24.56502 1.000 18.38864 171 THR B N 1
ATOM 2937 C CA . THR B 1 171 ? 12.86066 88.05780 23.56004 1.000 17.84326 171 THR B CA 1
ATOM 2938 C C . THR B 1 171 ? 11.57183 87.25179 23.41523 1.000 18.23730 171 THR B C 1
ATOM 2939 O O . THR B 1 171 ? 11.23524 86.82938 22.29966 1.000 22.39305 171 THR B O 1
ATOM 2943 N N . ASP B 1 172 ? 10.82933 87.04254 24.51014 1.000 17.79698 172 ASP B N 1
ATOM 2944 C CA . ASP B 1 172 ? 9.47841 86.49939 24.39938 1.000 17.48796 172 ASP B CA 1
ATOM 2945 C C . ASP B 1 172 ? 8.62573 87.34749 23.46347 1.000 18.67844 172 ASP B C 1
ATOM 2946 O O . ASP B 1 172 ? 7.90378 86.81891 22.61094 1.000 16.99106 172 ASP B O 1
ATOM 2951 N N . HIS B 1 173 ? 8.68329 88.67395 23.63192 1.000 18.96143 173 HIS B N 1
ATOM 2952 C CA . HIS B 1 173 ? 7.90608 89.57953 22.79300 1.000 21.09673 173 HIS B CA 1
ATOM 2953 C C . HIS B 1 173 ? 8.32931 89.48412 21.33595 1.000 22.60214 173 HIS B C 1
ATOM 2954 O O . HIS B 1 173 ? 7.48802 89.53390 20.43370 1.000 25.20599 173 HIS B O 1
ATOM 2961 N N . VAL B 1 174 ? 9.63609 89.38637 21.08957 1.000 16.75324 174 VAL B N 1
ATOM 2962 C CA . VAL B 1 174 ? 10.13239 89.24061 19.72342 1.000 19.22237 174 VAL B CA 1
ATOM 2963 C C . VAL B 1 174 ? 9.56868 87.97443 19.09075 1.000 19.18615 174 VAL B C 1
ATOM 2964 O O . VAL B 1 174 ? 9.09582 87.98721 17.94722 1.000 20.04841 174 VAL B O 1
ATOM 2968 N N . ILE B 1 175 ? 9.60918 86.86113 19.82993 1.000 20.26813 175 ILE B N 1
ATOM 2969 C CA . ILE B 1 175 ? 9.07900 85.60020 19.31107 1.000 18.95722 175 ILE B CA 1
ATOM 2970 C C . ILE B 1 175 ? 7.58776 85.73096 19.01133 1.000 19.60009 175 ILE B C 1
ATOM 2971 O O . ILE B 1 175 ? 7.11109 85.33785 17.93711 1.000 20.79041 175 ILE B O 1
ATOM 2976 N N . SER B 1 176 ? 6.82763 86.26818 19.97194 1.000 21.70978 176 SER B N 1
ATOM 2977 C CA . SER B 1 176 ? 5.38837 86.43971 19.78901 1.000 23.25909 176 SER B CA 1
ATOM 2978 C C . SER B 1 176 ? 5.07915 87.31569 18.58240 1.000 25.22769 176 SER B C 1
ATOM 2979 O O . SER B 1 176 ? 4.16424 87.01631 17.80632 1.000 24.62624 176 SER B O 1
ATOM 2982 N N . LEU B 1 177 ? 5.83316 88.40306 18.40660 1.000 23.70810 177 LEU B N 1
ATOM 2983 C CA . LEU B 1 177 ? 5.55074 89.32793 17.31673 1.000 25.48025 177 LEU B CA 1
ATOM 2984 C C . LEU B 1 177 ? 5.90568 88.72033 15.97172 1.000 26.41826 177 LEU B C 1
ATOM 2985 O O . LEU B 1 177 ? 5.19552 88.93889 14.98575 1.000 26.27471 177 LEU B O 1
ATOM 2990 N N . LEU B 1 178 ? 6.99809 87.95807 15.90382 1.000 22.20081 178 LEU B N 1
ATOM 2991 C CA . LEU B 1 178 ? 7.30435 87.26065 14.66159 1.000 22.64866 178 LEU B CA 1
ATOM 2992 C C . LEU B 1 178 ? 6.20204 86.26783 14.32020 1.000 24.73805 178 LEU B C 1
ATOM 2993 O O . LEU B 1 178 ? 5.74162 86.20329 13.17388 1.000 25.60785 178 LEU B O 1
ATOM 2998 N N . SER B 1 179 ? 5.74974 85.49807 15.31502 1.000 23.12493 179 SER B N 1
ATOM 2999 C CA . SER B 1 179 ? 4.66617 84.55059 15.07773 1.000 22.72699 179 SER B CA 1
ATOM 3000 C C . SER B 1 179 ? 3.41408 85.26229 14.58677 1.000 28.46353 179 SER B C 1
ATOM 3001 O O . SER B 1 179 ? 2.72967 84.78290 13.67458 1.000 27.79714 179 SER B O 1
ATOM 3004 N N . GLU B 1 180 ? 3.10249 86.41144 15.18683 1.000 25.50829 180 GLU B N 1
ATOM 3005 C CA . GLU B 1 180 ? 1.87323 87.12469 14.86649 1.000 29.67321 180 GLU B CA 1
ATOM 3006 C C . GLU B 1 180 ? 1.93608 87.77402 13.48812 1.000 28.11276 180 GLU B C 1
ATOM 3007 O O . GLU B 1 180 ? 0.98264 87.67771 12.70838 1.000 29.56909 180 GLU B O 1
ATOM 3013 N N . ARG B 1 181 ? 3.05066 88.42710 13.16512 1.000 24.33033 181 ARG B N 1
ATOM 3014 C CA . ARG B 1 181 ? 3.12185 89.29178 11.99404 1.000 26.56174 181 ARG B CA 1
ATOM 3015 C C . ARG B 1 181 ? 3.61804 88.58692 10.73978 1.000 23.60827 181 ARG B C 1
ATOM 3016 O O . ARG B 1 181 ? 3.25849 88.99899 9.63269 1.000 27.32024 181 ARG B O 1
ATOM 3024 N N . LEU B 1 182 ? 4.43262 87.54563 10.87014 1.000 22.54169 182 LEU B N 1
ATOM 3025 C CA . LEU B 1 182 ? 4.91768 86.84016 9.69332 1.000 25.34599 182 LEU B CA 1
ATOM 3026 C C . LEU B 1 182 ? 3.85557 85.87095 9.20083 1.000 25.03424 182 LEU B C 1
ATOM 3027 O O . LEU B 1 182 ? 3.16873 85.22678 9.99670 1.000 27.11585 182 LEU B O 1
ATOM 3032 N N . LYS B 1 183 ? 3.73023 85.76698 7.87565 1.000 28.10704 183 LYS B N 1
ATOM 3033 C CA . LYS B 1 183 ? 2.75298 84.85363 7.29334 1.000 30.97995 183 LYS B CA 1
ATOM 3034 C C . LYS B 1 183 ? 3.15671 83.40031 7.50859 1.000 26.49480 183 LYS B C 1
ATOM 3035 O O . LYS B 1 183 ? 2.30954 82.55121 7.80853 1.000 23.98316 183 LY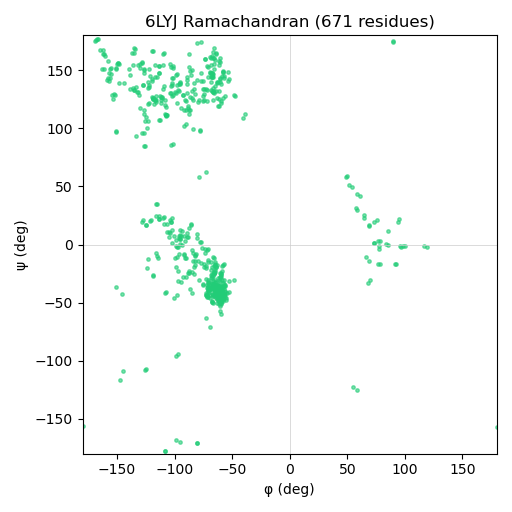S B O 1
ATOM 3041 N N . ALA B 1 184 ? 4.44102 83.09246 7.35541 1.000 23.56320 184 ALA B N 1
ATOM 3042 C CA . ALA B 1 184 ? 4.91411 81.72026 7.47127 1.000 23.46783 184 ALA B CA 1
ATOM 3043 C C . ALA B 1 184 ? 6.37459 81.74606 7.88884 1.000 25.53733 184 ALA B C 1
ATOM 3044 O O . ALA B 1 184 ? 7.18196 82.45030 7.27508 1.000 24.52023 184 ALA B O 1
ATOM 3046 N N . CYS B 1 185 ? 6.70100 80.99519 8.93939 1.000 25.22424 185 CYS B N 1
ATOM 3047 C CA . CYS B 1 185 ? 8.04072 81.00037 9.50551 1.000 25.04734 185 CYS B CA 1
ATOM 3048 C C . CYS B 1 185 ? 8.31938 79.63832 10.12584 1.000 23.07634 185 CYS B C 1
ATOM 3049 O O . CYS B 1 185 ? 7.39887 78.94335 10.56501 1.000 20.75669 185 CYS B O 1
ATOM 3052 N N . VAL B 1 186 ? 9.59818 79.26065 10.16042 1.000 21.40190 186 VAL B N 1
ATOM 3053 C CA . VAL B 1 186 ? 10.03744 78.03703 10.82712 1.000 20.58072 186 VAL B CA 1
ATOM 3054 C C . VAL B 1 186 ? 10.65306 78.39378 12.17387 1.000 17.89175 186 VAL B C 1
ATOM 3055 O O . VAL B 1 186 ? 11.40776 79.36720 12.28844 1.000 17.49615 186 VAL B O 1
ATOM 3059 N N . PHE B 1 187 ? 10.32374 77.61206 13.20005 1.000 17.02210 187 PHE B N 1
ATOM 3060 C CA . PHE B 1 187 ? 10.88232 77.77973 14.53712 1.000 19.26030 187 PHE B CA 1
ATOM 3061 C C . PHE B 1 187 ? 11.53855 76.47110 14.96005 1.000 21.55152 187 PHE B C 1
ATOM 3062 O O . PHE B 1 187 ? 10.87488 75.42917 15.00714 1.000 24.37457 187 PHE B O 1
ATOM 3070 N N . MET B 1 188 ? 12.83694 76.52130 15.25758 1.000 18.03679 188 MET B N 1
ATOM 3071 C CA . MET B 1 188 ? 13.59968 75.34830 15.67971 1.000 18.91486 188 MET B CA 1
ATOM 3072 C C . MET B 1 188 ? 13.90874 75.47609 17.16506 1.000 19.41323 188 MET B C 1
ATOM 3073 O O . MET B 1 188 ? 14.71423 76.32499 17.56199 1.000 21.06601 188 MET B O 1
ATOM 3078 N N . LEU B 1 189 ? 13.28697 74.62074 17.97872 1.000 19.44314 189 LEU B N 1
ATOM 3079 C CA . LEU B 1 189 ? 13.42384 74.65453 19.43296 1.000 21.62159 189 LEU B CA 1
ATOM 3080 C C . LEU B 1 189 ? 14.16923 73.40309 19.88635 1.000 24.42693 189 LEU B C 1
ATOM 3081 O O . LEU B 1 189 ? 13.60326 72.30451 19.89507 1.000 21.65205 189 LEU B O 1
ATOM 3086 N N . TRP B 1 190 ? 15.42374 73.57278 20.28675 1.000 24.73045 190 TRP B N 1
ATOM 3087 C CA . TRP B 1 190 ? 16.29203 72.46216 20.65694 1.000 24.70514 190 TRP B CA 1
ATOM 3088 C C . TRP B 1 190 ? 16.47111 72.45738 22.17048 1.000 21.21008 190 TRP B C 1
ATOM 3089 O O . TRP B 1 190 ? 16.98965 73.42295 22.73988 1.000 23.24384 190 TRP B O 1
ATOM 3100 N N . GLY B 1 191 ? 16.04301 71.37594 22.81671 1.000 20.51102 191 GLY B N 1
ATOM 3101 C CA . GLY B 1 191 ? 16.16084 71.26085 24.25665 1.000 23.54491 191 GLY B CA 1
ATOM 3102 C C . GLY B 1 191 ? 14.95470 71.79738 25.00444 1.000 24.84158 191 GLY B C 1
ATOM 3103 O O . GLY B 1 191 ? 14.02398 72.37719 24.44074 1.000 25.51009 191 GLY B O 1
ATOM 3104 N N . ALA B 1 192 ? 14.99344 71.60872 26.32607 1.000 25.93284 192 ALA B N 1
ATOM 3105 C CA . ALA B 1 192 ? 13.84534 71.93806 27.16857 1.000 27.91870 192 ALA B CA 1
ATOM 3106 C C . ALA B 1 192 ? 13.62018 73.44430 27.24734 1.000 28.65628 192 ALA B C 1
ATOM 3107 O O . ALA B 1 192 ? 12.48067 73.91776 27.14607 1.000 29.57574 192 ALA B O 1
ATOM 3109 N N . LYS B 1 193 ? 14.68920 74.21177 27.47357 1.000 26.38250 193 LYS B N 1
ATOM 3110 C CA . LYS B 1 193 ? 14.53880 75.65556 27.62273 1.000 27.36475 193 LYS B CA 1
ATOM 3111 C C . LYS B 1 193 ? 13.92340 76.27394 26.37222 1.000 26.36665 193 LYS B C 1
ATOM 3112 O O . LYS B 1 193 ? 12.94785 77.02854 26.45780 1.000 23.67698 193 LYS B O 1
ATOM 3118 N N . ALA B 1 194 ? 14.48421 75.96860 25.19702 1.000 16.13658 194 ALA B N 1
ATOM 3119 C CA . ALA B 1 194 ? 13.90115 76.47661 23.95878 1.000 18.95082 194 ALA B CA 1
ATOM 3120 C C . ALA B 1 194 ? 12.49955 75.92200 23.74201 1.000 18.82529 194 ALA B C 1
ATOM 3121 O O . ALA B 1 194 ? 11.60394 76.64310 23.29020 1.000 20.45317 194 ALA B O 1
ATOM 3123 N N . GLY B 1 195 ? 12.29075 74.64108 24.06213 1.000 21.48053 195 GLY B N 1
ATOM 3124 C CA . GLY B 1 195 ? 10.97464 74.04137 23.91276 1.000 22.18705 195 GLY B CA 1
ATOM 3125 C C . GLY B 1 195 ? 9.90563 74.72620 24.73998 1.000 26.72990 195 GLY B C 1
ATOM 3126 O O . GLY B 1 195 ? 8.71892 74.65900 24.40819 1.000 26.59939 195 GLY B O 1
ATOM 3127 N N . ASP B 1 196 ? 10.30552 75.37567 25.83592 1.000 29.12712 196 ASP B N 1
ATOM 3128 C CA . ASP B 1 196 ? 9.34423 76.10759 26.65534 1.000 32.52966 196 ASP B CA 1
ATOM 3129 C C . ASP B 1 196 ? 8.70696 77.27398 25.90868 1.000 30.00092 196 ASP B C 1
ATOM 3130 O O . ASP B 1 196 ? 7.64669 77.75455 26.32450 1.000 28.81220 196 ASP B O 1
ATOM 3135 N N . LYS B 1 197 ? 9.32421 77.74152 24.82373 1.000 24.89860 197 LYS B N 1
ATOM 3136 C CA . LYS B 1 197 ? 8.80321 78.87467 24.06896 1.000 26.30186 197 LYS B CA 1
ATOM 3137 C C . LYS B 1 197 ? 7.74847 78.47392 23.04686 1.000 26.08101 197 LYS B C 1
ATOM 3138 O O . LYS B 1 197 ? 7.18032 79.35639 22.39665 1.000 29.15694 197 LYS B O 1
ATOM 3144 N N . ALA B 1 198 ? 7.48454 77.17405 22.88432 1.000 23.06000 198 ALA B N 1
ATOM 3145 C CA . ALA B 1 198 ? 6.52717 76.72058 21.87881 1.000 25.93353 198 ALA B CA 1
ATOM 3146 C C . ALA B 1 198 ? 5.15453 77.35330 22.07070 1.000 25.58383 198 ALA B C 1
ATOM 3147 O O . ALA B 1 198 ? 4.45582 77.62646 21.08780 1.000 25.16159 198 ALA B O 1
ATOM 3149 N N . SER B 1 199 ? 4.75262 77.59641 23.32057 1.000 26.47809 199 SER B N 1
ATOM 3150 C CA . SER B 1 199 ? 3.44640 78.18170 23.60562 1.000 30.07501 199 SER B CA 1
ATOM 3151 C C . SER B 1 199 ? 3.31412 79.61232 23.09962 1.000 29.69469 199 SER B C 1
ATOM 3152 O O . SER B 1 199 ? 2.19869 80.14463 23.08205 1.000 31.19993 199 SER B O 1
ATOM 3155 N N . LEU B 1 200 ? 4.41573 80.24314 22.69484 1.000 27.26670 200 LEU B N 1
ATOM 3156 C CA . LEU B 1 200 ? 4.37526 81.57841 22.11736 1.000 24.13731 200 LEU B CA 1
ATOM 3157 C C . LEU B 1 200 ? 4.07479 81.57266 20.62587 1.000 24.97168 200 LEU B C 1
ATOM 3158 O O . LEU B 1 200 ? 3.76802 82.63392 20.07146 1.000 28.33274 200 LEU B O 1
ATOM 3163 N N . ILE B 1 201 ? 4.16266 80.41972 19.96612 1.000 24.29693 201 ILE B N 1
ATOM 3164 C CA . ILE B 1 201 ? 4.17784 80.33218 18.51042 1.000 23.28439 201 ILE B CA 1
ATOM 3165 C C . ILE B 1 201 ? 2.87367 79.70832 18.03433 1.000 26.62770 201 ILE B C 1
ATOM 3166 O O . ILE B 1 201 ? 2.42510 78.69135 18.57804 1.000 26.54834 201 ILE B O 1
ATOM 3171 N N . ASN B 1 202 ? 2.27565 80.31343 17.01200 1.000 26.90886 202 ASN B N 1
ATOM 3172 C CA . ASN B 1 202 ? 1.06192 79.79847 16.38231 1.000 25.80445 202 ASN B CA 1
ATOM 3173 C C . ASN B 1 202 ? 1.47263 78.64571 15.47459 1.000 27.67850 202 ASN B C 1
ATOM 3174 O O . ASN B 1 202 ? 1.92170 78.85919 14.34683 1.000 25.01411 202 ASN B O 1
ATOM 3179 N N . SER B 1 203 ? 1.32571 77.41349 15.96514 1.000 32.83058 203 SER B N 1
ATOM 3180 C CA . SER B 1 203 ? 1.76024 76.24481 15.21005 1.000 33.94186 203 SER B CA 1
ATOM 3181 C C . SER B 1 203 ? 0.79400 75.86209 14.09802 1.000 35.59642 203 SER B C 1
ATOM 3182 O O . SER B 1 203 ? 1.03690 74.86831 13.40602 1.000 38.43898 203 SER B O 1
ATOM 3185 N N . LYS B 1 204 ? -0.27936 76.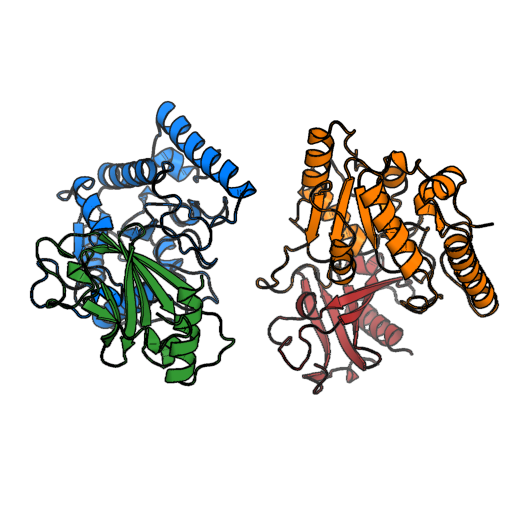62475 13.89854 1.000 39.00447 204 LYS B N 1
ATOM 3186 C CA . LYS B 1 204 ? -1.11919 76.45612 12.71961 1.000 41.04586 204 LYS B CA 1
ATOM 3187 C C . LYS B 1 204 ? -0.57508 77.23413 11.52806 1.000 37.66595 204 LYS B C 1
ATOM 3188 O O . LYS B 1 204 ? -0.58269 76.72813 10.40080 1.000 40.89223 204 LYS B O 1
ATOM 3194 N N . LYS B 1 205 ? -0.11275 78.46472 11.76381 1.000 32.62677 205 LYS B N 1
ATOM 3195 C CA . LYS B 1 205 ? 0.58538 79.22148 10.72990 1.000 28.30381 205 LYS B CA 1
ATOM 3196 C C . LYS B 1 205 ? 1.98318 78.67138 10.48631 1.000 30.18268 205 LYS B C 1
ATOM 3197 O O . LYS B 1 205 ? 2.41814 78.54472 9.33550 1.000 32.11289 205 LYS B O 1
ATOM 3203 N N . HIS B 1 206 ? 2.70740 78.36154 11.55553 1.000 24.39362 206 HIS B N 1
ATOM 3204 C CA . HIS B 1 206 ? 4.14740 78.18599 11.49551 1.000 22.33031 206 HIS B CA 1
ATOM 3205 C C . HIS B 1 206 ? 4.53620 76.74176 11.77459 1.000 26.44391 206 HIS B C 1
ATOM 3206 O O . HIS B 1 206 ? 3.81303 75.99867 12.44572 1.000 26.92433 206 HIS B O 1
ATOM 3213 N N . LEU B 1 207 ? 5.68474 76.35321 11.23128 1.000 25.16044 207 LEU B N 1
ATOM 3214 C CA . LEU B 1 207 ? 6.26159 75.03808 11.46722 1.000 24.90044 207 LEU B CA 1
ATOM 3215 C C . LEU B 1 207 ? 7.13961 75.11106 12.70892 1.000 23.48712 207 LEU B C 1
ATOM 3216 O O . LEU B 1 207 ? 8.10632 75.88108 12.74511 1.000 21.04136 207 LEU B O 1
ATOM 3221 N N . VAL B 1 208 ? 6.79406 74.33318 13.72911 1.000 22.83100 208 VAL B N 1
ATOM 3222 C CA . VAL B 1 208 ? 7.57230 74.26698 14.95908 1.000 21.55583 208 VAL B CA 1
ATOM 3223 C C . VAL B 1 208 ? 8.29626 72.92975 14.97109 1.000 21.89337 208 VAL B C 1
ATOM 3224 O O . VAL B 1 208 ? 7.67014 71.86814 15.08377 1.000 24.81734 208 VAL B O 1
ATOM 3228 N N . LEU B 1 209 ? 9.61711 72.98598 14.84516 1.000 20.69071 209 LEU B N 1
ATOM 3229 C CA . LEU B 1 209 ? 10.47237 71.81006 14.87479 1.000 23.79654 209 LEU B CA 1
ATOM 3230 C C . LEU B 1 209 ? 11.12218 71.70970 16.24578 1.000 29.53555 209 LEU B C 1
ATOM 3231 O O . LEU B 1 209 ? 11.71423 72.68024 16.72865 1.000 29.48828 209 LEU B O 1
ATOM 3236 N N . THR B 1 210 ? 11.01088 70.54050 16.86775 1.000 29.05801 210 THR B N 1
ATOM 3237 C CA . THR B 1 210 ? 11.57243 70.31229 18.18802 1.000 26.32753 210 THR B CA 1
ATOM 3238 C C . THR B 1 210 ? 12.46435 69.08243 18.15543 1.000 28.03643 210 THR B C 1
ATOM 3239 O O . THR B 1 210 ? 12.24955 68.15921 17.36654 1.000 30.55921 210 THR B O 1
ATOM 3243 N N . SER B 1 211 ? 13.47113 69.09016 19.02026 1.000 28.28990 211 SER B N 1
ATOM 3244 C CA . SER B 1 211 ? 14.36403 67.95637 19.23130 1.000 25.00462 211 SER B CA 1
ATOM 3245 C C . SER B 1 211 ? 15.15965 68.24443 20.49642 1.000 28.81337 211 SER B C 1
ATOM 3246 O O . SER B 1 211 ? 15.03730 69.31527 21.10049 1.000 27.37173 211 SER B O 1
ATOM 3249 N N . GLN B 1 212 ? 15.98970 67.28281 20.88387 1.000 29.02488 212 GLN B N 1
ATOM 3250 C CA . GLN B 1 212 ? 16.93764 67.49924 21.96091 1.000 31.43716 212 GLN B CA 1
ATOM 3251 C C . GLN B 1 212 ? 17.98763 68.53166 21.55236 1.000 28.10482 212 GLN B C 1
ATOM 3252 O O . GLN B 1 212 ? 18.13662 68.88781 20.37933 1.000 25.98640 212 GLN B O 1
ATOM 3258 N N . HIS B 1 213 ? 18.71243 69.02051 22.55385 1.000 25.70178 213 HIS B N 1
ATOM 3259 C CA . HIS B 1 213 ? 19.72229 70.04130 22.33902 1.000 24.24763 213 HIS B CA 1
ATOM 3260 C C . HIS B 1 213 ? 20.91261 69.46171 21.57142 1.000 23.22005 213 HIS B C 1
ATOM 3261 O O . HIS B 1 213 ? 21.23729 68.28097 21.71507 1.000 22.37593 213 HIS B O 1
ATOM 3268 N N . PRO B 1 214 ? 21.58371 70.27423 20.74712 1.000 22.74638 214 PRO B N 1
ATOM 3269 C CA . PRO B 1 214 ? 22.77052 69.78524 20.02643 1.000 23.01408 214 PRO B CA 1
ATOM 3270 C C . PRO B 1 214 ? 23.99648 69.56057 20.89876 1.000 27.41464 214 PRO B C 1
ATOM 3271 O O . PRO B 1 214 ? 25.02033 69.10567 20.37411 1.000 25.57444 214 PRO B O 1
ATOM 3275 N N . SER B 1 215 ? 23.93961 69.88611 22.18634 1.000 26.49808 215 SER B N 1
ATOM 3276 C CA . SER B 1 215 ? 25.09563 69.73328 23.05870 1.000 28.21862 215 SER B CA 1
ATOM 3277 C C . SER B 1 215 ? 25.65202 68.31416 22.96087 1.000 26.04945 215 SER B C 1
ATOM 3278 O O . SER B 1 215 ? 24.87963 67.35583 22.81982 1.000 26.93681 215 SER B O 1
ATOM 3281 N N . PRO B 1 216 ? 26.97345 68.13591 23.00038 1.000 26.14719 216 PRO B N 1
ATOM 3282 C CA . PRO B 1 216 ? 27.52035 66.77332 23.09667 1.000 27.95139 216 PRO B CA 1
ATOM 3283 C C . PRO B 1 216 ? 27.07717 66.04680 24.35233 1.000 29.14598 216 PRO B C 1
ATOM 3284 O O . PRO B 1 216 ? 27.07383 64.80953 24.36828 1.000 23.97851 216 PRO B O 1
ATOM 3288 N N . LEU B 1 217 ? 26.71161 66.78157 25.40829 1.000 28.04893 217 LEU B N 1
ATOM 3289 C CA . LEU B 1 217 ? 26.22834 66.14913 26.63145 1.000 30.51399 217 LEU B CA 1
ATOM 3290 C C . LEU B 1 217 ? 24.93700 65.38715 26.37978 1.000 26.92176 217 LEU B C 1
ATOM 3291 O O . LEU B 1 217 ? 24.69535 64.33674 26.98298 1.000 27.06087 217 LEU B O 1
ATOM 3296 N N . ALA B 1 218 ? 24.08405 65.91703 25.50718 1.000 30.75793 218 ALA B N 1
ATOM 3297 C CA . ALA B 1 218 ? 22.81250 65.29815 25.16867 1.000 38.43700 218 ALA B CA 1
ATOM 3298 C C . ALA B 1 218 ? 22.89098 64.44937 23.90941 1.000 44.93423 218 ALA B C 1
ATOM 3299 O O . ALA B 1 218 ? 21.85545 63.97485 23.43365 1.000 39.79810 218 ALA B O 1
ATOM 3301 N N . GLN B 1 219 ? 24.09121 64.23792 23.36641 1.000 61.33409 219 GLN B N 1
ATOM 3302 C CA . GLN B 1 219 ? 24.22783 63.72220 22.00943 1.000 74.84957 219 GLN B CA 1
ATOM 3303 C C . GLN B 1 219 ? 23.77334 62.27224 21.94233 1.000 88.07610 219 GLN B C 1
ATOM 3304 O O . GLN B 1 219 ? 22.73502 61.97516 21.34508 1.000 92.15418 219 GLN B O 1
ATOM 3310 N N . ASN B 1 220 ? 24.54190 61.35902 22.52336 1.000 97.85650 220 ASN B N 1
ATOM 3311 C CA . ASN B 1 220 ? 24.08929 59.99003 22.72498 1.000 103.85569 220 ASN B CA 1
ATOM 3312 C C . ASN B 1 220 ? 23.83216 59.78869 24.21010 1.000 108.57408 220 ASN B C 1
ATOM 3313 O O . ASN B 1 220 ? 24.72687 60.00349 25.03497 1.000 108.74390 220 ASN B O 1
ATOM 3318 N N . SER B 1 221 ? 22.61432 59.37165 24.54113 1.000 113.87861 221 SER B N 1
ATOM 3319 C CA . SER B 1 221 ? 22.15104 59.32037 25.92032 1.000 119.45666 221 SER B CA 1
ATOM 3320 C C . SER B 1 221 ? 21.23774 58.11599 26.08026 1.000 124.58370 221 SER B C 1
ATOM 3321 O O . SER B 1 221 ? 21.70253 56.97173 26.05815 1.000 127.22851 221 SER B O 1
ATOM 3324 N N . THR B 1 222 ? 19.94128 58.35657 26.23526 1.000 126.84047 222 THR B N 1
ATOM 3325 C CA . THR B 1 222 ? 18.98801 57.30261 26.54169 1.000 131.14613 222 THR B CA 1
ATOM 3326 C C . THR B 1 222 ? 18.08336 57.10741 25.33445 1.000 131.88801 222 THR B C 1
ATOM 3327 O O . THR B 1 222 ? 17.49680 58.07155 24.83050 1.000 131.79053 222 THR B O 1
ATOM 3331 N N . ARG B 1 223 ? 17.97999 55.86246 24.86774 1.000 132.31116 223 ARG B N 1
ATOM 3332 C CA . ARG B 1 223 ? 16.98767 55.48793 23.86082 1.000 131.48220 223 ARG B CA 1
ATOM 3333 C C . ARG B 1 223 ? 15.61208 55.31117 24.50941 1.000 131.23455 223 ARG B C 1
ATOM 3334 O O . ARG B 1 223 ? 14.97581 54.25995 24.43920 1.000 134.04587 223 ARG B O 1
ATOM 3342 N N . LYS B 1 224 ? 15.16171 56.38574 25.15429 1.000 127.49732 224 LYS B N 1
ATOM 3343 C CA . LYS B 1 224 ? 13.90784 56.39029 25.89462 1.000 123.36840 224 LYS B CA 1
ATOM 3344 C C . LYS B 1 224 ? 13.33988 57.80306 25.88359 1.000 121.96799 224 LYS B C 1
ATOM 3345 O O . LYS B 1 224 ? 12.11859 57.98657 25.83515 1.000 121.95337 224 LYS B O 1
ATOM 3351 N N . SER B 1 225 ? 14.23122 58.79749 25.96684 1.000 122.33298 225 SER B N 1
ATOM 3352 C CA . SER B 1 225 ? 13.89405 60.21692 25.88706 1.000 120.92075 225 SER B CA 1
ATOM 3353 C C . SER B 1 225 ? 12.81589 60.47420 24.84186 1.000 120.10005 225 SER B C 1
ATOM 3354 O O . SER B 1 225 ? 13.04869 60.29058 23.64214 1.000 121.81497 225 SER B O 1
ATOM 3357 N N . ALA B 1 226 ? 11.62782 60.87576 25.30551 1.000 118.75395 226 ALA B N 1
ATOM 3358 C CA . ALA B 1 226 ? 10.48905 61.11693 24.42280 1.000 113.48856 226 ALA B CA 1
ATOM 3359 C C . ALA B 1 226 ? 10.83616 61.98147 23.21666 1.000 106.41445 226 ALA B C 1
ATOM 3360 O O . ALA B 1 226 ? 10.23965 61.81576 22.14629 1.000 107.25748 226 ALA B O 1
ATOM 3362 N N . GLN B 1 227 ? 11.79093 62.89602 23.35520 1.000 94.92119 227 GLN B N 1
ATOM 3363 C CA . GLN B 1 227 ? 12.14343 63.75633 22.23791 1.000 76.10724 227 GLN B CA 1
ATOM 3364 C C . GLN B 1 227 ? 13.15538 63.09013 21.31380 1.000 60.36752 227 GLN B C 1
ATOM 3365 O O . GLN B 1 227 ? 13.98429 62.27857 21.73593 1.000 55.52220 227 GLN B O 1
ATOM 3371 N N . GLN B 1 228 ? 13.07296 63.45137 20.03615 1.000 50.01085 228 GLN B N 1
ATOM 3372 C CA . GLN B 1 228 ? 14.03511 62.99574 19.04450 1.000 43.75557 228 GLN B CA 1
ATOM 3373 C C . GLN B 1 228 ? 15.41025 63.58741 19.33745 1.000 39.33577 228 GLN B C 1
ATOM 3374 O O . GLN B 1 228 ? 15.52549 64.71958 19.81273 1.000 38.62231 228 GLN B O 1
ATOM 3380 N N . LYS B 1 229 ? 16.45577 62.80436 19.07724 1.000 38.09466 229 LYS B N 1
ATOM 3381 C CA . LYS B 1 229 ? 17.82066 63.28990 19.23918 1.000 39.88182 229 LYS B CA 1
ATOM 3382 C C . LYS B 1 229 ? 18.14020 64.35642 18.19598 1.000 33.21761 229 LYS B C 1
ATOM 3383 O O . LYS B 1 229 ? 17.55321 64.39058 17.11327 1.000 34.91348 229 LYS B O 1
ATOM 3389 N N . PHE B 1 230 ? 19.09295 65.23167 18.52458 1.000 33.01211 230 PHE B N 1
ATOM 3390 C CA . PHE B 1 230 ? 19.46676 66.28968 17.58819 1.000 33.00179 230 PHE B CA 1
ATOM 3391 C C . PHE B 1 230 ? 19.97784 65.71314 16.27161 1.000 33.63194 230 PHE B C 1
ATOM 3392 O O . PHE B 1 230 ? 19.41900 65.98369 15.20308 1.000 32.18039 230 PHE B O 1
ATOM 3400 N N . LEU B 1 231 ? 21.05328 64.92861 16.32503 1.000 34.78147 231 LEU B N 1
ATOM 3401 C CA . LEU B 1 231 ? 21.55238 64.28203 15.11734 1.000 32.88265 231 LEU B CA 1
ATOM 3402 C C . LEU B 1 231 ? 20.48797 63.35279 14.55537 1.000 28.47172 231 LEU B C 1
ATOM 3403 O O . LEU B 1 231 ? 20.04966 62.41570 15.22844 1.000 27.81607 231 LEU B O 1
ATOM 3408 N N . GLY B 1 232 ? 20.05898 63.62669 13.32779 1.000 27.76806 232 GLY B N 1
ATOM 3409 C CA . GLY B 1 232 ? 18.95174 62.91589 12.73211 1.000 29.22676 232 GLY B CA 1
ATOM 3410 C C . GLY B 1 232 ? 17.62127 63.63395 12.77571 1.000 30.11976 232 GLY B C 1
ATOM 3411 O O . GLY B 1 232 ? 16.62943 63.08008 12.28747 1.000 31.43177 232 GLY B O 1
ATOM 3412 N N . ASN B 1 233 ? 17.55279 64.83566 13.36013 1.000 27.66749 233 ASN B N 1
ATOM 3413 C CA . ASN B 1 233 ? 16.25877 65.50334 13.46096 1.000 26.52127 233 ASN B CA 1
ATOM 3414 C C . ASN B 1 233 ? 15.78422 66.06966 12.12756 1.000 25.47841 233 ASN B C 1
ATOM 3415 O O . ASN B 1 233 ? 14.58736 66.34119 11.98214 1.000 24.61249 233 ASN B O 1
ATOM 3420 N N . ASN B 1 234 ? 16.69230 66.26532 11.16514 1.000 30.38901 234 ASN B N 1
ATOM 3421 C CA . ASN B 1 234 ? 16.34039 66.67179 9.80107 1.000 29.07604 234 ASN B CA 1
ATOM 3422 C C . ASN B 1 234 ? 15.71067 68.06223 9.75241 1.000 29.11020 234 ASN B C 1
ATOM 3423 O O . ASN B 1 234 ? 14.96243 68.37695 8.82290 1.000 27.76291 234 ASN B O 1
ATOM 3428 N N . HIS B 1 235 ? 16.01147 68.91236 10.74041 1.000 26.23397 235 HIS B N 1
ATOM 3429 C CA . HIS B 1 235 ? 15.29036 70.17706 10.85991 1.000 23.19052 235 HIS B CA 1
ATOM 3430 C C . HIS B 1 235 ? 15.59183 71.12946 9.70916 1.000 22.82222 235 HIS B C 1
ATOM 3431 O O . HIS B 1 235 ? 14.71438 71.89593 9.30600 1.000 22.94286 235 HIS B O 1
ATOM 3438 N N . PHE B 1 236 ? 16.81007 71.11217 9.17071 1.000 24.39942 236 PHE B N 1
ATOM 3439 C CA . PHE B 1 236 ? 17.14255 72.06501 8.11541 1.000 26.37602 236 PHE B CA 1
ATOM 3440 C C . PHE B 1 236 ? 16.50137 71.67600 6.78692 1.000 27.49492 236 PHE B C 1
ATOM 3441 O O . PHE B 1 236 ? 16.01884 72.54771 6.04561 1.000 28.37049 236 PHE B O 1
ATOM 3449 N N . VAL B 1 237 ? 16.39521 70.37159 6.52837 1.000 26.59823 237 VAL B N 1
ATOM 3450 C CA . VAL B 1 237 ? 15.66583 69.88934 5.36104 1.000 27.63905 237 VAL B CA 1
ATOM 3451 C C . VAL B 1 237 ? 14.18156 70.20010 5.49964 1.000 29.47089 237 VAL B C 1
ATOM 3452 O O . VAL B 1 237 ? 13.55425 70.71433 4.56707 1.000 31.85696 237 VAL B O 1
ATOM 3456 N N . LEU B 1 238 ? 13.58760 69.84320 6.64423 1.000 28.34481 238 LEU B N 1
ATOM 3457 C CA . LEU B 1 238 ? 12.16671 70.10602 6.85836 1.000 25.71454 238 LEU B CA 1
ATOM 3458 C C . LEU B 1 238 ? 11.86875 71.59635 6.76069 1.000 26.14849 238 LEU B C 1
ATOM 3459 O O . LEU B 1 238 ? 10.83751 72.00216 6.20999 1.000 25.81365 238 LEU B O 1
ATOM 3464 N N . ALA B 1 239 ? 12.76228 72.42593 7.30062 1.000 25.34141 239 ALA B N 1
ATOM 3465 C CA . ALA B 1 239 ? 12.58384 73.86924 7.23222 1.000 25.19653 239 ALA B CA 1
ATOM 3466 C C . ALA B 1 239 ? 12.55668 74.34354 5.78753 1.000 26.23486 239 ALA B C 1
ATOM 3467 O O . ALA B 1 239 ? 11.66047 75.09824 5.38841 1.000 26.75241 239 ALA B O 1
ATOM 3469 N N . ASN B 1 240 ? 13.53945 73.91370 4.98442 1.000 23.27523 240 ASN B N 1
ATOM 3470 C CA . ASN B 1 240 ? 13.54908 74.33996 3.58935 1.000 23.93200 240 ASN B CA 1
ATOM 3471 C C . ASN B 1 240 ? 12.34886 73.79352 2.82108 1.000 24.27602 240 ASN B C 1
ATOM 3472 O O . ASN B 1 240 ? 11.82218 74.47771 1.93554 1.000 24.68254 240 ASN B O 1
ATOM 3477 N N . ASN B 1 241 ? 11.89718 72.57686 3.14453 1.000 23.70525 241 ASN B N 1
ATOM 3478 C CA . ASN B 1 241 ? 10.68611 72.04758 2.52048 1.000 28.25276 241 ASN B CA 1
ATOM 3479 C C . ASN B 1 241 ? 9.48106 72.92556 2.82810 1.000 27.87746 241 ASN B C 1
ATOM 3480 O O . ASN B 1 241 ? 8.67630 73.22732 1.93793 1.000 28.81570 241 ASN B O 1
ATOM 3485 N N . PHE B 1 242 ? 9.34512 73.34808 4.08678 1.000 24.24818 242 PHE B N 1
ATOM 3486 C CA . PHE B 1 242 ? 8.24773 74.23434 4.46147 1.000 25.27869 242 PHE B CA 1
ATOM 3487 C C . PHE B 1 242 ? 8.34299 75.56206 3.71801 1.000 28.56244 242 PHE B C 1
ATOM 3488 O O . PHE B 1 242 ? 7.34377 76.06690 3.19034 1.000 29.94660 242 PHE B O 1
ATOM 3496 N N . LEU B 1 243 ? 9.54477 76.14344 3.66411 1.000 25.69292 243 LEU B N 1
ATOM 3497 C CA . LEU B 1 243 ? 9.70739 77.41935 2.97193 1.000 23.80717 243 LEU B CA 1
ATOM 3498 C C . LEU B 1 243 ? 9.32338 77.28962 1.50366 1.000 29.76432 243 LEU B C 1
ATOM 3499 O O . LEU B 1 243 ? 8.62348 78.15036 0.95565 1.000 31.17349 243 LEU B O 1
ATOM 3504 N N . ARG B 1 244 ? 9.76314 76.20893 0.85493 1.000 30.42505 244 ARG B N 1
ATOM 3505 C CA . ARG B 1 244 ? 9.40443 75.97879 -0.53999 1.000 31.40333 244 ARG B CA 1
ATOM 3506 C C . ARG B 1 244 ? 7.89819 75.82337 -0.70337 1.000 31.21990 244 ARG B C 1
ATOM 3507 O O . ARG B 1 244 ? 7.30835 76.37559 -1.63960 1.000 30.83950 244 ARG B O 1
ATOM 3515 N N . GLU B 1 245 ? 7.25702 75.08499 0.20612 1.000 31.34739 245 GLU B N 1
ATOM 3516 C CA . GLU B 1 245 ? 5.80655 74.93015 0.14678 1.000 35.85619 245 GLU B CA 1
ATOM 3517 C C . GLU B 1 245 ? 5.08962 76.27344 0.25298 1.000 33.94510 245 GLU B C 1
ATOM 3518 O O . GLU B 1 245 ? 4.06252 76.48878 -0.40103 1.000 34.85837 245 GLU B O 1
ATOM 3524 N N . LYS B 1 246 ? 5.62003 77.19413 1.05660 1.000 33.00309 246 LYS B N 1
ATOM 3525 C CA . LYS B 1 246 ? 4.98991 78.48968 1.28248 1.000 31.09341 246 LYS B CA 1
ATOM 3526 C C . LYS B 1 246 ? 5.40791 79.54655 0.26664 1.000 32.81869 246 LYS B C 1
ATOM 3527 O O . LYS B 1 246 ? 5.05026 80.71848 0.42860 1.000 35.16036 246 LYS B O 1
ATOM 3533 N N . GLY B 1 247 ? 6.15917 79.16682 -0.76367 1.000 28.91338 247 GLY B N 1
ATOM 3534 C CA . GLY B 1 247 ? 6.56906 80.11929 -1.77446 1.000 31.26971 247 GLY B CA 1
ATOM 3535 C C . GLY B 1 247 ? 7.63200 81.09022 -1.32288 1.000 34.70387 247 GLY B C 1
ATOM 3536 O O . GLY B 1 247 ? 7.80503 82.14225 -1.94376 1.000 34.85251 247 GLY B O 1
ATOM 3537 N N . LEU B 1 248 ? 8.35470 80.76254 -0.25845 1.000 35.02898 248 LEU B N 1
ATOM 3538 C CA . LEU B 1 248 ? 9.41800 81.59884 0.27140 1.000 33.91679 248 LEU B CA 1
ATOM 3539 C C . LEU B 1 248 ? 10.75218 81.03406 -0.19058 1.000 36.13889 248 LEU B C 1
ATOM 3540 O O . LEU B 1 248 ? 10.88325 79.83011 -0.42236 1.000 39.62764 248 LEU B O 1
ATOM 3545 N N . GLY B 1 249 ? 11.74786 81.90515 -0.31571 1.000 35.75903 249 GLY B N 1
ATOM 3546 C CA . GLY B 1 249 ? 13.06098 81.43988 -0.71876 1.000 37.16921 249 GLY B CA 1
ATOM 3547 C C . GLY B 1 249 ? 13.66766 80.52745 0.33357 1.000 34.96735 249 GLY B C 1
ATOM 3548 O O . GLY B 1 249 ? 13.60460 80.79490 1.53404 1.000 36.31176 249 GLY B O 1
ATOM 3549 N N . GLU B 1 250 ? 14.25708 79.43096 -0.13011 1.000 31.53870 250 GLU B N 1
ATOM 3550 C CA . GLU B 1 250 ? 14.92892 78.50707 0.76679 1.000 31.02242 250 GLU B CA 1
ATOM 3551 C C . GLU B 1 250 ? 16.25519 79.09812 1.24017 1.000 29.69672 250 GLU B C 1
ATOM 3552 O O . GLU B 1 250 ? 16.81347 80.01415 0.62933 1.000 27.23834 250 GLU B O 1
ATOM 3558 N N . ILE B 1 251 ? 16.75051 78.57546 2.35598 1.000 26.15246 251 ILE B N 1
ATOM 3559 C CA . ILE B 1 251 ? 18.04102 78.98967 2.89215 1.000 24.09271 251 ILE B CA 1
ATOM 3560 C C . ILE B 1 251 ? 19.13485 78.18278 2.20625 1.000 23.52564 251 ILE B C 1
ATOM 3561 O O . ILE B 1 251 ? 19.04236 76.95344 2.10331 1.000 24.12852 251 ILE B O 1
ATOM 3566 N N . ASP B 1 252 ? 20.17340 78.86968 1.73652 1.000 20.73966 252 ASP B N 1
ATOM 3567 C CA . ASP B 1 252 ? 21.41370 78.21050 1.33377 1.000 21.52414 252 ASP B CA 1
ATOM 3568 C C . ASP B 1 252 ? 22.30648 78.20141 2.56752 1.000 23.64198 252 ASP B C 1
ATOM 3569 O O . ASP B 1 252 ? 22.91980 79.21548 2.91452 1.000 24.49536 252 ASP B O 1
ATOM 3574 N N . TRP B 1 253 ? 22.37461 77.04813 3.23498 1.000 20.56756 253 TRP B N 1
ATOM 3575 C CA . TRP B 1 253 ? 23.03898 76.92107 4.52699 1.000 21.45678 253 TRP B CA 1
ATOM 3576 C C . TRP B 1 253 ? 24.55882 76.95573 4.43345 1.000 23.42103 253 TRP B C 1
ATOM 3577 O O . TRP B 1 253 ? 25.21736 76.93874 5.47910 1.000 24.14057 253 TRP B O 1
ATOM 3588 N N . ARG B 1 254 ? 25.13073 77.01844 3.23408 1.000 23.72150 254 ARG B N 1
ATOM 3589 C CA . ARG B 1 254 ? 26.57064 76.85655 3.08900 1.000 24.35810 254 ARG B CA 1
ATOM 3590 C C . ARG B 1 254 ? 27.31375 78.03537 3.70525 1.000 27.18208 254 ARG B C 1
ATOM 3591 O O . ARG B 1 254 ? 26.86564 79.18437 3.63501 1.000 25.22919 254 ARG B O 1
ATOM 3599 N N . LEU B 1 255 ? 28.46382 77.74134 4.30186 1.000 26.20236 255 LEU B N 1
ATOM 3600 C CA . LEU B 1 255 ? 29.27644 78.75439 4.95838 1.000 27.02139 255 LEU B CA 1
ATOM 3601 C C . LEU B 1 255 ? 30.70511 78.71555 4.42616 1.000 33.24088 255 LEU B C 1
ATOM 3602 O O . LEU B 1 255 ? 31.63079 79.19576 5.07934 1.000 39.88078 255 LEU B O 1
ATOM 3607 N N . MET C 2 1 ? -9.38577 55.57017 24.02985 1.000 40.58155 1 MET C N 1
ATOM 3608 C CA . MET C 2 1 ? -8.42068 55.12502 25.02989 1.000 44.42503 1 MET C CA 1
ATOM 3609 C C . MET C 2 1 ? -9.01045 55.14452 26.43503 1.000 35.73866 1 MET C C 1
ATOM 3610 O O . MET C 2 1 ? -8.34740 54.76441 27.39842 1.000 30.44597 1 MET C O 1
ATOM 3615 N N . THR C 2 2 ? -10.26981 55.57337 26.53666 1.000 31.68481 2 THR C N 1
ATOM 3616 C CA . THR C 2 2 ? -10.93406 55.65108 27.83446 1.000 31.02692 2 THR C CA 1
ATOM 3617 C C . THR C 2 2 ? -11.04175 54.27567 28.48086 1.000 28.06168 2 THR C C 1
ATOM 3618 O O . THR C 2 2 ? -10.77663 54.10963 29.67898 1.000 27.31021 2 THR C O 1
ATOM 3622 N N . LEU C 2 3 ? -11.44242 53.27762 27.69593 1.000 23.97107 3 LEU C N 1
ATOM 3623 C CA . LEU C 2 3 ? -11.69916 51.95238 28.24234 1.000 26.82488 3 LEU C CA 1
ATOM 3624 C C . LEU C 2 3 ? -10.41685 51.29863 28.74498 1.000 28.81664 3 LEU C C 1
ATOM 3625 O O . LEU C 2 3 ? -10.41140 50.66391 29.80629 1.000 30.64244 3 LEU C O 1
ATOM 3630 N N . GLU C 2 4 ? -9.32776 51.42232 27.98296 1.000 24.55677 4 GLU C N 1
ATOM 3631 C CA . GLU C 2 4 ? -8.04231 50.89215 28.42651 1.000 23.54451 4 GLU C CA 1
ATOM 3632 C C . GLU C 2 4 ? -7.59302 51.54040 29.73407 1.000 27.38956 4 GLU C C 1
ATOM 3633 O O . GLU C 2 4 ? -7.05282 50.86474 30.61833 1.000 28.76826 4 GLU C O 1
ATOM 3639 N N . LEU C 2 5 ? -7.84762 52.84202 29.89272 1.000 23.18625 5 LEU C N 1
ATOM 3640 C CA . LEU C 2 5 ? -7.46187 53.52942 31.12175 1.000 26.40706 5 LEU C CA 1
ATOM 3641 C C . LEU C 2 5 ? -8.32150 53.08149 32.29755 1.000 25.91439 5 LEU C C 1
ATOM 3642 O O . LEU C 2 5 ? -7.81703 52.90806 33.41521 1.000 26.82821 5 LEU C O 1
ATOM 3647 N N . GLN C 2 6 ? -9.61738 52.87061 32.05781 1.000 25.23534 6 GLN C N 1
ATOM 3648 C CA . GLN C 2 6 ? -10.49389 52.35872 33.10623 1.000 23.73671 6 GLN C CA 1
ATOM 3649 C C . GLN C 2 6 ? -10.07052 50.96019 33.54002 1.000 24.75621 6 GLN C C 1
ATOM 3650 O O . GLN C 2 6 ? -10.02267 50.66190 34.74034 1.000 23.03692 6 GLN C O 1
ATOM 3656 N N . LEU C 2 7 ? -9.74906 50.09332 32.57530 1.000 26.78143 7 LEU C N 1
ATOM 3657 C CA . LEU C 2 7 ? -9.27832 48.75039 32.90467 1.000 23.98826 7 LEU C CA 1
ATOM 3658 C C . LEU C 2 7 ? -7.96548 48.79321 33.67532 1.000 22.57955 7 LEU C C 1
ATOM 3659 O O . LEU C 2 7 ? -7.78181 48.03927 34.63670 1.000 23.84475 7 LEU C O 1
ATOM 3664 N N . LYS C 2 8 ? -7.02762 49.64538 33.25678 1.000 19.69067 8 LYS C N 1
ATOM 3665 C CA . LYS C 2 8 ? -5.76740 49.74235 33.98442 1.000 21.15470 8 LYS C CA 1
ATOM 3666 C C . LYS C 2 8 ? -5.98997 50.21389 35.41658 1.000 23.70014 8 LYS C C 1
ATOM 3667 O O . LYS C 2 8 ? -5.40050 49.66535 36.35474 1.000 23.92614 8 LYS C O 1
ATOM 3673 N N . HIS C 2 9 ? -6.83353 51.23258 35.60420 1.000 24.19928 9 HIS C N 1
ATOM 3674 C CA . HIS C 2 9 ? -7.14998 51.69955 36.95124 1.000 26.07289 9 HIS C CA 1
ATOM 3675 C C . HIS C 2 9 ? -7.75173 50.57739 37.79155 1.000 27.45973 9 HIS C C 1
ATOM 3676 O O . HIS C 2 9 ? -7.31971 50.33158 38.92749 1.000 29.66995 9 HIS C O 1
ATOM 3683 N N . TYR C 2 10 ? -8.72288 49.85336 37.22558 1.000 25.02411 10 TYR C N 1
ATOM 3684 C CA . TYR C 2 10 ? -9.36860 48.76894 37.95979 1.000 25.74704 10 TYR C CA 1
ATOM 3685 C C . TYR C 2 10 ? -8.37088 47.67950 38.33769 1.000 24.21482 10 TYR C C 1
ATOM 3686 O O . TYR C 2 10 ? -8.37688 47.18946 39.47275 1.000 23.08347 10 TYR C O 1
ATOM 3695 N N . ILE C 2 11 ? -7.50858 47.28391 37.39997 1.000 21.13270 11 ILE C N 1
ATOM 3696 C CA . ILE C 2 11 ? -6.61297 46.15917 37.64848 1.000 24.57371 11 ILE C CA 1
ATOM 3697 C C . ILE C 2 11 ? -5.53479 46.55042 38.64997 1.000 19.80208 11 ILE C C 1
ATOM 3698 O O . ILE C 2 11 ? -5.22573 45.78821 39.57334 1.000 20.43049 11 ILE C O 1
ATOM 3703 N N . THR C 2 12 ? -4.93417 47.73416 38.48254 1.000 22.89371 12 THR C N 1
ATOM 3704 C CA . THR C 2 12 ? -3.90854 48.17056 39.42483 1.000 26.78137 12 THR C CA 1
ATOM 3705 C C . THR C 2 12 ? -4.48001 48.39045 40.82259 1.000 27.93556 12 THR C C 1
ATOM 3706 O O . THR C 2 12 ? -3.76290 48.20532 41.81130 1.000 23.31288 12 THR C O 1
ATOM 3710 N N . ASN C 2 13 ? -5.75623 48.78659 40.93797 1.000 27.90703 13 ASN C N 1
ATOM 3711 C CA . ASN C 2 13 ? -6.35698 48.86793 42.26952 1.000 31.30802 13 ASN C CA 1
ATOM 3712 C C . ASN C 2 13 ? -6.64397 47.48507 42.84471 1.000 26.58031 13 ASN C C 1
ATOM 3713 O O . ASN C 2 13 ? -6.36799 47.23003 44.02205 1.000 28.35074 13 ASN C O 1
ATOM 3718 N N . LEU C 2 14 ? -7.19033 46.57927 42.03022 1.000 27.37683 14 LEU C N 1
ATOM 3719 C CA . LEU C 2 14 ? -7.53249 45.24707 42.51824 1.000 24.47785 14 LEU C CA 1
ATOM 3720 C C . LEU C 2 14 ? -6.29794 44.47701 42.96723 1.000 27.21217 14 LEU C C 1
ATOM 3721 O O . LEU C 2 14 ? -6.32620 43.79314 43.99578 1.000 29.72398 14 LEU C O 1
ATOM 3726 N N . PHE C 2 15 ? -5.20214 44.57664 42.21842 1.000 27.01391 15 PHE C N 1
ATOM 3727 C CA . PHE C 2 15 ? -4.00778 43.79738 42.51052 1.000 28.77315 15 PHE C CA 1
ATOM 3728 C C . PHE C 2 15 ? -2.89918 44.62070 43.15223 1.000 32.92778 15 PHE C C 1
ATOM 3729 O O . PHE C 2 15 ? -1.77414 44.12491 43.28334 1.000 34.35012 15 PHE C O 1
ATOM 3737 N N . ASN C 2 16 ? -3.19556 45.85099 43.56921 1.000 33.68819 16 ASN C N 1
ATOM 3738 C CA . ASN C 2 16 ? -2.22970 46.73512 44.22186 1.000 36.91137 16 ASN C CA 1
ATOM 3739 C C . ASN C 2 16 ? -0.91778 46.80063 43.43639 1.000 36.51045 16 ASN C C 1
ATOM 3740 O O . ASN C 2 16 ? 0.16325 46.49157 43.94031 1.000 40.93651 16 ASN C O 1
ATOM 3745 N N . LEU C 2 17 ? -1.03521 47.21101 42.17656 1.000 33.55469 17 LEU C N 1
ATOM 3746 C CA . LEU C 2 17 ? 0.09788 47.36561 41.27988 1.000 30.04119 17 LEU C CA 1
ATOM 3747 C C . LEU C 2 17 ? 0.45526 48.83478 41.11971 1.000 33.13048 17 LEU C C 1
ATOM 3748 O O . LEU C 2 17 ? -0.38672 49.71465 41.32053 1.000 34.28258 17 LEU C O 1
ATOM 3753 N N . PRO C 2 18 ? 1.70540 49.13961 40.76779 1.000 37.67260 18 PRO C N 1
ATOM 3754 C CA . PRO C 2 18 ? 2.10687 50.54681 40.60260 1.000 41.77234 18 PRO C CA 1
ATOM 3755 C C . PRO C 2 18 ? 1.26990 51.23845 39.53787 1.000 43.18949 18 PRO C C 1
ATOM 3756 O O . PRO C 2 18 ? 1.19316 50.78822 38.39223 1.000 41.07663 18 PRO C O 1
ATOM 3760 N N . LYS C 2 19 ? 0.62779 52.34147 39.93246 1.000 46.85238 19 LYS C N 1
ATOM 3761 C CA . LYS C 2 19 ? -0.25784 53.06147 39.02455 1.000 50.64691 19 LYS C CA 1
ATOM 3762 C C . LYS C 2 19 ? 0.48544 53.67473 37.84659 1.000 53.71149 19 LYS C C 1
ATOM 3763 O O . LYS C 2 19 ? -0.12322 53.89415 36.79297 1.000 52.83407 19 LYS C O 1
ATOM 3769 N N . ASP C 2 20 ? 1.78131 53.94206 37.99402 1.000 54.61452 20 ASP C N 1
ATOM 3770 C CA . ASP C 2 20 ? 2.55081 54.64896 36.98213 1.000 56.49187 20 ASP C CA 1
ATOM 3771 C C . ASP C 2 20 ? 3.36457 53.72287 36.08817 1.000 53.35716 20 ASP C C 1
ATOM 3772 O O . ASP C 2 20 ? 4.05045 54.20779 35.18277 1.000 54.40659 20 ASP C O 1
ATOM 3777 N N . GLU C 2 21 ? 3.31472 52.41269 36.31786 1.000 47.57674 21 GLU C N 1
ATOM 3778 C CA . GLU C 2 21 ? 4.00838 51.47830 35.44141 1.000 42.59841 21 GLU C CA 1
ATOM 3779 C C . GLU C 2 21 ? 3.34190 51.46022 34.07093 1.000 33.94678 21 GLU C C 1
ATOM 3780 O O . GLU C 2 21 ? 2.11369 51.37986 33.96800 1.000 29.91974 21 GLU C O 1
ATOM 3786 N N . LYS C 2 22 ? 4.15063 51.54140 33.01723 1.000 30.00496 22 LYS C N 1
ATOM 3787 C CA . LYS C 2 22 ? 3.60764 51.52051 31.66717 1.000 29.61663 22 LYS C CA 1
ATOM 3788 C C . LYS C 2 22 ? 3.11590 50.12400 31.30766 1.000 26.00127 22 LYS C C 1
ATOM 3789 O O . LYS C 2 22 ? 3.80921 49.12606 31.52989 1.000 25.68849 22 LYS C O 1
ATOM 3795 N N . TRP C 2 23 ? 1.92049 50.05974 30.73942 1.000 22.71958 23 TRP C N 1
ATOM 3796 C CA . TRP C 2 23 ? 1.38268 48.83196 30.18110 1.000 22.53680 23 TRP C CA 1
ATOM 3797 C C . TRP C 2 23 ? 1.66643 48.80023 28.68768 1.000 19.79210 23 TRP C C 1
ATOM 3798 O O . TRP C 2 23 ? 1.51666 49.81261 27.99767 1.000 20.64089 23 TRP C O 1
ATOM 3809 N N . GLU C 2 24 ? 2.06204 47.63715 28.18689 1.000 18.15165 24 GLU C N 1
ATOM 3810 C CA . GLU C 2 24 ? 2.16464 47.44441 26.75043 1.000 16.83304 24 GLU C CA 1
ATOM 3811 C C . GLU C 2 24 ? 1.05942 46.50392 26.29383 1.000 17.63481 24 GLU C C 1
ATOM 3812 O O . GLU C 2 24 ? 0.41443 45.83656 27.10558 1.000 17.12820 24 GLU C O 1
ATOM 3818 N N . CYS C 2 25 ? 0.82578 46.47908 24.98253 1.000 15.72489 25 CYS C N 1
ATOM 3819 C CA . CYS C 2 25 ? -0.29673 45.75024 24.41025 1.000 20.13863 25 CYS C CA 1
ATOM 3820 C C . CYS C 2 25 ? 0.16985 44.81764 23.29938 1.000 19.58151 25 CYS C C 1
ATOM 3821 O O . CYS C 2 25 ? 0.99151 45.19580 22.45934 1.000 19.29257 25 CYS C O 1
ATOM 3824 N N . GLU C 2 26 ? -0.37090 43.60153 23.30183 1.000 20.85714 26 GLU C N 1
ATOM 3825 C CA . GLU C 2 26 ? -0.27379 42.65813 22.19439 1.000 23.40489 26 GLU C CA 1
ATOM 3826 C C . GLU C 2 26 ? -1.65029 42.50205 21.55745 1.000 20.55737 26 GLU C C 1
ATOM 3827 O O . GLU C 2 26 ? -2.63003 42.22141 22.25526 1.000 16.08335 26 GLU C O 1
ATOM 3833 N N . SER C 2 27 ? -1.72799 42.69619 20.24290 1.000 14.13218 27 SER C N 1
ATOM 3834 C CA . SER C 2 27 ? -2.97797 42.57005 19.50177 1.000 19.77763 27 SER C CA 1
ATOM 3835 C C . SER C 2 27 ? -2.88233 41.48957 18.43354 1.000 19.05034 27 SER C C 1
ATOM 3836 O O . SER C 2 27 ? -1.97730 41.52016 17.59259 1.000 16.95323 27 SER C O 1
ATOM 3839 N N . ILE C 2 28 ? -3.83007 40.55212 18.45730 1.000 16.59056 28 ILE C N 1
ATOM 3840 C CA . ILE C 2 28 ? -3.95738 39.52127 17.43340 1.000 16.58752 28 ILE C CA 1
ATOM 3841 C C . ILE C 2 28 ? -5.44030 39.33164 17.13984 1.000 20.71553 28 ILE C C 1
ATOM 3842 O O . ILE C 2 28 ? -6.29760 39.55156 18.00160 1.000 22.47936 28 ILE C O 1
ATOM 3847 N N . GLU C 2 29 ? -5.74097 38.92650 15.90889 1.000 16.24166 29 GLU C N 1
ATOM 3848 C CA . GLU C 2 29 ? -7.08734 38.53131 15.52322 1.000 18.51625 29 GLU C CA 1
ATOM 3849 C C . GLU C 2 29 ? -7.23673 37.02175 15.63381 1.000 17.86722 29 GLU C C 1
ATOM 3850 O O . GLU C 2 29 ? -6.32277 36.26860 15.28406 1.000 18.32876 29 GLU C O 1
ATOM 3856 N N . GLU C 2 30 ? -8.39361 36.58707 16.12577 1.000 14.57669 30 GLU C N 1
ATOM 3857 C CA . GLU C 2 30 ? -8.65018 35.15715 16.25767 1.000 15.54199 30 GLU C CA 1
ATOM 3858 C C . GLU C 2 30 ? -10.15065 34.94157 16.39438 1.000 17.28756 30 GLU C C 1
ATOM 3859 O O . GLU C 2 30 ? -10.86284 35.81333 16.88966 1.000 18.22964 30 GLU C O 1
ATOM 3865 N N . ILE C 2 31 ? -10.62869 33.77858 15.94343 1.000 16.40637 31 ILE C N 1
ATOM 3866 C CA . ILE C 2 31 ? -12.05697 33.49787 16.03582 1.000 24.12730 31 ILE C CA 1
ATOM 3867 C C . ILE C 2 31 ? -12.46752 33.35949 17.49738 1.000 18.82478 31 ILE C C 1
ATOM 3868 O O . ILE C 2 31 ? -11.70510 32.87170 18.34418 1.000 21.65860 31 ILE C O 1
ATOM 3873 N N . ALA C 2 32 ? -13.70139 33.77909 17.79179 1.000 18.49451 32 ALA C N 1
ATOM 3874 C CA . ALA C 2 32 ? -14.17549 33.80361 19.17293 1.000 14.99582 32 ALA C CA 1
ATOM 3875 C C . ALA C 2 32 ? -14.19170 32.41484 19.79478 1.000 19.22412 32 ALA C C 1
ATOM 3876 O O . ALA C 2 32 ? -13.99689 32.27718 21.00932 1.000 16.43661 32 ALA C O 1
ATOM 3878 N N . ASP C 2 33 ? -14.40700 31.37819 18.97830 1.000 16.81338 33 ASP C N 1
ATOM 3879 C CA . ASP C 2 33 ? -14.50696 30.01741 19.49575 1.000 20.00554 33 ASP C CA 1
ATOM 3880 C C . ASP C 2 33 ? -13.23225 29.56917 20.20178 1.000 21.72277 33 ASP C C 1
ATOM 3881 O O . ASP C 2 33 ? -13.29133 28.72232 21.10168 1.000 19.17743 33 ASP C O 1
ATOM 3886 N N . ASP C 2 34 ? -12.07626 30.10997 19.81098 1.000 20.97776 34 ASP C N 1
ATOM 3887 C CA . ASP C 2 34 ? -10.80952 29.69642 20.40292 1.000 21.40293 34 ASP C CA 1
ATOM 3888 C C . ASP C 2 34 ? -10.40211 30.50580 21.62643 1.000 20.87439 34 ASP C C 1
ATOM 3889 O O . ASP C 2 34 ? -9.46365 30.10413 22.32391 1.000 22.38384 34 ASP C O 1
ATOM 3894 N N . ILE C 2 35 ? -11.05896 31.62761 21.90724 1.000 18.26601 35 ILE C N 1
ATOM 3895 C CA . ILE C 2 35 ? -10.60429 32.53172 22.95770 1.000 19.62490 35 ILE C CA 1
ATOM 3896 C C . ILE C 2 35 ? -11.65330 32.78887 24.02784 1.000 23.41429 35 ILE C C 1
ATOM 3897 O O . ILE C 2 35 ? -11.31668 33.37518 25.06735 1.000 26.67066 35 ILE C O 1
ATOM 3902 N N . LEU C 2 36 ? -12.91552 32.41466 23.80772 1.000 22.30662 36 LEU C N 1
ATOM 3903 C CA . LEU C 2 36 ? -13.92877 32.63585 24.82506 1.000 17.66926 36 LEU C CA 1
ATOM 3904 C C . LEU C 2 36 ? -14.43835 31.30915 25.38619 1.000 21.43446 36 LEU C C 1
ATOM 3905 O O . LEU C 2 36 ? -14.36100 30.27623 24.71366 1.000 23.58166 36 LEU C O 1
ATOM 3910 N N . PRO C 2 37 ? -14.93230 31.29602 26.62682 1.000 22.60514 37 PRO C N 1
ATOM 3911 C CA . PRO C 2 37 ? -15.48851 30.05584 27.18364 1.000 23.00759 37 PRO C CA 1
ATOM 3912 C C . PRO C 2 37 ? -16.61936 29.51842 26.31767 1.000 23.13735 37 PRO C C 1
ATOM 3913 O O . PRO C 2 37 ? -17.36402 30.27583 25.69049 1.000 18.92937 37 PRO C O 1
ATOM 3917 N N . ASP C 2 38 ? -16.74172 28.18691 26.30638 1.000 26.39461 38 ASP C N 1
ATOM 3918 C CA . ASP C 2 38 ? -17.67233 27.50923 25.40615 1.000 31.02882 38 ASP C CA 1
ATOM 3919 C C . ASP C 2 38 ? -19.10161 28.00148 25.59583 1.000 30.41253 38 ASP C C 1
ATOM 3920 O O . ASP C 2 38 ? -19.85367 28.14185 24.62346 1.000 26.02738 38 ASP C O 1
ATOM 3925 N N . GLN C 2 39 ? -19.49351 28.27130 26.84182 1.000 34.02773 39 GLN C N 1
ATOM 3926 C CA . GLN C 2 39 ? -20.86834 28.65961 27.13182 1.000 33.90864 39 GLN C CA 1
ATOM 3927 C C . GLN C 2 39 ? -21.24409 30.00051 26.51626 1.000 29.37844 39 GLN C C 1
ATOM 3928 O O . GLN C 2 39 ? -22.43673 30.29336 26.38312 1.000 28.98285 39 GLN C O 1
ATOM 3934 N N . TYR C 2 40 ? -20.26480 30.81965 26.14145 1.000 24.83846 40 TYR C N 1
ATOM 3935 C CA . TYR C 2 40 ? -20.52404 32.15919 25.63723 1.000 20.63165 40 TYR C CA 1
ATOM 3936 C C . TYR C 2 40 ? -20.37168 32.25880 24.12622 1.000 20.71977 40 TYR C C 1
ATOM 3937 O O . TYR C 2 40 ? -20.39702 33.36719 23.58215 1.000 25.54913 40 TYR C O 1
ATOM 3946 N N . VAL C 2 41 ? -20.22703 31.13307 23.43689 1.000 19.80663 41 VAL C N 1
ATOM 3947 C CA . VAL C 2 41 ? -19.99095 31.10653 21.99846 1.000 19.18615 41 VAL C CA 1
ATOM 3948 C C . VAL C 2 41 ? -21.08800 30.27040 21.35933 1.000 20.75028 41 VAL C C 1
ATOM 3949 O O . VAL C 2 41 ? -21.07646 29.03804 21.46440 1.000 21.99691 41 VAL C O 1
ATOM 3953 N N . ARG C 2 42 ? -22.03190 30.92668 20.69186 1.000 16.64439 42 ARG C N 1
ATOM 3954 C CA . ARG C 2 42 ? -23.21723 30.24253 20.20446 1.000 19.72155 42 ARG C CA 1
ATOM 3955 C C . ARG C 2 42 ? -23.44039 30.56218 18.73546 1.000 17.65181 42 ARG C C 1
ATOM 3956 O O . ARG C 2 42 ? -23.05084 31.62503 18.24466 1.000 18.01260 42 ARG C O 1
ATOM 3964 N N . LEU C 2 43 ? -24.07328 29.61743 18.04425 1.000 20.36731 43 LEU C N 1
ATOM 3965 C CA . LEU C 2 43 ? -24.43877 29.80261 16.64736 1.000 22.25764 43 LEU C CA 1
ATOM 3966 C C . LEU C 2 43 ? -25.36606 31.00362 16.50006 1.000 25.03936 43 LEU C C 1
ATOM 3967 O O . LEU C 2 43 ? -26.28287 31.20309 17.30258 1.000 26.27983 43 LEU C O 1
ATOM 3972 N N . GLY C 2 44 ? -25.12662 31.80717 15.46578 1.000 24.74172 44 GLY C N 1
ATOM 3973 C CA . GLY C 2 44 ? -25.86968 33.03503 15.28229 1.000 26.89763 44 GLY C CA 1
ATOM 3974 C C . GLY C 2 44 ? -25.45389 34.18393 16.17349 1.000 28.36138 44 GLY C C 1
ATOM 3975 O O . GLY C 2 44 ? -26.04615 35.26713 16.07487 1.000 33.55693 44 GLY C O 1
ATOM 3976 N N . ALA C 2 45 ? -24.47790 33.98085 17.05622 1.000 19.92779 45 ALA C N 1
ATOM 3977 C CA . ALA C 2 45 ? -23.98934 35.04488 17.92155 1.000 18.55452 45 ALA C CA 1
ATOM 3978 C C . ALA C 2 45 ? -22.48004 35.18172 17.75100 1.000 19.90013 45 ALA C C 1
ATOM 3979 O O . ALA C 2 45 ? -22.02052 35.66585 16.71281 1.000 24.03240 45 ALA C O 1
ATOM 3981 N N . LEU C 2 46 ? -21.69289 34.74747 18.73911 1.000 17.07138 46 LEU C N 1
ATOM 3982 C CA . LEU C 2 46 ? -20.24957 34.92987 18.63844 1.000 16.91937 46 LEU C CA 1
ATOM 3983 C C . LEU C 2 46 ? -19.57165 33.85410 17.80094 1.000 18.80728 46 LEU C C 1
ATOM 3984 O O . LEU C 2 46 ? -18.43430 34.05913 17.36446 1.000 15.77202 46 LEU C O 1
ATOM 3989 N N . SER C 2 47 ? -20.23218 32.72180 17.56735 1.000 18.42269 47 SER C N 1
ATOM 3990 C CA . SER C 2 47 ? -19.56254 31.60168 16.92211 1.000 20.24648 47 SER C CA 1
ATOM 3991 C C . SER C 2 47 ? -19.09053 31.98167 15.52491 1.000 22.98309 47 SER C C 1
ATOM 3992 O O . SER C 2 47 ? -19.83779 32.57872 14.74369 1.000 16.44654 47 SER C O 1
ATOM 3995 N N . ASN C 2 48 ? -17.83003 31.65227 15.23359 1.000 20.34447 48 ASN C N 1
ATOM 3996 C CA . ASN C 2 48 ? -17.19306 31.83830 13.93331 1.000 24.94470 48 ASN C CA 1
ATOM 3997 C C . ASN C 2 48 ? -16.96134 33.30451 13.58136 1.000 24.24518 48 ASN C C 1
ATOM 3998 O O . ASN C 2 48 ? -16.72563 33.63061 12.41504 1.000 27.49504 48 ASN C O 1
ATOM 4003 N N . LYS C 2 49 ? -17.01878 34.20847 14.55321 1.000 21.74178 49 LYS C N 1
ATOM 4004 C CA . LYS C 2 49 ? -16.68751 35.60644 14.31853 1.000 20.21351 49 LYS C CA 1
ATOM 4005 C C . LYS C 2 49 ? -15.24337 35.87541 14.72563 1.000 19.75228 49 LYS C C 1
ATOM 4006 O O . LYS C 2 49 ? -14.80668 35.46332 15.80727 1.000 14.14498 49 LYS C O 1
ATOM 4012 N N . ILE C 2 50 ? -14.50978 36.56118 13.85529 1.000 18.09006 50 ILE C N 1
ATOM 4013 C CA . ILE C 2 50 ? -13.13052 36.94029 14.13898 1.000 20.55497 50 ILE C CA 1
ATOM 4014 C C . ILE C 2 50 ? -13.13935 38.15933 15.05060 1.000 19.01099 50 ILE C C 1
ATOM 4015 O O . ILE C 2 50 ? -13.75602 39.18111 14.73171 1.000 17.32504 50 ILE C O 1
ATOM 4020 N N . LEU C 2 51 ? -12.47549 38.04734 16.19511 1.000 19.14101 51 LEU C N 1
ATOM 4021 C CA . LEU C 2 51 ? -12.35010 39.13900 17.14214 1.000 17.80683 51 LEU C CA 1
ATOM 4022 C C . LEU C 2 51 ? -10.96829 39.76810 17.02384 1.000 18.23398 51 LEU C C 1
ATOM 4023 O O . LEU C 2 51 ? -9.97396 39.07717 16.75359 1.000 16.45034 51 LEU C O 1
ATOM 4028 N N . GLN C 2 52 ? -10.93569 41.09141 17.18046 1.000 16.83874 52 GLN C N 1
ATOM 4029 C CA . GLN C 2 52 ? -9.71128 41.85704 17.36581 1.000 16.50984 52 GLN C CA 1
ATOM 4030 C C . GLN C 2 52 ? -9.46799 41.99846 18.86224 1.000 16.50475 52 GLN C C 1
ATOM 4031 O O . GLN C 2 52 ? -10.36868 42.39341 19.61035 1.000 15.90950 52 GLN C O 1
ATOM 4037 N N . THR C 2 53 ? -8.26453 41.65732 19.30336 1.000 15.76830 53 THR C N 1
ATOM 4038 C CA . THR C 2 53 ? -7.99037 41.52262 20.72397 1.000 14.81936 53 THR C CA 1
ATOM 4039 C C . THR C 2 53 ? -6.86094 42.44429 21.15825 1.000 17.73975 53 THR C C 1
ATOM 4040 O O . THR C 2 53 ? -5.98943 42.80679 20.36542 1.000 14.65767 53 THR C O 1
ATOM 4044 N N . TYR C 2 54 ? -6.92511 42.85456 22.42397 1.000 18.88486 54 TYR C N 1
ATOM 4045 C CA . TYR C 2 54 ? -5.89412 43.64102 23.08686 1.000 16.62676 54 TYR C CA 1
ATOM 4046 C C . TYR C 2 54 ? -5.58828 42.94650 24.40289 1.000 17.16982 54 TYR C C 1
ATOM 4047 O O . TYR C 2 54 ? -6.47670 42.82043 25.24985 1.000 18.55958 54 TYR C O 1
ATOM 4056 N N . THR C 2 55 ? -4.35450 42.47851 24.57216 1.000 14.06196 55 THR C N 1
ATOM 4057 C CA . THR C 2 55 ? -3.91919 41.86223 25.81834 1.000 14.32552 55 THR C CA 1
ATOM 4058 C C . THR C 2 55 ? -2.77344 42.68331 26.38329 1.000 15.33468 55 THR C C 1
ATOM 4059 O O . THR C 2 55 ? -1.77129 42.90907 25.69900 1.000 14.13613 55 THR C O 1
ATOM 4063 N N . TYR C 2 56 ? -2.91236 43.11692 27.62939 1.000 16.06755 56 TYR C N 1
ATOM 4064 C CA . TYR C 2 56 ? -1.94216 44.01940 28.22379 1.000 17.87873 56 TYR C CA 1
ATOM 4065 C C . TYR C 2 56 ? -0.95276 43.24799 29.08350 1.000 16.88176 56 TYR C C 1
ATOM 4066 O O . TYR C 2 56 ? -1.28256 42.21880 29.67946 1.000 16.07007 56 TYR C O 1
ATOM 4075 N N . TYR C 2 57 ? 0.28282 43.74060 29.10180 1.000 15.76051 57 TYR C N 1
ATOM 4076 C CA . TYR C 2 57 ? 1.35676 43.07033 29.81538 1.000 16.40939 57 TYR C CA 1
ATOM 4077 C C . TYR C 2 57 ? 2.36758 44.09290 30.31363 1.000 17.16902 57 TYR C C 1
ATOM 4078 O O . TYR C 2 57 ? 2.49373 45.19833 29.77468 1.000 18.39406 57 TYR C O 1
ATOM 4087 N N . SER C 2 58 ? 3.07384 43.69822 31.36730 1.000 17.91381 58 SER C N 1
ATOM 4088 C CA . SER C 2 58 ? 4.12500 44.47872 32.01031 1.000 26.18375 58 SER C CA 1
ATOM 4089 C C . SER C 2 58 ? 4.83237 43.54735 32.98828 1.000 27.65881 58 SER C C 1
ATOM 4090 O O . SER C 2 58 ? 4.43341 42.39241 33.17219 1.000 27.66684 58 SER C O 1
ATOM 4093 N N . ASP C 2 59 ? 5.89517 44.05701 33.61303 1.000 27.35321 59 ASP C N 1
ATOM 4094 C CA . ASP C 2 59 ? 6.65064 43.24512 34.56196 1.000 27.89798 59 ASP C CA 1
ATOM 4095 C C . ASP C 2 59 ? 5.77773 42.81066 35.73642 1.000 25.71386 59 ASP C C 1
ATOM 4096 O O . ASP C 2 59 ? 5.71122 41.62106 36.06711 1.000 26.64618 59 ASP C O 1
ATOM 4101 N N . THR C 2 60 ? 5.08382 43.76024 36.37304 1.000 23.44961 60 THR C N 1
ATOM 4102 C CA . THR C 2 60 ? 4.28062 43.40134 37.53834 1.000 26.83030 60 THR C CA 1
ATOM 4103 C C . THR C 2 60 ? 3.03049 42.62255 37.14561 1.000 27.56714 60 THR C C 1
ATOM 4104 O O . THR C 2 60 ? 2.56145 41.77981 37.92165 1.000 30.58461 60 THR C O 1
ATOM 4108 N N . LEU C 2 61 ? 2.48664 42.86817 35.94899 1.000 26.58847 61 LEU C N 1
ATOM 4109 C CA . LEU C 2 61 ? 1.39615 42.02624 35.46639 1.000 24.98240 61 LEU C CA 1
ATOM 4110 C C . LEU C 2 61 ? 1.85543 40.58096 35.31986 1.000 25.55178 61 LEU C C 1
ATOM 4111 O O . LEU C 2 61 ? 1.14317 39.65048 35.71654 1.000 23.25993 61 LEU C O 1
ATOM 4116 N N . HIS C 2 62 ? 3.05867 40.37587 34.77789 1.000 27.68549 62 HIS C N 1
ATOM 4117 C CA . HIS C 2 62 ? 3.60052 39.02576 34.66953 1.000 28.81273 62 HIS C CA 1
ATOM 4118 C C . HIS C 2 62 ? 3.84115 38.42094 36.04757 1.000 29.13651 62 HIS C C 1
ATOM 4119 O O . HIS C 2 62 ? 3.59650 37.22813 36.26211 1.000 25.41074 62 HIS C O 1
ATOM 4126 N N . GLU C 2 63 ? 4.31681 39.23240 36.99649 1.000 31.99574 63 GLU C N 1
ATOM 4127 C CA . GLU C 2 63 ? 4.51741 38.74209 38.35717 1.000 35.56077 63 GLU C CA 1
ATOM 4128 C C . GLU C 2 63 ? 3.20409 38.29753 38.98741 1.000 34.49335 63 GLU C C 1
ATOM 4129 O O . GLU C 2 63 ? 3.17726 37.34138 39.77184 1.000 36.08664 63 GLU C O 1
ATOM 4135 N N . SER C 2 64 ? 2.10619 38.98635 38.66998 1.000 31.89952 64 SER C N 1
ATOM 4136 C CA . SER C 2 64 ? 0.80816 38.62902 39.22755 1.000 29.04113 64 SER C CA 1
ATOM 4137 C C . SER C 2 64 ? 0.12480 37.48872 38.48364 1.000 27.99620 64 SER C C 1
ATOM 4138 O O . SER C 2 64 ? -0.90135 36.99357 38.96549 1.000 30.11727 64 SER C O 1
ATOM 4141 N N . ASN C 2 65 ? 0.65598 37.07458 37.32939 1.000 26.43794 65 ASN C N 1
ATOM 4142 C CA . ASN C 2 65 ? 0.06728 36.00854 36.50962 1.000 28.82088 65 ASN C CA 1
ATOM 4143 C C . ASN C 2 65 ? -1.34059 36.36492 36.03315 1.000 24.68802 65 ASN C C 1
ATOM 4144 O O . ASN C 2 65 ? -2.24383 35.52622 36.02998 1.000 26.45582 65 ASN C O 1
ATOM 4149 N N . ILE C 2 66 ? -1.53261 37.61295 35.61532 1.000 20.11979 66 ILE C N 1
ATOM 4150 C CA . ILE C 2 66 ? -2.81544 38.06136 35.09158 1.000 24.35833 66 ILE C CA 1
ATOM 4151 C C . ILE C 2 66 ? -2.60051 38.68966 33.72338 1.000 24.04926 66 ILE C C 1
ATOM 4152 O O . ILE C 2 66 ? -1.55023 39.27556 33.44020 1.000 23.55960 66 ILE C O 1
ATOM 4157 N N . TYR C 2 67 ? -3.60250 38.53976 32.86190 1.000 18.11811 67 TYR C N 1
ATOM 4158 C CA . TYR C 2 67 ? -3.59200 39.13769 31.52877 1.000 19.76823 67 TYR C CA 1
ATOM 4159 C C . TYR C 2 67 ? -4.87079 39.94326 31.33835 1.000 20.22889 67 TYR C C 1
ATOM 4160 O O . TYR C 2 67 ? -5.91612 39.36860 30.99108 1.000 16.07003 67 TYR C O 1
ATOM 4169 N N . PRO C 2 68 ? -4.84441 41.25424 31.56401 1.000 14.92346 68 PRO C N 1
ATOM 4170 C CA . PRO C 2 68 ? -6.02193 42.06789 31.24177 1.000 14.57419 68 PRO C CA 1
ATOM 4171 C C . PRO C 2 68 ? -6.22465 42.10315 29.73828 1.000 18.28872 68 PRO C C 1
ATOM 4172 O O . PRO C 2 68 ? -5.26427 42.09164 28.96593 1.000 19.31189 68 PRO C O 1
ATOM 4176 N N . PHE C 2 69 ? -7.49086 42.13721 29.32019 1.000 13.65271 69 PHE C N 1
ATOM 4177 C CA . PHE C 2 69 ? -7.78686 42.09033 27.89751 1.000 15.86093 69 PHE C CA 1
ATOM 4178 C C . PHE C 2 69 ? -9.06380 42.85630 27.58114 1.000 16.76906 69 PHE C C 1
ATOM 4179 O O . PHE C 2 69 ? -9.95813 43.02926 28.42437 1.000 14.25084 69 PHE C O 1
ATOM 4187 N N . ILE C 2 70 ? -9.12802 43.28504 26.32272 1.000 16.61559 70 ILE C N 1
ATOM 4188 C CA . ILE C 2 70 ? -10.30166 43.89662 25.71572 1.000 18.81266 70 ILE C CA 1
ATOM 4189 C C . ILE C 2 70 ? -10.48720 43.26422 24.34272 1.000 17.81056 70 ILE C C 1
ATOM 4190 O O . ILE C 2 70 ? -9.52818 43.15290 23.57313 1.000 17.80350 70 ILE C O 1
ATOM 4195 N N . LEU C 2 71 ? -11.71243 42.85425 24.03362 1.000 14.47014 71 LEU C N 1
ATOM 4196 C CA . LEU C 2 71 ? -12.03810 42.22427 22.76168 1.000 12.55885 71 LEU C CA 1
ATOM 4197 C C . LEU C 2 71 ? -13.08117 43.05312 22.02658 1.000 15.99079 71 LEU C C 1
ATOM 4198 O O . LEU C 2 71 ? -14.02295 43.56166 22.64628 1.000 14.39916 71 LEU C O 1
ATOM 4203 N N . TYR C 2 72 ? -12.93606 43.12742 20.69807 1.000 16.55972 72 TYR C N 1
ATOM 4204 C CA . TYR C 2 72 ? -13.85220 43.82724 19.80921 1.000 18.67793 72 TYR C CA 1
ATOM 4205 C C . TYR C 2 72 ? -14.21895 42.94183 18.62723 1.000 19.53918 72 TYR C C 1
ATOM 4206 O O . TYR C 2 72 ? -13.45626 42.05649 18.23117 1.000 18.86224 72 TYR C O 1
ATOM 4215 N N . TYR C 2 73 ? -15.39291 43.20516 18.05699 1.000 15.00152 73 TYR C N 1
ATOM 4216 C CA . TYR C 2 73 ? -15.79373 42.65501 16.76441 1.000 16.46432 73 TYR C CA 1
ATOM 4217 C C . TYR C 2 73 ? -16.16400 43.83316 15.87699 1.000 18.30928 73 TYR C C 1
ATOM 4218 O O . TYR C 2 73 ? -17.18247 44.49381 16.11077 1.000 21.78598 73 TYR C O 1
ATOM 4227 N N . GLN C 2 74 ? -15.32562 44.10527 14.87699 1.000 19.10772 74 GLN C N 1
ATOM 4228 C CA . GLN C 2 74 ? -15.39204 45.33912 14.08870 1.000 24.53379 74 GLN C CA 1
ATOM 4229 C C . GLN C 2 74 ? -15.31764 46.49630 15.07803 1.000 29.46798 74 GLN C C 1
ATOM 4230 O O . GLN C 2 74 ? -14.34637 46.55853 15.85114 1.000 30.29322 74 GLN C O 1
ATOM 4236 N N . LYS C 2 75 ? -16.29142 47.39995 15.12484 1.000 31.92978 75 LYS C N 1
ATOM 4237 C CA . LYS C 2 75 ? -16.26819 48.48695 16.09174 1.000 32.11193 75 LYS C CA 1
ATOM 4238 C C . LYS C 2 75 ? -17.07547 48.18327 17.34751 1.000 25.76348 75 LYS C C 1
ATOM 4239 O O . LYS C 2 75 ? -17.21646 49.06106 18.20220 1.000 27.70224 75 LYS C O 1
ATOM 4245 N N . GLN C 2 76 ? -17.61079 46.97341 17.48151 1.000 21.33354 76 GLN C N 1
ATOM 4246 C CA . GLN C 2 76 ? -18.45604 46.62692 18.61726 1.000 21.88742 76 GLN C CA 1
ATOM 4247 C C . GLN C 2 76 ? -17.61251 46.07109 19.75879 1.000 16.98132 76 GLN C C 1
ATOM 4248 O O . GLN C 2 76 ? -16.91047 45.07044 19.58600 1.000 14.49290 76 GLN C O 1
ATOM 4254 N N . LEU C 2 77 ? -17.71801 46.69268 20.93227 1.000 17.30054 77 LEU C N 1
ATOM 4255 C CA . LEU C 2 77 ? -17.06786 46.16058 22.12217 1.000 20.38749 77 LEU C CA 1
ATOM 4256 C C . LEU C 2 77 ? -17.65647 44.80160 22.47315 1.000 19.22167 77 LEU C C 1
ATOM 4257 O O . LEU C 2 77 ? -18.87353 44.65557 22.62254 1.000 16.11043 77 LEU C O 1
ATOM 4262 N N . ILE C 2 78 ? -16.78468 43.80685 22.60870 1.000 15.43385 78 ILE C N 1
ATOM 4263 C CA . ILE C 2 78 ? -17.19249 42.44342 22.89586 1.000 13.58528 78 ILE C CA 1
ATOM 4264 C C . ILE C 2 78 ? -16.85217 42.03698 24.32409 1.000 13.47185 78 ILE C C 1
ATOM 4265 O O . ILE C 2 78 ? -17.65582 41.37876 24.98642 1.000 16.82020 78 ILE C O 1
ATOM 4270 N N . ALA C 2 79 ? -15.68385 42.42104 24.83044 1.000 13.27130 79 ALA C N 1
ATOM 4271 C CA . ALA C 2 79 ? -15.37002 41.95203 26.17459 1.000 16.00816 79 ALA C CA 1
ATOM 4272 C C . ALA C 2 79 ? -14.35912 42.86357 26.84840 1.000 16.84353 79 ALA C C 1
ATOM 4273 O O . ALA C 2 79 ? -13.47876 43.43202 26.20143 1.000 13.77076 79 ALA C O 1
ATOM 4275 N N . ILE C 2 80 ? -14.50406 42.97303 28.16564 1.000 19.39794 80 ILE C N 1
ATOM 4276 C CA . ILE C 2 80 ? -13.52446 43.58443 29.05309 1.000 17.03525 80 ILE C CA 1
ATOM 4277 C C . ILE C 2 80 ? -13.30216 42.61896 30.20168 1.000 17.07554 80 ILE C C 1
ATOM 4278 O O . ILE C 2 80 ? -14.27195 42.18902 30.83889 1.000 19.84220 80 ILE C O 1
ATOM 4283 N N . GLY C 2 81 ? -12.04694 42.30025 30.48919 1.000 15.34580 81 GLY C N 1
ATOM 4284 C CA . GLY C 2 81 ? -11.79019 41.42210 31.61302 1.000 16.60868 81 GLY C CA 1
ATOM 4285 C C . GLY C 2 81 ? -10.31957 41.15178 31.80688 1.000 16.71804 81 GLY C C 1
ATOM 4286 O O . GLY C 2 81 ? -9.46613 41.93194 31.38647 1.000 15.41091 81 GLY C O 1
ATOM 4287 N N . TYR C 2 82 ? -10.03146 40.03515 32.46811 1.000 17.20117 82 TYR C N 1
ATOM 4288 C CA . TYR C 2 82 ? -8.65062 39.62267 32.64427 1.000 14.95634 82 TYR C CA 1
ATOM 4289 C C . TYR C 2 82 ? -8.61134 38.11896 32.85931 1.000 19.17101 82 TYR C C 1
ATOM 4290 O O . TYR C 2 82 ? -9.56803 37.51942 33.35569 1.000 18.73230 82 TYR C O 1
ATOM 4299 N N . ILE C 2 83 ? -7.49708 37.52474 32.46441 1.000 15.26165 83 ILE C N 1
ATOM 4300 C CA . ILE C 2 83 ? -7.20584 36.13180 32.75674 1.000 21.81380 83 ILE C CA 1
ATOM 4301 C C . ILE C 2 83 ? -6.48287 36.10760 34.09203 1.000 21.30394 83 ILE C C 1
ATOM 4302 O O . ILE C 2 83 ? -5.50662 36.84209 34.29107 1.000 20.94374 83 ILE C O 1
ATOM 4307 N N . ASP C 2 84 ? -6.94106 35.25562 34.99954 1.000 23.96841 84 ASP C N 1
ATOM 4308 C CA . ASP C 2 84 ? -6.45096 35.29602 36.36410 1.000 28.59488 84 ASP C CA 1
ATOM 4309 C C . ASP C 2 84 ? -5.32439 34.28813 36.57844 1.000 34.73921 84 ASP C C 1
ATOM 4310 O O . ASP C 2 84 ? -4.80894 33.68000 35.63492 1.000 32.98806 84 ASP C O 1
ATOM 4315 N N . GLU C 2 85 ? -4.95069 34.09976 37.84679 1.000 44.95139 85 GLU C N 1
ATOM 4316 C CA . GLU C 2 85 ? -3.82430 33.23616 38.18248 1.000 50.80602 85 GLU C CA 1
ATOM 4317 C C . GLU C 2 85 ? -4.08625 31.78636 37.79355 1.000 48.87184 85 GLU C C 1
ATOM 4318 O O . GLU C 2 85 ? -3.14910 31.06108 37.44156 1.000 49.11355 85 GLU C O 1
ATOM 4324 N N . ASN C 2 86 ? -5.34298 31.34691 37.84563 1.000 45.97319 86 ASN C N 1
ATOM 4325 C CA . ASN C 2 86 ? -5.71398 29.99593 37.44661 1.000 43.89588 86 ASN C CA 1
ATOM 4326 C C . ASN C 2 86 ? -6.01567 29.89060 35.95958 1.000 41.00339 86 ASN C C 1
ATOM 4327 O O . ASN C 2 86 ? -6.58932 28.88658 35.52463 1.000 41.95346 86 ASN C O 1
ATOM 4332 N N . HIS C 2 87 ? -5.64044 30.90587 35.18160 1.000 38.34559 87 HIS C N 1
ATOM 4333 C CA . HIS C 2 87 ? -5.93307 30.99529 33.75087 1.000 38.66061 87 HIS C CA 1
ATOM 4334 C C . HIS C 2 87 ? -7.43133 30.92344 33.45979 1.000 33.25347 87 HIS C C 1
ATOM 4335 O O . HIS C 2 87 ? -7.84964 30.43202 32.40813 1.000 32.65023 87 HIS C O 1
ATOM 4342 N N . ASP C 2 88 ? -8.24612 31.42105 34.38241 1.000 29.10858 88 ASP C N 1
ATOM 4343 C CA . ASP C 2 88 ? -9.68075 31.56299 34.18195 1.000 29.25311 88 ASP C CA 1
ATOM 4344 C C . ASP C 2 88 ? -9.98355 32.98350 33.72610 1.000 28.54431 88 ASP C C 1
ATOM 4345 O O . ASP C 2 88 ? -9.40249 33.94570 34.23676 1.000 29.47015 88 ASP C O 1
ATOM 4350 N N . MET C 2 89 ? -10.88357 33.11703 32.75776 1.000 25.65428 89 MET C N 1
ATOM 4351 C CA . MET C 2 89 ? -11.27133 34.44385 32.30681 1.000 27.39151 89 MET C CA 1
ATOM 4352 C C . MET C 2 89 ? -12.32538 35.01041 33.24599 1.000 26.70260 89 MET C C 1
ATOM 4353 O O . MET C 2 89 ? -13.33712 34.36245 33.52942 1.000 23.24759 89 MET C O 1
ATOM 4358 N N . ASP C 2 90 ? -12.08978 36.23421 33.70795 1.000 28.75623 90 ASP C N 1
ATOM 4359 C CA . ASP C 2 90 ? -13.00764 36.96175 34.57250 1.000 27.37133 90 ASP C CA 1
ATOM 4360 C C . ASP C 2 90 ? -13.43754 38.21567 33.83091 1.000 27.10089 90 ASP C C 1
ATOM 4361 O O . ASP C 2 90 ? -12.59257 39.03648 33.45803 1.000 25.52503 90 ASP C O 1
ATOM 4366 N N . PHE C 2 91 ? -14.73898 38.36373 33.61409 1.000 23.43232 91 PHE C N 1
ATOM 4367 C CA . PHE C 2 91 ? -15.25442 39.39580 32.72923 1.000 22.25256 91 PHE C CA 1
ATOM 4368 C C . PHE C 2 91 ? -15.83382 40.54208 33.54317 1.000 23.72515 91 PHE C C 1
ATOM 4369 O O . PHE C 2 91 ? -16.63570 40.32144 34.45620 1.000 22.99254 91 PHE C O 1
ATOM 4377 N N . LEU C 2 92 ? -15.42107 41.76150 33.20827 1.000 17.46277 92 LEU C N 1
ATOM 4378 C CA . LEU C 2 92 ? -16.16699 42.94618 33.59794 1.000 19.64729 92 LEU C CA 1
ATOM 4379 C C . LEU C 2 92 ? -17.27624 43.25115 32.60793 1.000 20.00227 92 LEU C C 1
ATOM 4380 O O . LEU C 2 92 ? -18.25912 43.90793 32.97001 1.000 19.07630 92 LEU C O 1
ATOM 4385 N N . TYR C 2 93 ? -17.14013 42.77710 31.37369 1.000 17.04731 93 TYR C N 1
ATOM 4386 C CA . TYR C 2 93 ? -18.15497 43.02025 30.36126 1.000 20.50595 93 TYR C CA 1
ATOM 4387 C C . TYR C 2 93 ? -18.03701 41.94624 29.29329 1.000 19.04985 93 TYR C C 1
ATOM 4388 O O . TYR C 2 93 ? -16.92619 41.55668 28.92428 1.000 14.32789 93 TYR C O 1
ATOM 4397 N N . LEU C 2 94 ? -19.18493 41.48425 28.80100 1.000 21.15268 94 LEU C N 1
ATOM 4398 C CA . LE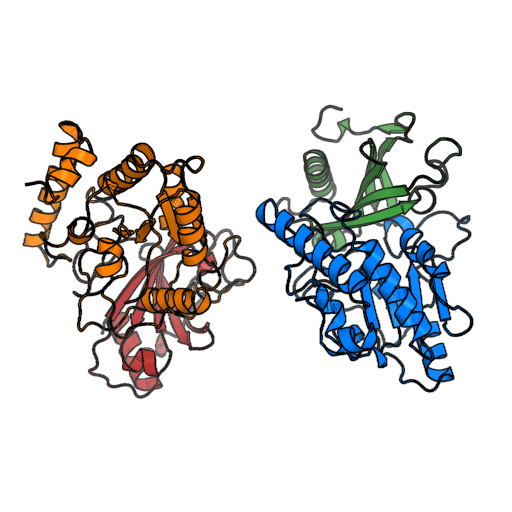U C 2 94 ? -19.23233 40.51630 27.71497 1.000 20.98387 94 LEU C CA 1
ATOM 4399 C C . LEU C 2 94 ? -20.52509 40.71133 26.93618 1.000 20.19061 94 LEU C C 1
ATOM 4400 O O . LEU C 2 94 ? -21.61588 40.70849 27.51754 1.000 22.84644 94 LEU C O 1
ATOM 4405 N N . HIS C 2 95 ? -20.37850 40.83040 25.62088 1.000 16.85461 95 HIS C N 1
ATOM 4406 C CA . HIS C 2 95 ? -21.43639 41.10175 24.66020 1.000 19.40091 95 HIS C CA 1
ATOM 4407 C C . HIS C 2 95 ? -21.25450 40.13027 23.50354 1.000 20.37898 95 HIS C C 1
ATOM 4408 O O . HIS C 2 95 ? -20.12577 39.90319 23.05909 1.000 17.71792 95 HIS C O 1
ATOM 4415 N N . ASN C 2 96 ? -22.35087 39.52868 23.03663 1.000 20.30891 96 ASN C N 1
ATOM 4416 C CA . ASN C 2 96 ? -22.27161 38.47244 22.03348 1.000 18.76886 96 ASN C CA 1
ATOM 4417 C C . ASN C 2 96 ? -22.62991 38.94405 20.62285 1.000 18.54362 96 ASN C C 1
ATOM 4418 O O . ASN C 2 96 ? -22.99493 38.11463 19.78266 1.000 19.47682 96 ASN C O 1
ATOM 4423 N N . THR C 2 97 ? -22.51559 40.25306 20.35750 1.000 17.02833 97 THR C N 1
ATOM 4424 C CA . THR C 2 97 ? -22.88675 40.95910 19.12715 1.000 18.79711 97 THR C CA 1
ATOM 4425 C C . THR C 2 97 ? -24.39319 41.20478 19.04199 1.000 21.21629 97 THR C C 1
ATOM 4426 O O . THR C 2 97 ? -24.83673 42.04411 18.25242 1.000 19.65126 97 THR C O 1
ATOM 4430 N N . ILE C 2 98 ? -25.18543 40.49583 19.84028 1.000 18.64856 98 ILE C N 1
ATOM 4431 C CA . ILE C 2 98 ? -26.63069 40.71411 19.90475 1.000 18.13478 98 ILE C CA 1
ATOM 4432 C C . ILE C 2 98 ? -27.01475 41.54483 21.11935 1.000 21.39097 98 ILE C C 1
ATOM 4433 O O . ILE C 2 98 ? -27.80483 42.48257 21.01727 1.000 24.06046 98 ILE C O 1
ATOM 4438 N N . MET C 2 99 ? -26.46014 41.21423 22.27960 1.000 23.90286 99 MET C N 1
ATOM 4439 C CA . MET C 2 99 ? -26.83078 41.86088 23.52797 1.000 25.14526 99 MET C CA 1
ATOM 4440 C C . MET C 2 99 ? -25.71573 41.62973 24.53654 1.000 23.87288 99 MET C C 1
ATOM 4441 O O . MET C 2 99 ? -24.88045 40.73567 24.34937 1.000 18.98987 99 MET C O 1
ATOM 4446 N N . PRO C 2 100 ? -25.67426 42.41366 25.61355 1.000 26.27098 100 PRO C N 1
ATOM 4447 C CA . PRO C 2 100 ? -24.73813 42.11180 26.70590 1.000 27.72418 100 PRO C CA 1
ATOM 4448 C C . PRO C 2 100 ? -25.09511 40.80042 27.39420 1.000 25.16937 100 PRO C C 1
ATOM 4449 O O . PRO C 2 100 ? -26.25344 40.55460 27.73315 1.000 25.89928 100 PRO C O 1
ATOM 4453 N N . LEU C 2 101 ? -24.08515 39.95362 27.59160 1.000 26.78912 101 LEU C N 1
ATOM 4454 C CA . LEU C 2 101 ? -24.24422 38.75408 28.40228 1.000 23.05524 101 LEU C CA 1
ATOM 4455 C C . LEU C 2 101 ? -23.82125 38.98434 29.84341 1.000 29.22743 101 LEU C C 1
ATOM 4456 O O . LEU C 2 101 ? -24.40458 38.39092 30.75949 1.000 31.32399 101 LEU C O 1
ATOM 4461 N N . LEU C 2 102 ? -22.83848 39.85511 30.06102 1.000 28.01356 102 LEU C N 1
ATOM 4462 C CA . LEU C 2 102 ? -22.33115 40.16367 31.38997 1.000 25.63012 102 LEU C CA 1
ATOM 4463 C C . LEU C 2 102 ? -21.98434 41.64079 31.41634 1.000 26.72150 102 LEU C C 1
ATOM 4464 O O . LEU C 2 102 ? -21.41555 42.16008 30.45380 1.000 24.25507 102 LEU C O 1
ATOM 4469 N N . ASP C 2 103 ? -22.31309 42.31700 32.51698 1.000 25.87383 103 ASP C N 1
ATOM 4470 C CA . ASP C 2 103 ? -22.03561 43.74946 32.60335 1.000 28.87547 103 ASP C CA 1
ATOM 4471 C C . ASP C 2 103 ? -21.81816 44.12119 34.06723 1.000 29.71379 103 ASP C C 1
ATOM 4472 O O . ASP C 2 103 ? -22.78320 44.32785 34.80951 1.000 27.20946 103 ASP C O 1
ATOM 4477 N N . GLN C 2 104 ? -20.55329 44.20449 34.46879 1.000 29.21050 104 GLN C N 1
ATOM 4478 C CA . GLN C 2 104 ? -20.16964 44.77710 35.75186 1.000 31.29145 104 GLN C CA 1
ATOM 4479 C C . GLN C 2 104 ? -19.34313 46.03569 35.53207 1.000 26.53155 104 GLN C C 1
ATOM 4480 O O . GLN C 2 104 ? -18.41343 46.33286 36.28422 1.000 23.94383 104 GLN C O 1
ATOM 4486 N N . ARG C 2 105 ? -19.67709 46.79022 34.48241 1.000 24.68908 105 ARG C N 1
ATOM 4487 C CA . ARG C 2 105 ? -18.96271 48.02649 34.19366 1.000 22.87581 105 ARG C CA 1
ATOM 4488 C C . ARG C 2 105 ? -19.16053 49.07671 35.27818 1.000 26.49684 105 ARG C C 1
ATOM 4489 O O . ARG C 2 105 ? -18.38815 50.03856 35.33664 1.000 25.65868 105 ARG C O 1
ATOM 4497 N N . TYR C 2 106 ? -20.17124 48.91830 36.13810 1.000 28.28998 106 TYR C N 1
ATOM 4498 C CA . TYR C 2 106 ? -20.27006 49.77388 37.31426 1.000 31.46913 106 TYR C CA 1
ATOM 4499 C C . TYR C 2 106 ? -19.03424 49.67417 38.20009 1.000 37.12083 106 TYR C C 1
ATOM 4500 O O . TYR C 2 106 ? -18.82023 50.55152 39.04357 1.000 43.64410 106 TYR C O 1
ATOM 4509 N N . LEU C 2 107 ? -18.23269 48.61346 38.04724 1.000 29.94843 107 LEU C N 1
ATOM 4510 C CA . LEU C 2 107 ? -16.93705 48.54936 38.71282 1.000 28.64844 107 LEU C CA 1
ATOM 4511 C C . LEU C 2 107 ? -15.92694 49.48512 38.06839 1.000 29.50608 107 LEU C C 1
ATOM 4512 O O . LEU C 2 107 ? -14.91497 49.81935 38.69634 1.000 27.39003 107 LEU C O 1
ATOM 4517 N N . LEU C 2 108 ? -16.16991 49.88863 36.82617 1.000 27.14806 108 LEU C N 1
ATOM 4518 C CA . LEU C 2 108 ? -15.35863 50.87724 36.13802 1.000 30.09516 108 LEU C CA 1
ATOM 4519 C C . LEU C 2 108 ? -15.87803 52.27522 36.44876 1.000 36.35853 108 LEU C C 1
ATOM 4520 O O . LEU C 2 108 ? -16.99657 52.45828 36.93480 1.000 38.19092 108 LEU C O 1
ATOM 4525 N N . THR C 2 109 ? -15.04390 53.26867 36.15673 1.000 42.07064 109 THR C N 1
ATOM 4526 C CA . THR C 2 109 ? -15.35505 54.66364 36.42774 1.000 50.66482 109 THR C CA 1
ATOM 4527 C C . THR C 2 109 ? -16.15690 55.32479 35.30794 1.000 54.41241 109 THR C C 1
ATOM 4528 O O . THR C 2 109 ? -16.22635 56.55854 35.25115 1.000 50.76387 109 THR C O 1
ATOM 4532 N N . GLY C 2 110 ? -16.77451 54.53639 34.43108 1.000 60.43284 110 GLY C N 1
ATOM 4533 C CA . GLY C 2 110 ? -17.47481 55.08263 33.28491 1.000 62.73626 110 GLY C CA 1
ATOM 4534 C C . GLY C 2 110 ? -18.92281 55.45390 33.53443 1.000 67.51689 110 GLY C C 1
ATOM 4535 O O . GLY C 2 110 ? -19.47959 56.30230 32.83131 1.000 70.55230 110 GLY C O 1
ATOM 4536 N N . GLY C 2 111 ? -19.54628 54.83355 34.53045 1.000 66.33153 111 GLY C N 1
ATOM 4537 C CA . GLY C 2 111 ? -20.95592 55.04272 34.78126 1.000 62.53041 111 GLY C CA 1
ATOM 4538 C C . GLY C 2 111 ? -21.88381 54.17261 33.96576 1.000 56.22537 111 GLY C C 1
ATOM 4539 O O . GLY C 2 111 ? -23.09503 54.42568 33.95615 1.000 51.92708 111 GLY C O 1
ATOM 4540 N N . GLN C 2 112 ? -21.35777 53.16083 33.28206 1.000 54.90104 112 GLN C N 1
ATOM 4541 C CA . GLN C 2 112 ? -22.16599 52.25669 32.47232 1.000 56.17898 112 GLN C CA 1
ATOM 4542 C C . GLN C 2 112 ? -22.57311 51.02122 33.27201 1.000 53.35643 112 GLN C C 1
ATOM 4543 O O . GLN C 2 112 ? -23.16619 50.08347 32.73600 1.000 52.33929 112 GLN C O 1
ATOM 4550 N N . MET D 2 1 ? 43.79811 76.20810 43.13401 1.000 63.16292 1 MET D N 1
ATOM 4551 C CA . MET D 2 1 ? 43.18362 75.89182 41.84908 1.000 61.22004 1 MET D CA 1
ATOM 4552 C C . MET D 2 1 ? 41.67726 75.70099 41.96872 1.000 56.68852 1 MET D C 1
ATOM 4553 O O . MET D 2 1 ? 41.21246 74.87917 42.75730 1.000 56.70916 1 MET D O 1
ATOM 4558 N N . THR D 2 2 ? 40.91646 76.47096 41.19305 1.000 55.47990 2 THR D N 1
ATOM 4559 C CA . THR D 2 2 ? 39.47302 76.29506 41.15441 1.000 53.38682 2 THR D CA 1
ATOM 4560 C C . THR D 2 2 ? 39.12875 74.93327 40.55051 1.000 50.44596 2 THR D C 1
ATOM 4561 O O . THR D 2 2 ? 39.98141 74.23746 39.99061 1.000 50.41359 2 THR D O 1
ATOM 4565 N N . LEU D 2 3 ? 37.85226 74.55506 40.65987 1.000 46.75330 3 LEU D N 1
ATOM 4566 C CA . LEU D 2 3 ? 37.44727 73.23047 40.19911 1.000 43.07563 3 LEU D CA 1
ATOM 4567 C C . LEU D 2 3 ? 37.69774 73.07418 38.70562 1.000 36.89448 3 LEU D C 1
ATOM 4568 O O . LEU D 2 3 ? 38.16663 72.02290 38.25314 1.000 35.09579 3 LEU D O 1
ATOM 4573 N N . GLU D 2 4 ? 37.38679 74.11184 37.92601 1.000 31.95463 4 GLU D N 1
ATOM 4574 C CA . GLU D 2 4 ? 37.65539 74.07572 36.49298 1.000 32.76479 4 GLU D CA 1
ATOM 4575 C C . GLU D 2 4 ? 39.13947 73.86645 36.21656 1.000 34.99024 4 GLU D C 1
ATOM 4576 O O . GLU D 2 4 ? 39.51454 73.08468 35.33350 1.000 37.31696 4 GLU D O 1
ATOM 4582 N N . LEU D 2 5 ? 40.00132 74.52394 36.99479 1.000 36.69516 5 LEU D N 1
ATOM 4583 C CA . LEU D 2 5 ? 41.43694 74.35399 36.80669 1.000 40.00939 5 LEU D CA 1
ATOM 4584 C C . LEU D 2 5 ? 41.89492 72.97566 37.26093 1.000 39.47286 5 LEU D C 1
ATOM 4585 O O . LEU D 2 5 ? 42.79661 72.39029 36.65458 1.000 40.34600 5 LEU D O 1
ATOM 4590 N N . GLN D 2 6 ? 41.29709 72.44256 38.32969 1.000 42.29815 6 GLN D N 1
ATOM 4591 C CA . GLN D 2 6 ? 41.63187 71.08461 38.74779 1.000 41.49531 6 GLN D CA 1
ATOM 4592 C C . GLN D 2 6 ? 41.28686 70.08119 37.65588 1.000 37.17765 6 GLN D C 1
ATOM 4593 O O . GLN D 2 6 ? 42.08750 69.19227 37.33739 1.000 38.43180 6 GLN D O 1
ATOM 4599 N N . LEU D 2 7 ? 40.10113 70.22431 37.05790 1.000 33.39764 7 LEU D N 1
ATOM 4600 C CA . LEU D 2 7 ? 39.70487 69.34433 35.96540 1.000 31.39229 7 LEU D CA 1
ATOM 4601 C C . LEU D 2 7 ? 40.63896 69.49652 34.77357 1.000 36.26826 7 LEU D C 1
ATOM 4602 O O . LEU D 2 7 ? 41.02794 68.50167 34.15111 1.000 39.37747 7 LEU D O 1
ATOM 4607 N N . LYS D 2 8 ? 41.01100 70.73573 34.43970 1.000 34.86850 8 LYS D N 1
ATOM 4608 C CA . LYS D 2 8 ? 41.90678 70.95344 33.30883 1.000 36.29448 8 LYS D CA 1
ATOM 4609 C C . LYS D 2 8 ? 43.26391 70.30813 33.55613 1.000 38.00673 8 LYS D C 1
ATOM 4610 O O . LYS D 2 8 ? 43.81709 69.64292 32.67509 1.000 37.80017 8 LYS D O 1
ATOM 4616 N N . HIS D 2 9 ? 43.82909 70.52541 34.74429 1.000 37.48412 9 HIS D N 1
ATOM 4617 C CA . HIS D 2 9 ? 45.10728 69.91914 35.09799 1.000 42.97229 9 HIS D CA 1
ATOM 4618 C C . HIS D 2 9 ? 45.02978 68.40064 34.99409 1.000 44.39837 9 HIS D C 1
ATOM 4619 O O . HIS D 2 9 ? 45.89855 67.75816 34.38670 1.000 46.46938 9 HIS D O 1
ATOM 4626 N N . TYR D 2 10 ? 43.96086 67.81632 35.54539 1.000 41.03439 10 TYR D N 1
ATOM 4627 C CA . TYR D 2 10 ? 43.78292 66.36889 35.49850 1.000 40.47830 10 TYR D CA 1
ATOM 4628 C C . TYR D 2 10 ? 43.72466 65.87014 34.05989 1.000 40.30201 10 TYR D C 1
ATOM 4629 O O . TYR D 2 10 ? 44.38812 64.88977 33.70156 1.000 40.62905 10 TYR D O 1
ATOM 4638 N N . ILE D 2 11 ? 42.95099 66.55223 33.21337 1.000 38.49614 11 ILE D N 1
ATOM 4639 C CA . ILE D 2 11 ? 42.72594 66.07118 31.85430 1.000 37.92207 11 ILE D CA 1
ATOM 4640 C C . ILE D 2 11 ? 43.99503 66.21724 31.02321 1.000 42.53573 11 ILE D C 1
ATOM 4641 O O . ILE D 2 11 ? 44.39294 65.29313 30.30372 1.000 45.31720 11 ILE D O 1
ATOM 4646 N N . THR D 2 12 ? 44.65679 67.37405 31.11766 1.000 43.81253 12 THR D N 1
ATOM 4647 C CA . THR D 2 12 ? 45.87257 67.59547 30.34288 1.000 51.20756 12 THR D CA 1
ATOM 4648 C C . THR D 2 12 ? 47.00402 66.67868 30.78781 1.000 55.12183 12 THR D C 1
ATOM 4649 O O . THR D 2 12 ? 47.83935 66.29448 29.96239 1.000 55.77427 12 THR D O 1
ATOM 4653 N N . ASN D 2 13 ? 47.06034 66.31598 32.07322 1.000 57.30717 13 ASN D N 1
ATOM 4654 C CA . ASN D 2 13 ? 48.06216 65.34390 32.49770 1.000 60.07120 13 ASN D CA 1
ATOM 4655 C C . ASN D 2 13 ? 47.70742 63.94318 32.02177 1.000 58.19174 13 ASN D C 1
ATOM 4656 O O . ASN D 2 13 ? 48.58189 63.19211 31.57455 1.000 59.85324 13 ASN D O 1
ATOM 4661 N N . LEU D 2 14 ? 46.42806 63.57541 32.10813 1.000 52.83903 14 LEU D N 1
ATOM 4662 C CA . LEU D 2 14 ? 46.01851 62.23387 31.71089 1.000 51.21897 14 LEU D CA 1
ATOM 4663 C C . LEU D 2 14 ? 46.26603 61.98996 30.22523 1.000 51.58676 14 LEU D C 1
ATOM 4664 O O . LEU D 2 14 ? 46.68739 60.89248 29.83501 1.000 49.47189 14 LEU D O 1
ATOM 4669 N N . PHE D 2 15 ? 45.98929 62.98483 29.37873 1.000 51.73748 15 PHE D N 1
ATOM 4670 C CA . PHE D 2 15 ? 46.06527 62.82658 27.92969 1.000 57.47201 15 PHE D CA 1
ATOM 4671 C C . PHE D 2 15 ? 47.26835 63.52733 27.29281 1.000 68.11182 15 PHE D C 1
ATOM 4672 O O . PHE D 2 15 ? 47.33380 63.61802 26.06272 1.000 70.35504 15 PHE D O 1
ATOM 4680 N N . ASN D 2 16 ? 48.22057 64.01313 28.09116 1.000 76.92714 16 ASN D N 1
ATOM 4681 C CA . ASN D 2 16 ? 49.40954 64.72886 27.61436 1.000 80.33135 16 ASN D CA 1
ATOM 4682 C C . ASN D 2 16 ? 49.03736 65.84448 26.63616 1.000 79.46013 16 ASN D C 1
ATOM 4683 O O . ASN D 2 16 ? 49.43665 65.86259 25.47243 1.000 81.14269 16 ASN D O 1
ATOM 4688 N N . LEU D 2 17 ? 48.23072 66.74221 27.12048 1.000 72.82130 17 LEU D N 1
ATOM 4689 C CA . LEU D 2 17 ? 47.82436 67.90153 26.35830 1.000 66.25806 17 LEU D CA 1
ATOM 4690 C C . LEU D 2 17 ? 48.58894 69.12238 26.84928 1.000 64.35087 17 LEU D C 1
ATOM 4691 O O . LEU D 2 17 ? 49.03208 69.16269 28.00200 1.000 62.87674 17 LEU D O 1
ATOM 4696 N N . PRO D 2 18 ? 48.79486 70.12346 25.99241 1.000 62.61993 18 PRO D N 1
ATOM 4697 C CA . PRO D 2 18 ? 49.55787 71.31373 26.41081 1.000 62.74733 18 PRO D CA 1
ATOM 4698 C C . PRO D 2 18 ? 48.90583 72.01107 27.59456 1.000 62.39495 18 PRO D C 1
ATOM 4699 O O . PRO D 2 18 ? 47.74583 72.43151 27.53613 1.000 61.27221 18 PRO D O 1
ATOM 4703 N N . LYS D 2 19 ? 49.67046 72.13079 28.68169 1.000 65.51655 19 LYS D N 1
ATOM 4704 C CA . LYS D 2 19 ? 49.14732 72.69563 29.92048 1.000 67.88910 19 LYS D CA 1
ATOM 4705 C C . LYS D 2 19 ? 48.76421 74.16318 29.77703 1.000 71.49153 19 LYS D C 1
ATOM 4706 O O . LYS D 2 19 ? 47.92431 74.64658 30.54325 1.000 68.07532 19 LYS D O 1
ATOM 4712 N N . ASP D 2 20 ? 49.35120 74.87942 28.81920 1.000 80.65557 20 ASP D N 1
ATOM 4713 C CA . ASP D 2 20 ? 49.10719 76.30482 28.65702 1.000 81.88856 20 ASP D CA 1
ATOM 4714 C C . ASP D 2 20 ? 48.05616 76.61861 27.60318 1.000 78.74893 20 ASP D C 1
ATOM 4715 O O . ASP D 2 20 ? 47.73779 77.79498 27.40305 1.000 80.15622 20 ASP D O 1
ATOM 4720 N N . GLU D 2 21 ? 47.50827 75.61045 26.92946 1.000 71.15779 21 GLU D N 1
ATOM 4721 C CA . GLU D 2 21 ? 46.46523 75.87090 25.94855 1.000 63.43892 21 GLU D CA 1
ATOM 4722 C C . GLU D 2 21 ? 45.21085 76.36164 26.65474 1.000 57.88226 21 GLU D C 1
ATOM 4723 O O . GLU D 2 21 ? 44.76600 75.76404 27.63904 1.000 53.90998 21 GLU D O 1
ATOM 4729 N N . LYS D 2 22 ? 44.63655 77.44807 26.15082 1.000 56.31346 22 LYS D N 1
ATOM 4730 C CA . LYS D 2 22 ? 43.44111 77.99626 26.77045 1.000 51.73975 22 LYS D CA 1
ATOM 4731 C C . LYS D 2 22 ? 42.24847 77.08983 26.49359 1.000 45.53008 22 LYS D C 1
ATOM 4732 O O . LYS D 2 22 ? 42.03120 76.65645 25.35811 1.000 46.09338 22 LYS D O 1
ATOM 4738 N N . TRP D 2 23 ? 41.48325 76.79566 27.53777 1.000 41.40074 23 TRP D N 1
ATOM 4739 C CA . TRP D 2 23 ? 40.21601 76.09535 27.40876 1.000 38.31199 23 TRP D CA 1
ATOM 4740 C C . TRP D 2 23 ? 39.08942 77.11484 27.36380 1.000 38.10575 23 TRP D C 1
ATOM 4741 O O . TRP D 2 23 ? 39.10290 78.09936 28.10733 1.000 38.96413 23 TRP D O 1
ATOM 4752 N N . GLU D 2 24 ? 38.11318 76.87429 26.49775 1.000 38.08138 24 GLU D N 1
ATOM 4753 C CA . GLU D 2 24 ? 36.90570 77.68160 26.46846 1.000 36.62978 24 GLU D CA 1
ATOM 4754 C C . GLU D 2 24 ? 35.73219 76.84790 26.96341 1.000 33.76699 24 GLU D C 1
ATOM 4755 O O . GLU D 2 24 ? 35.80703 75.61935 27.04214 1.000 31.38951 24 GLU D O 1
ATOM 4761 N N . CYS D 2 25 ? 34.64050 77.52868 27.29934 1.000 28.77080 25 CYS D N 1
ATOM 4762 C CA . CYS D 2 25 ? 33.50382 76.88255 27.93567 1.000 29.13964 25 CYS D CA 1
ATOM 4763 C C . CYS D 2 25 ? 32.21810 77.18195 27.18242 1.000 31.49520 25 CYS D C 1
ATOM 4764 O O . CYS D 2 25 ? 31.97969 78.31643 26.75869 1.000 33.79856 25 CYS D O 1
ATOM 4767 N N . GLU D 2 26 ? 31.40087 76.14844 27.01422 1.000 32.32763 26 GLU D N 1
ATOM 4768 C CA . GLU D 2 26 ? 30.02148 76.27024 26.56909 1.000 29.49058 26 GLU D CA 1
ATOM 4769 C C . GLU D 2 26 ? 29.13438 75.88538 27.74370 1.000 29.75548 26 GLU D C 1
ATOM 4770 O O . GLU D 2 26 ? 29.26186 74.78173 28.28473 1.000 28.22767 26 GLU D O 1
ATOM 4776 N N . SER D 2 27 ? 28.23055 76.78019 28.12720 1.000 28.61317 27 SER D N 1
ATOM 4777 C CA . SER D 2 27 ? 27.35311 76.55679 29.26696 1.000 30.94740 27 SER D CA 1
ATOM 4778 C C . SER D 2 27 ? 25.91388 76.49062 28.79107 1.000 28.17613 27 SER D C 1
ATOM 4779 O O . SER D 2 27 ? 25.44185 77.39161 28.09077 1.000 26.28592 27 SER D O 1
ATOM 4782 N N . ILE D 2 28 ? 25.22451 75.42301 29.17964 1.000 30.33699 28 ILE D N 1
ATOM 4783 C CA . ILE D 2 28 ? 23.84143 75.20965 28.76739 1.000 33.71130 28 ILE D CA 1
ATOM 4784 C C . ILE D 2 28 ? 23.03345 74.68730 29.94881 1.000 31.98986 28 ILE D C 1
ATOM 4785 O O . ILE D 2 28 ? 23.54110 73.93733 30.78413 1.000 34.27138 28 ILE D O 1
ATOM 4790 N N . GLU D 2 29 ? 21.76186 75.07565 30.01795 1.000 28.23768 29 GLU D N 1
ATOM 4791 C CA . GLU D 2 29 ? 20.83884 74.46735 30.96648 1.000 27.62943 29 GLU D CA 1
ATOM 4792 C C . GLU D 2 29 ? 20.01716 73.40212 30.25427 1.000 26.39465 29 GLU D C 1
ATOM 4793 O O . GLU D 2 29 ? 19.54895 73.61405 29.13254 1.000 26.43138 29 GLU D O 1
ATOM 4799 N N . GLU D 2 30 ? 19.83602 72.26046 30.91682 1.000 27.70147 30 GLU D N 1
ATOM 4800 C CA . GLU D 2 30 ? 19.09428 71.16126 30.30455 1.000 28.73177 30 GLU D CA 1
ATOM 4801 C C . GLU D 2 30 ? 18.67983 70.17111 31.38385 1.000 30.42940 30 GLU D C 1
ATOM 4802 O O . GLU D 2 30 ? 19.35659 70.04031 32.40000 1.000 29.38391 30 GLU D O 1
ATOM 4808 N N . ILE D 2 31 ? 17.55857 69.47814 31.16424 1.000 29.07384 31 ILE D N 1
ATOM 4809 C CA . ILE D 2 31 ? 17.10723 68.50360 32.15341 1.000 29.19636 31 ILE D CA 1
ATOM 4810 C C . ILE D 2 31 ? 18.07334 67.32443 32.20856 1.000 26.51286 31 ILE D C 1
ATOM 4811 O O . ILE D 2 31 ? 18.69629 66.94500 31.20739 1.000 30.09500 31 ILE D O 1
ATOM 4816 N N . ALA D 2 32 ? 18.20543 66.74361 33.40402 1.000 26.68001 32 ALA D N 1
ATOM 4817 C CA . ALA D 2 32 ? 19.16463 65.66435 33.61557 1.000 26.01898 32 ALA D CA 1
ATOM 4818 C C . ALA D 2 32 ? 18.84703 64.44700 32.75836 1.000 27.45004 32 ALA D C 1
ATOM 4819 O O . ALA D 2 32 ? 19.75709 63.69260 32.39279 1.000 27.21306 32 ALA D O 1
ATOM 4821 N N . ASP D 2 33 ? 17.56687 64.24286 32.43013 1.000 24.88663 33 ASP D N 1
ATOM 4822 C CA . ASP D 2 33 ? 17.15594 63.06616 31.66910 1.000 28.35403 33 ASP D CA 1
ATOM 4823 C C . ASP D 2 33 ? 17.84393 62.98619 30.31333 1.000 32.69571 33 ASP D C 1
ATOM 4824 O O . ASP D 2 33 ? 18.03708 61.88632 29.78060 1.000 29.83589 33 ASP D O 1
ATOM 4829 N N . ASP D 2 34 ? 18.21960 64.12855 29.74055 1.000 32.96331 34 ASP D N 1
ATOM 4830 C CA . ASP D 2 34 ? 18.82968 64.15232 28.41988 1.000 30.28083 34 ASP D CA 1
ATOM 4831 C C . ASP D 2 34 ? 20.35031 64.07203 28.44637 1.000 30.53903 34 ASP D C 1
ATOM 4832 O O . ASP D 2 34 ? 20.95851 63.86958 27.39048 1.000 34.57039 34 ASP D O 1
ATOM 4837 N N . ILE D 2 35 ? 20.98264 64.22414 29.60587 1.000 28.85988 35 ILE D N 1
ATOM 4838 C CA . ILE D 2 35 ? 22.43421 64.33012 29.65802 1.000 33.96023 35 ILE D CA 1
ATOM 4839 C C . ILE D 2 35 ? 23.09051 63.30130 30.56978 1.000 35.86477 35 ILE D C 1
ATOM 4840 O O . ILE D 2 35 ? 24.28516 63.01496 30.38857 1.000 42.87954 35 ILE D O 1
ATOM 4845 N N . LEU D 2 36 ? 22.37189 62.70384 31.51471 1.000 32.22671 36 LEU D N 1
ATOM 4846 C CA . LEU D 2 36 ? 22.98820 61.72617 32.39870 1.000 30.91512 36 LEU D CA 1
ATOM 4847 C C . LEU D 2 36 ? 22.48149 60.31427 32.10066 1.000 30.36479 36 LEU D C 1
ATOM 4848 O O . LEU D 2 36 ? 21.38440 60.14578 31.55679 1.000 30.57066 36 LEU D O 1
ATOM 4853 N N . PRO D 2 37 ? 23.27187 59.28448 32.42336 1.000 30.28974 37 PRO D N 1
ATOM 4854 C CA . PRO D 2 37 ? 22.85929 57.90402 32.12936 1.000 33.71008 37 PRO D CA 1
ATOM 4855 C C . PRO D 2 37 ? 21.48741 57.56875 32.69933 1.000 37.52043 37 PRO D C 1
ATOM 4856 O O . PRO D 2 37 ? 21.07637 58.08717 33.74020 1.000 36.78437 37 PRO D O 1
ATOM 4860 N N . ASP D 2 38 ? 20.78248 56.68353 31.98876 1.000 38.41229 38 ASP D N 1
ATOM 4861 C CA . ASP D 2 38 ? 19.39197 56.38271 32.31598 1.000 38.13809 38 ASP D CA 1
ATOM 4862 C C . ASP D 2 38 ? 19.24670 55.85495 33.73842 1.000 37.70159 38 ASP D C 1
ATOM 4863 O O . ASP D 2 38 ? 18.30079 56.21649 34.44943 1.000 30.25211 38 ASP D O 1
ATOM 4868 N N . GLN D 2 39 ? 20.17771 55.00499 34.17565 1.000 36.02271 39 GLN D N 1
ATOM 4869 C CA . GLN D 2 39 ? 20.02178 54.35012 35.46851 1.000 41.72322 39 GLN D CA 1
ATOM 4870 C C . GLN D 2 39 ? 20.14203 55.32121 36.63437 1.000 42.13080 39 GLN D C 1
ATOM 4871 O O . GLN D 2 39 ? 19.61223 55.04138 37.71312 1.000 45.02995 39 GLN D O 1
ATOM 4877 N N . TYR D 2 40 ? 20.78768 56.46615 36.43779 1.000 41.04791 40 TYR D N 1
ATOM 4878 C CA . TYR D 2 40 ? 21.02718 57.41233 37.51666 1.000 42.78320 40 TYR D CA 1
ATOM 4879 C C . TYR D 2 40 ? 20.07288 58.59917 37.48105 1.000 43.41015 40 TYR D C 1
ATOM 4880 O O . TYR D 2 40 ? 20.29976 59.58754 38.18651 1.000 42.63420 40 TYR D O 1
ATOM 4889 N N . VAL D 2 41 ? 19.01321 58.52305 36.68168 1.000 41.80304 41 VAL D N 1
ATOM 4890 C CA . VAL D 2 41 ? 18.04012 59.60010 36.54744 1.000 40.99861 41 VAL D CA 1
ATOM 4891 C C . VAL D 2 41 ? 16.68200 58.99055 36.86943 1.000 45.86681 41 VAL D C 1
ATOM 4892 O O . VAL D 2 41 ? 16.07101 58.32421 36.02475 1.000 43.47825 41 VAL D O 1
ATOM 4896 N N . ARG D 2 42 ? 16.20830 59.20840 38.09559 1.000 55.86810 42 ARG D N 1
ATOM 4897 C CA . ARG D 2 42 ? 14.99965 58.56644 38.59044 1.000 63.10299 42 ARG D CA 1
ATOM 4898 C C . ARG D 2 42 ? 14.13565 59.58108 39.32514 1.000 62.63677 42 ARG D C 1
ATOM 4899 O O . ARG D 2 42 ? 14.62985 60.59252 39.83156 1.000 58.82208 42 ARG D O 1
ATOM 4907 N N . LEU D 2 43 ? 12.83380 59.29825 39.36322 1.000 66.68378 43 LEU D N 1
ATOM 4908 C CA . LEU D 2 43 ? 11.87682 60.17913 40.02185 1.000 69.66077 43 LEU D CA 1
ATOM 4909 C C . LEU D 2 43 ? 12.24639 60.39673 41.48413 1.000 67.21482 43 LEU D C 1
ATOM 4910 O O . LEU D 2 43 ? 12.73174 59.48958 42.16604 1.000 67.90772 43 LEU D O 1
ATOM 4915 N N . GLY D 2 44 ? 12.01315 61.61760 41.96099 1.000 62.29413 44 GLY D N 1
ATOM 4916 C CA . GLY D 2 44 ? 12.43123 62.02939 43.28165 1.000 58.45256 44 GLY D CA 1
ATOM 4917 C C . GLY D 2 44 ? 13.89855 62.36663 43.41291 1.000 54.62053 44 GLY D C 1
ATOM 4918 O O . GLY D 2 44 ? 14.32058 62.79919 44.49295 1.000 57.40855 44 GLY D O 1
ATOM 4919 N N . ALA D 2 45 ? 14.68912 62.19202 42.35369 1.000 47.27658 45 ALA D N 1
ATOM 4920 C CA . ALA D 2 45 ? 16.09820 62.56004 42.38501 1.000 42.27274 45 ALA D CA 1
ATOM 4921 C C . ALA D 2 45 ? 16.43256 63.50257 41.23381 1.000 37.93261 45 ALA D C 1
ATOM 4922 O O . ALA D 2 45 ? 16.02629 64.66797 41.24482 1.000 39.62925 45 ALA D O 1
ATOM 4924 N N . LEU D 2 46 ? 17.16077 63.00943 40.23037 1.000 33.30094 46 LEU D N 1
ATOM 4925 C CA . LEU D 2 46 ? 17.63600 63.87241 39.15393 1.000 32.98363 46 LEU D CA 1
ATOM 4926 C C . LEU D 2 46 ? 16.59531 64.10769 38.06760 1.000 34.67016 46 LEU D C 1
ATOM 4927 O O . LEU D 2 46 ? 16.72366 65.07698 37.31030 1.000 35.58437 46 LEU D O 1
ATOM 4932 N N . SER D 2 47 ? 15.57810 63.25261 37.97308 1.000 34.17528 47 SER D N 1
ATOM 4933 C CA . SER D 2 47 ? 14.64190 63.31850 36.85779 1.000 35.67710 47 SER D CA 1
ATOM 4934 C C . SER D 2 47 ? 13.86044 64.62851 36.86703 1.000 36.76391 47 SER D C 1
ATOM 4935 O O . SER D 2 47 ? 13.34094 65.05032 37.90560 1.000 35.71323 47 SER D O 1
ATOM 4938 N N . ASN D 2 48 ? 13.79739 65.27287 35.69773 1.000 35.80113 48 ASN D N 1
ATOM 4939 C CA . ASN D 2 48 ? 13.06351 66.51483 35.45511 1.000 38.72052 48 ASN D CA 1
ATOM 4940 C C . ASN D 2 48 ? 13.67002 67.72004 36.16460 1.000 35.42373 48 ASN D C 1
ATOM 4941 O O . ASN D 2 48 ? 13.01061 68.75666 36.29333 1.000 34.25577 48 ASN D O 1
ATOM 4946 N N . LYS D 2 49 ? 14.91365 67.61717 36.62376 1.000 32.45513 49 LYS D N 1
ATOM 4947 C CA . LYS D 2 49 ? 15.63179 68.74657 37.19800 1.000 33.53330 49 LYS D CA 1
ATOM 4948 C C . LYS D 2 49 ? 16.50821 69.39250 36.13415 1.000 32.94264 49 LYS D C 1
ATOM 4949 O O . LYS D 2 49 ? 17.23266 68.69813 35.41277 1.000 26.22803 49 LYS D O 1
ATOM 4955 N N . ILE D 2 50 ? 16.43766 70.71666 36.04073 1.000 33.63133 50 ILE D N 1
ATOM 4956 C CA . ILE D 2 50 ? 17.26230 71.46534 35.09965 1.000 30.44394 50 ILE D CA 1
ATOM 4957 C C . ILE D 2 50 ? 18.65985 71.60740 35.68961 1.000 29.00986 50 ILE D C 1
ATOM 4958 O O . ILE D 2 50 ? 18.82876 72.13500 36.79346 1.000 32.47213 50 ILE D O 1
ATOM 4963 N N . LEU D 2 51 ? 19.66324 71.14059 34.95665 1.000 26.98075 51 LEU D N 1
ATOM 4964 C CA . LEU D 2 51 ? 21.05396 71.24026 35.35899 1.000 30.30029 51 LEU D CA 1
ATOM 4965 C C . LEU D 2 51 ? 21.71990 72.38116 34.60358 1.000 30.77942 51 LEU D C 1
ATOM 4966 O O . LEU D 2 51 ? 21.42495 72.61647 33.42506 1.000 27.38699 51 LEU D O 1
ATOM 4971 N N . GLN D 2 52 ? 22.61680 73.08058 35.29586 1.000 31.70624 52 GLN D N 1
ATOM 4972 C CA . GLN D 2 52 ? 23.52323 74.04264 34.68394 1.000 31.52176 52 GLN D CA 1
ATOM 4973 C C . GLN D 2 52 ? 24.79707 73.30121 34.30562 1.000 31.14700 52 GLN D C 1
ATOM 4974 O O . GLN D 2 52 ? 25.43207 72.67726 35.16310 1.000 26.83201 52 GLN D O 1
ATOM 4980 N N . THR D 2 53 ? 25.18342 73.37032 33.03795 1.000 27.40527 53 THR D N 1
ATOM 4981 C CA . THR D 2 53 ? 26.26238 72.54150 32.53713 1.000 28.66109 53 THR D CA 1
ATOM 4982 C C . THR D 2 53 ? 27.37296 73.41110 31.97550 1.000 29.69833 53 THR D C 1
ATOM 4983 O O . THR D 2 53 ? 27.10963 74.42767 31.31673 1.000 32.11154 53 THR D O 1
ATOM 4987 N N . TYR D 2 54 ? 28.60162 72.92972 32.16707 1.000 24.78647 54 TYR D N 1
ATOM 4988 C CA . TYR D 2 54 ? 29.82768 73.53667 31.67197 1.000 24.15686 54 TYR D CA 1
ATOM 4989 C C . TYR D 2 54 ? 30.56715 72.45952 30.89916 1.000 27.86494 54 TYR D C 1
ATOM 4990 O O . TYR D 2 54 ? 30.96697 71.44690 31.48247 1.000 28.58904 54 TYR D O 1
ATOM 4999 N N . THR D 2 55 ? 30.73880 72.66366 29.59756 1.000 29.06136 55 THR D N 1
ATOM 5000 C CA . THR D 2 55 ? 31.49065 71.74537 28.75383 1.000 27.58073 55 THR D CA 1
ATOM 5001 C C . THR D 2 55 ? 32.67019 72.50813 28.17891 1.000 27.69174 55 THR D C 1
ATOM 5002 O O . THR D 2 55 ? 32.48853 73.55394 27.55056 1.000 29.73130 55 THR D O 1
ATOM 5006 N N . TYR D 2 56 ? 33.87016 71.98622 28.38876 1.000 27.60957 56 TYR D N 1
ATOM 5007 C CA . TYR D 2 56 ? 35.08511 72.67465 27.98781 1.000 27.20391 56 TYR D CA 1
ATOM 5008 C C . TYR D 2 56 ? 35.59334 72.12180 26.66403 1.000 26.88434 56 TYR D C 1
ATOM 5009 O O . TYR D 2 56 ? 35.45615 70.93274 26.36970 1.000 26.09717 56 TYR D O 1
ATOM 5018 N N . TYR D 2 57 ? 36.18021 73.00635 25.86348 1.000 28.92397 57 TYR D N 1
ATOM 5019 C CA . TYR D 2 57 ? 36.63084 72.64158 24.52943 1.000 26.96211 57 TYR D CA 1
ATOM 5020 C C . TYR D 2 57 ? 37.84499 73.47870 24.15793 1.000 32.84264 57 TYR D C 1
ATOM 5021 O O . TYR D 2 57 ? 38.06798 74.56870 24.69556 1.000 31.97082 57 TYR D O 1
ATOM 5030 N N . SER D 2 58 ? 38.63015 72.93971 23.23131 1.000 36.65824 58 SER D N 1
ATOM 5031 C CA . SER D 2 58 ? 39.82397 73.58523 22.69612 1.000 39.81377 58 SER D CA 1
ATOM 5032 C C . SER D 2 58 ? 40.25928 72.77958 21.47970 1.000 45.12553 58 SER D C 1
ATOM 5033 O O . SER D 2 58 ? 39.67002 71.74359 21.15615 1.000 48.04506 58 SER D O 1
ATOM 5036 N N . ASP D 2 59 ? 41.29979 73.26753 20.80191 1.000 48.54633 59 ASP D N 1
ATOM 5037 C CA . ASP D 2 59 ? 41.79502 72.57801 19.61483 1.000 47.91560 59 ASP D CA 1
ATOM 5038 C C . ASP D 2 59 ? 42.31261 71.18572 19.95930 1.000 44.97193 59 ASP D C 1
ATOM 5039 O O . ASP D 2 59 ? 41.93168 70.19853 19.32150 1.000 44.69081 59 ASP D O 1
ATOM 5044 N N . THR D 2 60 ? 43.18423 71.08214 20.96738 1.000 47.97246 60 THR D N 1
ATOM 5045 C CA . THR D 2 60 ? 43.73365 69.77295 21.31408 1.000 51.50839 60 THR D CA 1
ATOM 5046 C C . THR D 2 60 ? 42.68386 68.87505 21.95756 1.000 50.78194 60 THR D C 1
ATOM 5047 O O . THR D 2 60 ? 42.73405 67.65039 21.79286 1.000 53.33058 60 THR D O 1
ATOM 5051 N N . LEU D 2 61 ? 41.72282 69.45905 22.67798 1.000 47.04031 61 LEU D N 1
ATOM 5052 C CA . LEU D 2 61 ? 40.58897 68.67686 23.16095 1.000 41.68972 61 LEU D CA 1
ATOM 5053 C C . LEU D 2 61 ? 39.78065 68.10829 22.00217 1.000 43.99835 61 LEU D C 1
ATOM 5054 O O . LEU D 2 61 ? 39.32926 66.95833 22.05717 1.000 41.14882 61 LEU D O 1
ATOM 5059 N N . HIS D 2 62 ? 39.57603 68.90379 20.94785 1.000 47.00859 62 HIS D N 1
ATOM 5060 C CA . HIS D 2 62 ? 38.85964 68.40477 19.77864 1.000 51.08258 62 HIS D CA 1
ATOM 5061 C C . HIS D 2 62 ? 39.66211 67.32803 19.05669 1.000 52.24096 62 HIS D C 1
ATOM 5062 O O . HIS D 2 62 ? 39.08971 66.35489 18.55257 1.000 48.04000 62 HIS D O 1
ATOM 5069 N N . GLU D 2 63 ? 40.98648 67.49333 18.98202 1.000 62.03573 63 GLU D N 1
ATOM 5070 C CA . GLU D 2 63 ? 41.82958 66.45869 18.38864 1.000 68.80195 63 GLU D CA 1
ATOM 5071 C C . GLU D 2 63 ? 41.75140 65.16596 19.18878 1.000 66.58913 63 GLU D C 1
ATOM 5072 O O . GLU D 2 63 ? 41.79867 64.06856 18.62024 1.000 68.09487 63 GLU D O 1
ATOM 5078 N N . SER D 2 64 ? 41.64460 65.27563 20.51220 1.000 60.80398 64 SER D N 1
ATOM 5079 C CA . SER D 2 64 ? 41.53490 64.09803 21.35881 1.000 54.27852 64 SER D CA 1
ATOM 5080 C C . SER D 2 64 ? 40.11498 63.55924 21.42067 1.000 45.53489 64 SER D C 1
ATOM 5081 O O . SER D 2 64 ? 39.91169 62.46005 21.94601 1.000 45.65226 64 SER D O 1
ATOM 5084 N N . ASN D 2 65 ? 39.13987 64.30823 20.90123 1.000 44.48282 65 ASN D N 1
ATOM 5085 C CA . ASN D 2 65 ? 37.72959 63.91992 20.93644 1.000 43.73346 65 ASN D CA 1
ATOM 5086 C C . ASN D 2 65 ? 37.25095 63.71748 22.37088 1.000 43.40079 65 ASN D C 1
ATOM 5087 O O . ASN D 2 65 ? 36.54140 62.75796 22.68143 1.000 41.90145 65 ASN D O 1
ATOM 5092 N N . ILE D 2 66 ? 37.63761 64.63867 23.25002 1.000 41.02055 66 ILE D N 1
ATOM 5093 C CA . ILE D 2 66 ? 37.26965 64.60024 24.65854 1.000 37.62058 66 ILE D CA 1
ATOM 5094 C C . ILE D 2 66 ? 36.56206 65.90430 24.99686 1.000 34.18000 66 ILE D C 1
ATOM 5095 O O . ILE D 2 66 ? 36.97180 66.97860 24.54356 1.000 36.59876 66 ILE D O 1
ATOM 5100 N N . TYR D 2 67 ? 35.50471 65.80848 25.79875 1.000 32.47767 67 TYR D N 1
ATOM 5101 C CA . TYR D 2 67 ? 34.77544 66.97324 26.29722 1.000 33.28529 67 TYR D CA 1
ATOM 5102 C C . TYR D 2 67 ? 34.64162 66.86821 27.80959 1.000 28.07247 67 TYR D C 1
ATOM 5103 O O . TYR D 2 67 ? 33.74852 66.15954 28.30644 1.000 25.61455 67 TYR D O 1
ATOM 5112 N N . PRO D 2 68 ? 35.53033 67.50127 28.56765 1.000 26.27370 68 PRO D N 1
ATOM 5113 C CA . PRO D 2 68 ? 35.34401 67.55760 30.01937 1.000 27.17171 68 PRO D CA 1
ATOM 5114 C C . PRO D 2 68 ? 34.12774 68.40119 30.35505 1.000 29.86204 68 PRO D C 1
ATOM 5115 O O . PRO D 2 68 ? 33.77928 69.34405 29.63790 1.000 30.56294 68 PRO D O 1
ATOM 5119 N N . PHE D 2 69 ? 33.46049 68.03556 31.44702 1.000 27.12428 69 PHE D N 1
ATOM 5120 C CA . PHE D 2 69 ? 32.26014 68.74893 31.84461 1.000 26.62121 69 PHE D CA 1
ATOM 5121 C C . PHE D 2 69 ? 32.11896 68.75335 33.35834 1.000 29.59011 69 PHE D C 1
ATOM 5122 O O . PHE D 2 69 ? 32.61244 67.86324 34.06835 1.000 31.96307 69 PHE D O 1
ATOM 5130 N N . ILE D 2 70 ? 31.39782 69.77327 33.82219 1.000 25.70384 70 ILE D N 1
ATOM 5131 C CA . ILE D 2 70 ? 30.95766 69.91810 35.20283 1.000 25.72097 70 ILE D CA 1
ATOM 5132 C C . ILE D 2 70 ? 29.47976 70.27928 35.17124 1.000 25.17359 70 ILE D C 1
ATOM 5133 O O . ILE D 2 70 ? 29.07280 71.19071 34.44166 1.000 26.42493 70 ILE D O 1
ATOM 5138 N N . LEU D 2 71 ? 28.68301 69.57703 35.96624 1.000 22.89037 71 LEU D N 1
ATOM 5139 C CA . LEU D 2 71 ? 27.24527 69.78042 36.02966 1.000 24.65818 71 LEU D CA 1
ATOM 5140 C C . LEU D 2 71 ? 26.86097 70.18620 37.44428 1.000 26.08383 71 LEU D C 1
ATOM 5141 O O . LEU D 2 71 ? 27.37218 69.62061 38.41862 1.000 26.22116 71 LEU D O 1
ATOM 5146 N N . TYR D 2 72 ? 25.91673 71.12230 37.54045 1.000 27.15651 72 TYR D N 1
ATOM 5147 C CA . TYR D 2 72 ? 25.40390 71.63216 38.80177 1.000 30.05065 72 TYR D CA 1
ATOM 5148 C C . TYR D 2 72 ? 23.88282 71.59892 38.77404 1.000 29.24489 72 TYR D C 1
ATOM 5149 O O . TYR D 2 72 ? 23.26132 71.64388 37.71210 1.000 24.52191 72 TYR D O 1
ATOM 5158 N N . TYR D 2 73 ? 23.28740 71.53079 39.96187 1.000 34.63398 73 TYR D N 1
ATOM 5159 C CA . TYR D 2 73 ? 21.85712 71.76047 40.14744 1.000 36.16039 73 TYR D CA 1
ATOM 5160 C C . TYR D 2 73 ? 21.72356 72.82277 41.22758 1.000 42.47709 73 TYR D C 1
ATOM 5161 O O . TYR D 2 73 ? 22.03621 72.56456 42.39531 1.000 40.53913 73 TYR D O 1
ATOM 5170 N N . GLN D 2 74 ? 21.25364 74.00860 40.83735 1.000 54.06678 74 GLN D N 1
ATOM 5171 C CA . GLN D 2 74 ? 21.36333 75.22115 41.65268 1.000 61.85082 74 GLN D CA 1
ATOM 5172 C C . GLN D 2 74 ? 22.85709 75.41781 41.88232 1.000 65.76045 74 GLN D C 1
ATOM 5173 O O . GLN D 2 74 ? 23.60673 75.47088 40.89187 1.000 71.05091 74 GLN D O 1
ATOM 5179 N N . LYS D 2 75 ? 23.33967 75.52288 43.11692 1.000 63.11377 75 LYS D N 1
ATOM 5180 C CA . LYS D 2 75 ? 24.77132 75.62104 43.36405 1.000 60.29552 75 LYS D CA 1
ATOM 5181 C C . LYS D 2 75 ? 25.38188 74.29411 43.80194 1.000 55.64267 75 LYS D C 1
ATOM 5182 O O . LYS D 2 75 ? 26.56243 74.25597 44.16259 1.000 57.44873 75 LYS D O 1
ATOM 5188 N N . GLN D 2 76 ? 24.61229 73.20785 43.76990 1.000 49.78921 76 GLN D N 1
ATOM 5189 C CA . GLN D 2 76 ? 25.10398 71.91263 44.22074 1.000 49.20395 76 GLN D CA 1
ATOM 5190 C C . GLN D 2 76 ? 25.85784 71.21813 43.09524 1.000 44.13415 76 GLN D C 1
ATOM 5191 O O . GLN D 2 76 ? 25.32666 71.05045 41.99323 1.000 39.96375 76 GLN D O 1
ATOM 5197 N N . LEU D 2 77 ? 27.09712 70.81976 43.37428 1.000 42.80545 77 LEU D N 1
ATOM 5198 C CA . LEU D 2 77 ? 27.86529 70.03950 42.41427 1.000 37.36737 77 LEU D CA 1
ATOM 5199 C C . LEU D 2 77 ? 27.15288 68.72382 42.13029 1.000 36.07214 77 LEU D C 1
ATOM 5200 O O . LEU D 2 77 ? 26.83854 67.96301 43.05037 1.000 34.39477 77 LEU D O 1
ATOM 5205 N N . ILE D 2 78 ? 26.89414 68.45405 40.85237 1.000 32.92302 78 ILE D N 1
ATOM 5206 C CA . ILE D 2 78 ? 26.21237 67.23817 40.44090 1.000 32.11267 78 ILE D CA 1
ATOM 5207 C C . ILE D 2 78 ? 27.15482 66.26967 39.74073 1.000 31.81818 78 ILE D C 1
ATOM 5208 O O . ILE D 2 78 ? 27.10552 65.06609 39.99879 1.000 29.01655 78 ILE D O 1
ATOM 5213 N N . ALA D 2 79 ? 28.03134 66.76191 38.86995 1.000 30.43284 79 ALA D N 1
ATOM 5214 C CA . ALA D 2 79 ? 28.88078 65.80558 38.17324 1.000 30.69769 79 ALA D CA 1
ATOM 5215 C C . ALA D 2 79 ? 30.16810 66.46424 37.70733 1.000 31.09812 79 ALA D C 1
ATOM 5216 O O . ALA D 2 79 ? 30.19229 67.64508 37.36602 1.000 28.45387 79 ALA D O 1
ATOM 5218 N N . ILE D 2 80 ? 31.23674 65.67491 37.70889 1.000 30.32551 80 ILE D N 1
ATOM 5219 C CA . ILE D 2 80 ? 32.49687 66.02563 37.06763 1.000 29.61945 80 ILE D CA 1
ATOM 5220 C C . ILE D 2 80 ? 32.92396 64.82640 36.23964 1.000 32.01065 80 ILE D C 1
ATOM 5221 O O . ILE D 2 80 ? 32.94987 63.70067 36.75656 1.000 28.77454 80 ILE D O 1
ATOM 5226 N N . GLY D 2 81 ? 33.28503 65.06506 34.98297 1.000 31.79263 81 GLY D N 1
ATOM 5227 C CA . GLY D 2 81 ? 33.75267 63.97331 34.14651 1.000 24.13885 81 GLY D CA 1
ATOM 5228 C C . GLY D 2 81 ? 34.12544 64.43823 32.75789 1.000 28.48511 81 GLY D C 1
ATOM 5229 O O . GLY D 2 81 ? 34.45831 65.60491 32.55383 1.000 28.18079 81 GLY D O 1
ATOM 5230 N N . TYR D 2 82 ? 34.07958 63.51059 31.79850 1.000 29.62038 82 TYR D N 1
ATOM 5231 C CA . TYR D 2 82 ? 34.28229 63.86902 30.39812 1.000 29.48951 82 TYR D CA 1
ATOM 5232 C C . TYR D 2 82 ? 33.61306 62.83543 29.49749 1.000 30.19391 82 TYR D C 1
ATOM 5233 O O . TYR D 2 82 ? 33.45788 61.67051 29.87305 1.000 31.28202 82 TYR D O 1
ATOM 5242 N N . ILE D 2 83 ? 33.19337 63.29746 28.31089 1.000 29.23668 83 ILE D N 1
ATOM 5243 C CA . ILE D 2 83 ? 32.64152 62.46041 27.24157 1.000 31.00887 83 ILE D CA 1
ATOM 5244 C C . ILE D 2 83 ? 33.69705 62.22538 26.16777 1.000 30.53317 83 ILE D C 1
ATOM 5245 O O . ILE D 2 83 ? 34.42216 63.15239 25.79050 1.000 30.24822 83 ILE D O 1
ATOM 5250 N N . ASP D 2 84 ? 33.77763 60.99631 25.65164 1.000 39.39025 84 ASP D N 1
ATOM 5251 C CA . ASP D 2 84 ? 34.76076 60.67636 24.62521 1.000 47.63955 84 ASP D CA 1
ATOM 5252 C C . ASP D 2 84 ? 34.13222 60.70842 23.22514 1.000 56.13442 84 ASP D C 1
ATOM 5253 O O . ASP D 2 84 ? 33.00827 61.18280 23.02940 1.000 52.56262 84 ASP D O 1
ATOM 5258 N N . GLU D 2 85 ? 34.87804 60.20167 22.23403 1.000 67.44790 85 GLU D N 1
ATOM 5259 C CA . GLU D 2 85 ? 34.40462 60.18387 20.85010 1.000 70.50723 85 GLU D CA 1
ATOM 5260 C C . GLU D 2 85 ? 33.20733 59.26019 20.65660 1.000 65.61048 85 GLU D C 1
ATOM 5261 O O . GLU D 2 85 ? 32.32748 59.55132 19.83692 1.000 61.13745 85 GLU D O 1
ATOM 5267 N N . ASN D 2 86 ? 33.15344 58.15334 21.39845 1.000 62.06626 86 ASN D N 1
ATOM 5268 C CA . ASN D 2 86 ? 32.04843 57.20618 21.34076 1.000 56.25237 86 ASN D CA 1
ATOM 5269 C C . ASN D 2 86 ? 30.89921 57.59014 22.26256 1.000 51.52625 86 ASN D C 1
ATOM 5270 O O . ASN D 2 86 ? 30.05274 56.74193 22.57135 1.000 49.03840 86 ASN D O 1
ATOM 5275 N N . HIS D 2 87 ? 30.86405 58.84556 22.71222 1.000 48.92667 87 HIS D N 1
ATOM 5276 C CA . HIS D 2 87 ? 29.84921 59.34529 23.63742 1.000 46.95876 87 HIS D CA 1
ATOM 5277 C C . HIS D 2 87 ? 29.83160 58.56062 24.94350 1.000 43.69949 87 HIS D C 1
ATOM 5278 O O . HIS D 2 87 ? 28.79557 58.46261 25.60551 1.000 41.94727 87 HIS D O 1
ATOM 5285 N N . ASP D 2 88 ? 30.98139 58.02407 25.34208 1.000 44.01769 88 ASP D N 1
ATOM 5286 C CA . ASP D 2 88 ? 31.10115 57.34087 26.62013 1.000 45.55597 88 ASP D CA 1
ATOM 5287 C C . ASP D 2 88 ? 31.57602 58.33545 27.67072 1.000 47.91543 88 ASP D C 1
ATOM 5288 O O . ASP D 2 88 ? 32.56690 59.04421 27.46493 1.000 50.63902 88 ASP D O 1
ATOM 5293 N N . MET D 2 89 ? 30.85675 58.39229 28.78563 1.000 44.95749 89 MET D N 1
ATOM 5294 C CA . MET D 2 89 ? 31.20650 59.25896 29.89987 1.000 48.20696 89 MET D CA 1
ATOM 5295 C C . MET D 2 89 ? 32.13497 58.55630 30.88156 1.000 51.99250 89 MET D C 1
ATOM 5296 O O . MET D 2 89 ? 31.96669 57.37031 31.17610 1.000 55.35751 89 MET D O 1
ATOM 5301 N N . ASP D 2 90 ? 33.13853 59.28909 31.35626 1.000 48.08300 90 ASP D N 1
ATOM 5302 C CA . ASP D 2 90 ? 33.97909 58.86375 32.46897 1.000 44.15256 90 ASP D CA 1
ATOM 5303 C C . ASP D 2 90 ? 33.76910 59.87368 33.58514 1.000 41.02897 90 ASP D C 1
ATOM 5304 O O . ASP D 2 90 ? 33.96274 61.07421 33.37487 1.000 39.01252 90 ASP D O 1
ATOM 5309 N N . PHE D 2 91 ? 33.37172 59.39780 34.76081 1.000 37.93040 91 PHE D N 1
ATOM 5310 C CA . PHE D 2 91 ? 32.99290 60.27641 35.85973 1.000 34.93844 91 PHE D CA 1
ATOM 5311 C C . PHE D 2 91 ? 34.09842 60.35627 36.90326 1.000 36.10457 91 PHE D C 1
ATOM 5312 O O . PHE D 2 91 ? 34.60702 59.32758 37.36127 1.000 35.51523 91 PHE D O 1
ATOM 5320 N N . LEU D 2 92 ? 34.45876 61.58194 37.28099 1.000 35.96744 92 LEU D N 1
ATOM 5321 C CA . LEU D 2 92 ? 35.18383 61.80950 38.52193 1.000 34.35625 92 LEU D CA 1
ATOM 5322 C C . LEU D 2 92 ? 34.25471 62.00523 39.70905 1.000 33.13493 92 LEU D C 1
ATOM 5323 O O . LEU D 2 92 ? 34.66577 61.75717 40.85050 1.000 35.04066 92 LEU D O 1
ATOM 5328 N N . TYR D 2 93 ? 33.01764 62.43579 39.46832 1.000 32.06791 93 TYR D N 1
ATOM 5329 C CA . TYR D 2 93 ? 32.09796 62.71433 40.56333 1.000 29.72661 93 TYR D CA 1
ATOM 5330 C C . TYR D 2 93 ? 30.67033 62.67524 40.04397 1.000 32.57822 93 TYR D C 1
ATOM 5331 O O . TYR D 2 93 ? 30.40001 63.16810 38.94638 1.000 31.63024 93 TYR D O 1
ATOM 5340 N N . LEU D 2 94 ? 29.76164 62.13420 40.85922 1.000 35.34036 94 LEU D N 1
ATOM 5341 C CA . LEU D 2 94 ? 28.34348 62.08089 40.52216 1.000 34.90121 94 LEU D CA 1
ATOM 5342 C C . LEU D 2 94 ? 27.51040 62.06959 41.79695 1.000 37.10110 94 LEU D C 1
ATOM 5343 O O . LEU D 2 94 ? 27.75178 61.25255 42.69187 1.000 38.38230 94 LEU D O 1
ATOM 5348 N N . HIS D 2 95 ? 26.52489 62.96738 41.85092 1.000 38.31346 95 HIS D N 1
ATOM 5349 C CA . HIS D 2 95 ? 25.63522 63.17436 42.98857 1.000 42.80811 95 HIS D CA 1
ATOM 5350 C C . HIS D 2 95 ? 24.22152 63.32867 42.44488 1.000 41.71769 95 HIS D C 1
ATOM 5351 O O . HIS D 2 95 ? 24.02038 64.05300 41.46692 1.000 40.51147 95 HIS D O 1
ATOM 5358 N N . ASN D 2 96 ? 23.23954 62.66148 43.06139 1.000 38.83461 96 ASN D N 1
ATOM 5359 C CA . ASN D 2 96 ? 21.89362 62.65904 42.49911 1.000 41.77040 96 ASN D CA 1
ATOM 5360 C C . ASN D 2 96 ? 20.92321 63.57319 43.24879 1.000 42.12160 96 ASN D C 1
ATOM 5361 O O . ASN D 2 96 ? 19.70830 63.38384 43.14537 1.000 43.32774 96 ASN D O 1
ATOM 5366 N N . THR D 2 97 ? 21.44446 64.55164 43.99329 1.000 43.40410 97 THR D N 1
ATOM 5367 C CA . THR D 2 97 ? 20.70523 65.48643 44.85165 1.000 43.61761 97 THR D CA 1
ATOM 5368 C C . THR D 2 97 ? 20.25600 64.86658 46.17043 1.000 48.05770 97 THR D C 1
ATOM 5369 O O . THR D 2 97 ? 19.93541 65.58655 47.11945 1.000 51.96540 97 THR D O 1
ATOM 5373 N N . ILE D 2 98 ? 20.25316 63.54529 46.26468 1.000 46.78521 98 ILE D N 1
ATOM 5374 C CA . ILE D 2 98 ? 19.94460 62.86778 47.51322 1.000 48.42828 98 ILE D CA 1
ATOM 5375 C C . ILE D 2 98 ? 21.21211 62.46036 48.23946 1.000 52.39130 98 ILE D C 1
ATOM 5376 O O . ILE D 2 98 ? 21.32746 62.63364 49.45128 1.000 56.55699 98 ILE D O 1
ATOM 5381 N N . MET D 2 99 ? 22.17114 61.92909 47.49888 1.000 55.88812 99 MET D N 1
ATOM 5382 C CA . MET D 2 99 ? 23.41314 61.43041 48.06263 1.000 61.05145 99 MET D CA 1
ATOM 5383 C C . MET D 2 99 ? 24.49144 61.39489 46.99605 1.000 60.18396 99 MET D C 1
ATOM 5384 O O . MET D 2 99 ? 24.18680 61.33152 45.80341 1.000 59.96962 99 MET D O 1
ATOM 5389 N N . PRO D 2 100 ? 25.76561 61.40033 47.39311 1.000 56.81555 100 PRO D N 1
ATOM 5390 C CA . PRO D 2 100 ? 26.83970 61.15102 46.42566 1.000 53.40557 100 PRO D CA 1
ATOM 5391 C C . PRO D 2 100 ? 26.74288 59.71336 45.93126 1.000 50.82399 100 PRO D C 1
ATOM 5392 O O . PRO D 2 100 ? 26.75616 58.77054 46.72672 1.000 56.41578 100 PRO D O 1
ATOM 5396 N N . LEU D 2 101 ? 26.78939 59.53918 44.61677 1.000 43.39639 101 LEU D N 1
ATOM 5397 C CA . LEU D 2 101 ? 26.85685 58.19935 44.04145 1.000 39.83455 101 LEU D CA 1
ATOM 5398 C C . LEU D 2 101 ? 28.27148 57.77501 43.69997 1.000 42.39539 101 LEU D C 1
ATOM 5399 O O . LEU D 2 101 ? 28.58053 56.58075 43.75462 1.000 45.73721 101 LEU D O 1
ATOM 5404 N N . LEU D 2 102 ? 29.11876 58.72855 43.33304 1.000 41.66557 102 LEU D N 1
ATOM 5405 C CA . LEU D 2 102 ? 30.50353 58.45332 42.99379 1.000 41.33547 102 LEU D CA 1
ATOM 5406 C C . LEU D 2 102 ? 31.32809 59.66817 43.38929 1.000 40.67756 102 LEU D C 1
ATOM 5407 O O . LEU D 2 102 ? 30.90733 60.80453 43.16188 1.000 41.34191 102 LEU D O 1
ATOM 5412 N N . ASP D 2 103 ? 32.50868 59.42375 43.96005 1.000 38.72728 103 ASP D N 1
ATOM 5413 C CA . ASP D 2 103 ? 33.37819 60.51670 44.39486 1.000 38.38073 103 ASP D CA 1
ATOM 5414 C C . ASP D 2 103 ? 34.81884 60.02420 44.29492 1.000 37.29538 103 ASP D C 1
ATOM 5415 O O . ASP D 2 103 ? 35.31848 59.35788 45.20633 1.000 37.64915 103 ASP D O 1
ATOM 5420 N N . GLN D 2 104 ? 35.47199 60.35911 43.18533 1.000 35.20159 104 GLN D N 1
ATOM 5421 C CA . GLN D 2 104 ? 36.90009 60.14354 43.00054 1.000 38.69006 104 GLN D CA 1
ATOM 5422 C C . GLN D 2 104 ? 37.63230 61.47108 42.85097 1.000 36.09726 104 GLN D C 1
ATOM 5423 O O . GLN D 2 104 ? 38.59883 61.57681 42.09367 1.000 37.04741 104 GLN D O 1
ATOM 5429 N N . ARG D 2 105 ? 37.16302 62.49805 43.55937 1.000 35.36382 105 ARG D N 1
ATOM 5430 C CA . ARG D 2 105 ? 37.80015 63.80692 43.49887 1.000 37.32969 105 ARG D CA 1
ATOM 5431 C C . ARG D 2 105 ? 39.21646 63.80046 44.06157 1.000 42.40357 105 ARG D C 1
ATOM 5432 O O . ARG D 2 105 ? 39.96696 64.75014 43.81418 1.000 45.33441 105 ARG D O 1
ATOM 5440 N N . TYR D 2 106 ? 39.60394 62.75993 44.80747 1.000 44.69244 106 TYR D N 1
ATOM 5441 C CA . TYR D 2 106 ? 40.99116 62.64869 45.24798 1.000 48.08141 106 TYR D CA 1
ATOM 5442 C C . TYR D 2 106 ? 41.95927 62.60616 44.07256 1.000 42.69055 106 TYR D C 1
ATOM 5443 O O . TYR D 2 106 ? 43.13356 62.95097 44.23667 1.000 41.75308 106 TYR D O 1
ATOM 5452 N N . LEU D 2 107 ? 41.48417 62.21422 42.88717 1.000 41.44421 107 LEU D N 1
ATOM 5453 C CA . LEU D 2 107 ? 42.30775 62.23785 41.68443 1.000 43.11332 107 LEU D CA 1
ATOM 5454 C C . LEU D 2 107 ? 42.63808 63.65449 41.23309 1.000 44.14915 107 LEU D C 1
ATOM 5455 O O . LEU D 2 107 ? 43.54711 63.83471 40.41647 1.000 44.76030 107 LEU D O 1
ATOM 5460 N N . LEU D 2 108 ? 41.92706 64.65671 41.74192 1.000 44.87224 108 LEU D N 1
ATOM 5461 C CA . LEU D 2 108 ? 42.21401 66.05289 41.42406 1.000 52.12967 108 LEU D CA 1
ATOM 5462 C C . LEU D 2 108 ? 43.31932 66.54248 42.35212 1.000 64.67468 108 LEU D C 1
ATOM 5463 O O . LEU D 2 108 ? 43.06437 66.90749 43.50272 1.000 69.58416 108 LEU D O 1
ATOM 5468 N N . THR D 2 109 ? 44.54869 66.56180 41.83641 1.000 70.56897 109 THR D N 1
ATOM 5469 C CA . THR D 2 109 ? 45.74393 66.99720 42.56517 1.000 76.90213 109 THR D CA 1
ATOM 5470 C C . THR D 2 109 ? 45.79894 66.48588 44.00598 1.000 78.06823 109 THR D C 1
ATOM 5471 O O . THR D 2 109 ? 45.61718 65.29558 44.26088 1.000 78.49593 109 THR D O 1
#

Solvent-accessible surface area: 30547 Å² total; per-residue (Å²): 144,24,34,14,36,110,93,2,59,89,20,2,119,17,48,102,98,58,71,171,86,0,42,60,10,4,37,23,7,103,146,55,54,120,142,36,67,4,44,7,112,53,102,72,3,1,4,6,4,118,64,30,64,4,84,78,4,42,0,0,1,2,7,32,23,8,23,12,42,31,1,18,20,10,5,0,18,0,0,37,184,66,62,38,4,0,1,1,0,54,19,2,4,43,0,0,99,119,18,34,133,146,3,81,62,22,143,42,0,26,1,63,49,2,3,67,59,1,2,4,2,0,12,15,16,6,0,0,51,117,42,114,30,38,46,6,40,142,38,24,2,35,68,0,0,41,39,0,0,36,13,0,4,110,100,9,191,9,0,0,0,0,0,5,1,41,75,7,24,106,32,34,106,58,13,70,78,187,67,6,51,35,13,56,0,1,7,2,1,1,1,1,60,100,37,16,253,126,32,116,62,94,59,10,90,29,2,47,3,0,34,70,0,13,58,22,0,133,133,97,69,67,43,82,7,63,6,136,53,144,29,30,12,41,113,107,3,40,101,21,0,106,17,43,91,95,60,75,144,82,0,44,59,10,3,37,23,8,98,147,60,58,111,145,32,72,4,44,6,113,51,102,80,4,4,4,2,2,148,78,22,67,5,79,74,4,38,0,0,1,3,9,29,25,7,22,15,42,28,1,15,20,9,3,0,14,0,0,33,147,80,57,39,9,0,2,1,0,73,21,2,6,45,0,0,88,112,18,50,104,162,4,84,63,25,147,33,1,15,0,44,43,2,0,61,52,0,0,0,1,0,11,20,18,5,0,0,49,118,46,113,33,39,47,6,42,142,37,26,2,41,58,0,0,38,25,0,0,35,14,0,4,113,106,12,180,7,0,0,0,0,0,4,3,31,64,9,24,96,40,38,106,55,13,67,77,189,66,5,49,37,13,61,0,0,5,1,4,3,3,1,44,61,37,14,203,163,27,116,65,86,35,8,90,32,10,46,5,0,31,71,0,16,59,24,0,139,131,87,71,62,40,85,7,65,7,153,55,175,92,31,54,104,23,0,40,75,42,0,3,76,87,62,135,20,68,101,132,37,139,21,15,17,6,14,16,48,1,37,0,22,15,2,2,36,78,111,44,12,149,167,68,6,0,23,118,50,66,0,44,2,49,2,5,7,5,80,26,1,76,126,29,79,2,31,0,0,5,0,59,49,130,194,65,34,0,0,0,0,21,2,35,129,113,38,73,39,68,12,6,13,0,19,17,30,114,104,64,64,64,58,70,41,147,80,11,100,40,76,125,150,87,42,72,76,46,1,34,78,41,0,7,89,93,66,138,22,69,168,132,35,137,20,14,14,5,16,19,50,3,40,0,38,10,5,1,41,62,111,84,14,138,146,68,8,0,18,104,50,50,0,52,3,52,1,6,6,6,80,25,0,69,131,41,52,8,32,0,0,4,0,55,48,131,192,73,28,0,0,0,0,28,6,40,116,108,68,81,47,73,28,8,13,4,18,21,35,118,89,75,69,70,69,62,94,160,73,12,140

Organism: Epstein-Barr virus (strain B95-8) (NCBI:txid10377)

B-factor: mean 32.36, std 18.48, range [9.96, 154.11]

Radius of gyration: 30.45 Å; Cα contacts (8 Å, |Δi|>4): 1300; chains: 4; bounding box: 76×91×62 Å

Secondary structure (DSSP, 8-state):
--SS-HHHHHHH---HHHHHHHHHHHHHHHHHHTTS-EES-GGGTTGGGSSS-GGG--EEEEESS--SSS-B-SSSS-B-TTSPPPHHHHHHHHHHHHH-TT----SS---HHHHHTTEEEEESS--EETTBTTTTTTSSHHHHHHHHHHHHHHH-SS-EEEEEHHHHHGGGGGS-TTTSEEEEE---SGGGTS--TT-SSPPSTT--HHHHHHHHHHHTTPPPP----/--SS-HHHHHHHT--HHHHHHHHHHHHHHHHHHTTS-EES-GGGTTGGGSSS-GGG--EEEEE-S--SSS-B-SSSS-B-TTSPPPHHHHHHHHHHHHH-TT----SS---HHHHHTTEEEEESS--EETTBTTTTTTSSHHHHHHHHHHHHHHH-SS-EEEEEHHHHHGGGGGS-TTTSEEEEE----GGGTS--TT-SSPPSTT--HHHHHHHHHHHTTPPPP----/-HHHHHHHHHHHHHTT--TTSPPEEE--EEEHHHHS-GGG--TTTTTTPEEEEEEEE-HHHHHHT-EEEEEEETTEEEEEEEE-TTS-EEEEEEE-SSSEEEE-GGGTTT--/--HHHHHHHHHHHHHT--TTSPPEEEEEEEEGGGTS-GGG--TTTTTTPEEEEEEEE-HHHHHHT-EEEEEEETTEEEEEEEE-TTS-EEEEEEE-SSSEEEE-GGG--

InterPro domains:
  IPR002043 Uracil-DNA glycosylase family 1 [MF_00148] (31-254)
  IPR002043 Uracil-DNA glycosylase family 1 [PTHR11264] (26-255)
  IPR002043 Uracil-DNA glycosylase family 1 [TIGR00628] (33-247)
  IPR002043 Uracil-DNA glycosylase family 1 [cd10027] (48-253)
  IPR005122 Uracil-DNA glycosylase-like [PF03167] (77-227)
  IPR005122 Uracil-DNA glycosylase-like [SM00986] (76-243)
  IPR018085 Uracil-DNA glycosylase, active site [PS00130] (84-93)
  IPR036895 Uracil-DNA glycosylase-like domain superfamily [G3DSA:3.40.470.10] (20-255)
  IPR036895 Uracil-DNA glycosylase-like domain superfamily [SSF52141] (29-255)

Nearest PDB structures (foldseek):
  6lyj-assembly2_B  TM=1.001E+00  e=1.620E-47  human gammaherpesvirus 4
  6lyv-assembly7_M  TM=9.893E-01  e=2.227E-33  Human gammaherpesvirus 8
  5nnh-assembly1_A  TM=9.782E-01  e=1.474E-32  Human gammaherpesvirus 8
  5nn7-assembly1_A  TM=9.673E-01  e=1.305E-32  Human gammaherpesvirus 8
  3zor-assembly1_A  TM=9.336E-01  e=9.395E-26  Bacillus subtilis subsp. subtilis str. 168